Protein AF-0000000081276146 (afdb_homodimer)

Radius of gyration: 32.97 Å; Cα contacts (8 Å, |Δi|>4): 397; chains: 2; bounding box: 135×107×63 Å

Organism: Ralstonia solanacearum (NCBI:txid305)

Foldseek 3Di:
DPPPPPPPPPPPDPPPQDDDPDDDDPDPDPDPPDPPPPVPPPVPPDDPVVVLVVVLVVCVVVLVLVVNLVSLVVVCVVPVLPLNSLQSNLSSCVSVVVLVVSLVSLVVCCVSPVLDLSSLQVNLVSCVLVVVLVSSLVSLVSSCVSPVPDVVSVVVNVVSVLLVLLVVLVVVCVVPVPPVVSVVVNVPGDDDPNSPDPPPPPPPPPPDPPPPPPDPDDD/DPPPPPPPPPPPPPPPQDDDPDDDDPPPDPDPPDPPPPVPPPVPPDPPVVVLVVVLVVCVVVLVLVVNLVSLVVVCVVPVLPLNSLQSNLSSCVSVVVLVVSLVSLVVCCVSPVLDLSSLQVNLVSCVLVVVLVSSLVSLVSSCVSPVPDVVSVVVNVVSVLLVLLVVLVVVCVVPVVPPVSVVVNVPGDDDPNSPDPPPPPDPDPPDPPPPPDPPDDD

Structure (mmCIF, N/CA/C/O backbone):
data_AF-0000000081276146-model_v1
#
loop_
_entity.id
_entity.type
_entity.pdbx_description
1 polymer 'Signal peptide protein'
#
loop_
_atom_site.group_PDB
_atom_site.id
_atom_site.type_symbol
_atom_site.label_atom_id
_atom_site.label_alt_id
_atom_site.label_comp_id
_atom_site.label_asym_id
_atom_site.label_entity_id
_atom_site.label_seq_id
_atom_site.pdbx_PDB_ins_code
_atom_site.Cartn_x
_atom_site.Cartn_y
_atom_site.Cartn_z
_atom_site.occupancy
_atom_site.B_iso_or_equiv
_atom_site.auth_seq_id
_atom_site.auth_comp_id
_atom_site.auth_asym_id
_atom_site.auth_atom_id
_atom_site.pdbx_PDB_model_num
ATOM 1 N N . MET A 1 1 ? 38.469 -31.156 16.109 1 28.11 1 MET A N 1
ATOM 2 C CA . MET A 1 1 ? 37.469 -31.906 15.32 1 28.11 1 MET A CA 1
ATOM 3 C C . MET A 1 1 ? 36.094 -31.281 15.43 1 28.11 1 MET A C 1
ATOM 5 O O . MET A 1 1 ? 35.125 -31.969 15.672 1 28.11 1 MET A O 1
ATOM 9 N N . ASN A 1 2 ? 35.938 -29.891 15.477 1 33.16 2 ASN A N 1
ATOM 10 C CA . ASN A 1 2 ? 34.875 -28.984 15.82 1 33.16 2 ASN A CA 1
ATOM 11 C C . ASN A 1 2 ? 33.781 -28.953 14.734 1 33.16 2 ASN A C 1
ATOM 13 O O . ASN A 1 2 ? 34.031 -28.438 13.641 1 33.16 2 ASN A O 1
ATOM 17 N N . SER A 1 3 ? 33.031 -30.125 14.617 1 34.12 3 SER A N 1
ATOM 18 C CA . SER A 1 3 ? 31.984 -30.359 13.633 1 34.12 3 SER A CA 1
ATOM 19 C C . SER A 1 3 ? 30.859 -29.344 13.773 1 34.12 3 SER A C 1
ATOM 21 O O . SER A 1 3 ? 30.203 -29.266 14.812 1 34.12 3 SER A O 1
ATOM 23 N N . THR A 1 4 ? 31.031 -28.141 13.156 1 34 4 THR A N 1
ATOM 24 C CA . THR A 1 4 ? 30.078 -27.031 13.086 1 34 4 THR A CA 1
ATOM 25 C C . THR A 1 4 ? 28.781 -27.484 12.438 1 34 4 THR A C 1
ATOM 27 O O . THR A 1 4 ? 28.766 -27.969 11.305 1 34 4 THR A O 1
ATOM 30 N N . LEU A 1 5 ? 27.844 -28.047 13.211 1 30.73 5 LEU A N 1
ATOM 31 C CA . LEU A 1 5 ? 26.484 -28.453 12.852 1 30.73 5 LE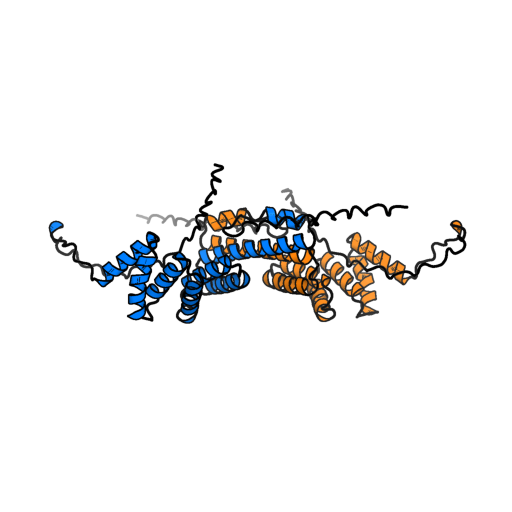U A CA 1
ATOM 32 C C . LEU A 1 5 ? 25.719 -27.281 12.242 1 30.73 5 LEU A C 1
ATOM 34 O O . LEU A 1 5 ? 25.5 -26.266 12.898 1 30.73 5 LEU A O 1
ATOM 38 N N . ARG A 1 6 ? 25.984 -27 10.891 1 35.97 6 ARG A N 1
ATOM 39 C CA . ARG A 1 6 ? 25.203 -26.031 10.133 1 35.97 6 ARG A CA 1
ATOM 40 C C . ARG A 1 6 ? 23.719 -26.328 10.227 1 35.97 6 ARG A C 1
ATOM 42 O O . ARG A 1 6 ? 23.297 -27.453 9.945 1 35.97 6 ARG A O 1
ATOM 49 N N . CYS A 1 7 ? 22.953 -25.656 11.117 1 33.69 7 CYS A N 1
ATOM 50 C CA . CYS A 1 7 ? 21.5 -25.625 11.273 1 33.69 7 CYS A CA 1
ATOM 51 C C . CYS A 1 7 ? 20.812 -25.297 9.945 1 33.69 7 CYS A C 1
ATOM 53 O O . CYS A 1 7 ? 21 -24.219 9.398 1 33.69 7 CYS A O 1
ATOM 55 N N . ARG A 1 8 ? 20.562 -26.312 8.977 1 36.06 8 ARG A N 1
ATOM 56 C CA . ARG A 1 8 ? 19.781 -26.219 7.758 1 36.06 8 ARG A CA 1
ATOM 57 C C . ARG A 1 8 ? 18.359 -25.766 8.062 1 36.06 8 ARG A C 1
ATOM 59 O O . ARG A 1 8 ? 17.578 -26.5 8.672 1 36.06 8 ARG A O 1
ATOM 66 N N . ALA A 1 9 ? 18.094 -24.5 8.453 1 34.94 9 ALA A N 1
ATOM 67 C CA . ALA A 1 9 ? 16.719 -24 8.555 1 34.94 9 ALA A CA 1
ATOM 68 C C . ALA A 1 9 ? 15.984 -24.156 7.223 1 34.94 9 ALA A C 1
ATOM 70 O O . ALA A 1 9 ? 16.359 -23.547 6.223 1 34.94 9 ALA A O 1
ATOM 71 N N . LEU A 1 10 ? 15.508 -25.359 6.859 1 33.03 10 LEU A N 1
ATOM 72 C CA . LEU A 1 10 ? 14.641 -25.609 5.719 1 33.03 10 LEU A CA 1
ATOM 73 C C . LEU A 1 10 ? 13.383 -24.75 5.797 1 33.03 10 LEU A C 1
ATOM 75 O O . LEU A 1 10 ? 12.555 -24.938 6.688 1 33.03 10 LEU A O 1
ATOM 79 N N . GLY A 1 11 ? 13.453 -23.453 5.543 1 31.72 11 GLY A N 1
ATOM 80 C CA . GLY A 1 11 ? 12.258 -22.641 5.438 1 31.72 11 GLY A CA 1
ATOM 81 C C . GLY A 1 11 ? 11.242 -23.203 4.457 1 31.72 11 GLY A C 1
ATOM 82 O O . GLY A 1 11 ? 11.555 -23.406 3.281 1 31.72 11 GLY A O 1
ATOM 83 N N . ALA A 1 12 ? 10.234 -24 4.879 1 33.41 12 ALA A N 1
ATOM 84 C CA . ALA A 1 12 ? 9.117 -24.562 4.117 1 33.41 12 ALA A CA 1
ATOM 85 C C . ALA A 1 12 ? 8.273 -23.453 3.5 1 33.41 12 ALA A C 1
ATOM 87 O O . ALA A 1 12 ? 7.691 -22.625 4.215 1 33.41 12 ALA A O 1
ATOM 88 N N . ALA A 1 13 ? 8.703 -22.875 2.391 1 34.09 13 ALA A N 1
ATOM 89 C CA . ALA A 1 13 ? 7.891 -21.953 1.597 1 34.09 13 ALA A CA 1
ATOM 90 C C . ALA A 1 13 ? 6.523 -22.562 1.286 1 34.09 13 ALA A C 1
ATOM 92 O O . ALA A 1 13 ? 6.434 -23.688 0.776 1 34.09 13 ALA A O 1
ATOM 93 N N . LEU A 1 14 ? 5.445 -22.109 1.94 1 33.31 14 LEU A N 1
ATOM 94 C CA . LEU A 1 14 ? 4.035 -22.453 1.761 1 33.31 14 LEU A CA 1
ATOM 95 C C . LEU A 1 14 ? 3.582 -22.141 0.338 1 33.31 14 LEU A C 1
ATOM 97 O O . LEU A 1 14 ? 3.391 -20.984 -0.022 1 33.31 14 LEU A O 1
ATOM 101 N N . THR A 1 15 ? 4.199 -22.641 -0.678 1 36.66 15 THR A N 1
ATOM 102 C CA . THR A 1 15 ? 3.742 -22.344 -2.035 1 36.66 15 THR A CA 1
ATOM 103 C C . THR A 1 15 ? 2.348 -22.922 -2.268 1 36.66 15 THR A C 1
ATOM 105 O O . THR A 1 15 ? 2.186 -24.141 -2.428 1 36.66 15 THR A O 1
ATOM 108 N N . GLY A 1 16 ? 1.338 -22.516 -1.557 1 35.25 16 GLY A N 1
ATOM 109 C CA . GLY A 1 16 ? 0.084 -23.125 -1.979 1 35.25 16 GLY A CA 1
ATOM 110 C C . GLY A 1 16 ? -0.338 -22.703 -3.375 1 35.25 16 GLY A C 1
ATOM 111 O O . GLY A 1 16 ? -0.708 -21.547 -3.598 1 35.25 16 GLY A O 1
ATOM 112 N N . LEU A 1 17 ? 0.249 -23.234 -4.426 1 38.19 17 LEU A N 1
ATOM 113 C CA . LEU A 1 17 ? -0.205 -23.031 -5.797 1 38.19 17 LEU A CA 1
ATOM 114 C C . LEU A 1 17 ? -1.686 -23.359 -5.938 1 38.19 17 LEU A C 1
ATOM 116 O O . LEU A 1 17 ? -2.117 -24.453 -5.543 1 38.19 17 LEU A O 1
ATOM 120 N N . ILE A 1 18 ? -2.467 -22.422 -6.109 1 40.72 18 ILE A N 1
ATOM 121 C CA . ILE A 1 18 ? -3.914 -22.547 -6.254 1 40.72 18 ILE A CA 1
ATOM 122 C C . ILE A 1 18 ? -4.246 -23.25 -7.566 1 40.72 18 ILE A C 1
ATOM 124 O O . ILE A 1 18 ? -3.824 -22.812 -8.641 1 40.72 18 ILE A O 1
ATOM 128 N N . ALA A 1 19 ? -4.668 -24.453 -7.504 1 40.19 19 ALA A N 1
ATOM 129 C CA . ALA A 1 19 ? -5.078 -25.328 -8.609 1 40.19 19 ALA A CA 1
ATOM 130 C C . ALA A 1 19 ? -6.324 -24.781 -9.297 1 40.19 19 ALA A C 1
ATOM 132 O O . ALA A 1 19 ? -7.18 -24.156 -8.656 1 40.19 19 ALA A O 1
ATOM 133 N N . MET A 1 20 ? -6.336 -24.609 -10.516 1 41.84 20 MET A N 1
ATOM 134 C CA . MET A 1 20 ? -7.473 -24.234 -11.352 1 41.84 20 MET A CA 1
ATOM 135 C C . MET A 1 20 ? -8.609 -25.234 -11.203 1 41.84 20 MET A C 1
ATOM 137 O O . MET A 1 20 ? -8.406 -26.453 -11.336 1 41.84 20 MET A O 1
ATOM 141 N N . THR A 1 21 ? -9.688 -25.016 -10.453 1 38.56 21 THR A N 1
ATOM 142 C CA . THR A 1 21 ? -10.867 -25.875 -10.383 1 38.56 21 THR A CA 1
ATOM 143 C C . THR A 1 21 ? -11.523 -26.016 -11.75 1 38.56 21 THR A C 1
ATOM 145 O O . THR A 1 21 ? -11.875 -25.016 -12.383 1 38.56 21 THR A O 1
ATOM 148 N N . THR A 1 22 ? -11.297 -26.953 -12.539 1 39.69 22 THR A N 1
ATOM 149 C CA . THR A 1 22 ? -12.008 -27.297 -13.773 1 39.69 22 THR A CA 1
ATOM 150 C C . THR A 1 22 ? -13.477 -27.578 -13.484 1 39.69 22 THR A C 1
ATOM 152 O O . THR A 1 22 ? -13.805 -28.312 -12.555 1 39.69 22 THR A O 1
ATOM 155 N N . ALA A 1 23 ? -14.461 -26.672 -13.844 1 39.03 23 ALA A N 1
ATOM 156 C CA . ALA A 1 23 ? -15.898 -26.922 -13.797 1 39.03 23 ALA A CA 1
ATOM 157 C C . ALA A 1 23 ? -16.25 -28.234 -14.508 1 39.03 23 ALA A C 1
ATOM 159 O O . ALA A 1 23 ? -15.789 -28.484 -15.625 1 39.03 23 ALA A O 1
ATOM 160 N N . PRO A 1 24 ? -16.828 -29.219 -13.805 1 39.12 24 PRO A N 1
ATOM 161 C CA . PRO A 1 24 ? -17.203 -30.484 -14.438 1 39.12 24 PRO A CA 1
ATOM 162 C C . PRO A 1 24 ? -18.188 -30.297 -15.594 1 39.12 24 PRO A C 1
ATOM 164 O O . PRO A 1 24 ? -19.078 -29.438 -15.523 1 39.12 24 PRO A O 1
ATOM 167 N N . ALA A 1 25 ? -17.891 -30.484 -16.797 1 37.47 25 ALA A N 1
ATOM 168 C CA . ALA A 1 25 ? -18.812 -30.641 -17.922 1 37.47 25 ALA A CA 1
ATOM 169 C C . ALA A 1 25 ? -20 -31.516 -17.531 1 37.47 25 ALA A C 1
ATOM 171 O O . ALA A 1 25 ? -19.828 -32.594 -16.922 1 37.47 25 ALA A O 1
ATOM 172 N N . LEU A 1 26 ? -21.219 -30.906 -17.562 1 35 26 LEU A N 1
ATOM 173 C CA . LEU A 1 26 ? -22.5 -31.562 -17.344 1 35 26 LEU A CA 1
ATOM 174 C C . LEU A 1 26 ? -22.578 -32.875 -18.094 1 35 26 LEU A C 1
ATOM 176 O O . LEU A 1 26 ? -22.641 -32.906 -19.328 1 35 26 LEU A O 1
ATOM 180 N N . ALA A 1 27 ? -22 -33.938 -17.609 1 37.44 27 ALA A N 1
ATOM 181 C CA . ALA A 1 27 ? -22.203 -35.25 -18.172 1 37.44 27 ALA A CA 1
ATOM 182 C C . ALA A 1 27 ? -23.688 -35.625 -18.188 1 37.44 27 ALA A C 1
ATOM 184 O O . ALA A 1 27 ? -24.359 -35.5 -17.172 1 37.44 27 ALA A O 1
ATOM 185 N N . GLN A 1 28 ? -24.359 -35.562 -19.312 1 35.41 28 GLN A N 1
ATOM 186 C CA . GLN A 1 28 ? -25.703 -36.031 -19.609 1 35.41 28 GLN A CA 1
ATOM 187 C C . GLN A 1 28 ? -26 -37.344 -18.922 1 35.41 28 GLN A C 1
ATOM 189 O O . GLN A 1 28 ? -25.109 -38.188 -18.797 1 35.41 28 GLN A O 1
ATOM 194 N N . THR A 1 29 ? -27.109 -37.406 -18.156 1 35.19 29 THR A N 1
ATOM 195 C CA . THR A 1 29 ? -27.703 -38.5 -17.422 1 35.19 29 THR A CA 1
ATOM 196 C C . THR A 1 29 ? -27.875 -39.719 -18.312 1 35.19 29 THR A C 1
ATOM 198 O O . THR A 1 29 ? -28.734 -39.719 -19.203 1 35.19 29 THR A O 1
ATOM 201 N N . ALA A 1 30 ? -26.906 -40.5 -18.672 1 32.78 30 ALA A N 1
ATOM 202 C CA . ALA A 1 30 ? -27.141 -41.75 -19.391 1 32.78 30 ALA A CA 1
ATOM 203 C C . ALA A 1 30 ? -28.156 -42.625 -18.641 1 32.78 30 ALA A C 1
ATOM 205 O O . ALA A 1 30 ? -28.25 -42.562 -17.406 1 32.78 30 ALA A O 1
ATOM 206 N N . ALA A 1 31 ? -29.156 -43.156 -19.234 1 38.84 31 ALA A N 1
ATOM 207 C CA . ALA A 1 31 ? -30.172 -44.125 -18.859 1 38.84 31 ALA A CA 1
ATOM 208 C C . ALA A 1 31 ? -29.594 -45.25 -18.016 1 38.84 31 ALA A C 1
ATOM 210 O O . ALA A 1 31 ? -28.406 -45.562 -18.141 1 38.84 31 ALA A O 1
ATOM 211 N N . PRO A 1 32 ? -30.375 -45.688 -16.969 1 37.62 32 PRO A N 1
ATOM 212 C CA . PRO A 1 32 ? -29.938 -46.75 -16.062 1 37.62 32 PRO A CA 1
ATOM 213 C C . PRO A 1 32 ? -29.312 -47.938 -16.812 1 37.62 32 PRO A C 1
ATOM 215 O O . PRO A 1 32 ? -30.031 -48.688 -17.484 1 37.62 32 PRO A O 1
ATOM 218 N N . GLY A 1 33 ? -28.344 -47.75 -17.734 1 35.22 33 GLY A N 1
ATOM 219 C CA . GLY A 1 33 ? -27.812 -48.906 -18.453 1 35.22 33 GLY A CA 1
ATOM 220 C C . GLY A 1 33 ? -27.531 -50.094 -17.562 1 35.22 33 GLY A C 1
ATOM 221 O O . GLY A 1 33 ? -27.391 -49.938 -16.344 1 35.22 33 GLY A O 1
ATOM 222 N N . ILE A 1 34 ? -27.797 -51.375 -18.062 1 40 34 ILE A N 1
ATOM 223 C CA . ILE A 1 34 ? -27.5 -52.719 -17.578 1 40 34 ILE A CA 1
ATOM 224 C C . ILE A 1 34 ? -26.172 -52.719 -16.812 1 40 34 ILE A C 1
ATOM 226 O O . ILE A 1 34 ? -25.156 -52.281 -17.344 1 40 34 ILE A O 1
ATOM 230 N N . ALA A 1 35 ? -26.375 -52.75 -15.508 1 39.97 35 ALA A N 1
ATOM 231 C CA . ALA A 1 35 ? -25.219 -52.906 -14.617 1 39.97 35 ALA A CA 1
ATOM 232 C C . ALA A 1 35 ? -24.188 -53.875 -15.188 1 39.97 35 ALA A C 1
ATOM 234 O O . ALA A 1 35 ? -24.438 -55.062 -15.281 1 39.97 35 ALA A O 1
ATOM 235 N N . LEU A 1 36 ? -23.484 -53.5 -16.266 1 41.88 36 LEU A N 1
ATOM 236 C CA . LEU A 1 36 ? -22.422 -54.438 -16.625 1 41.88 36 LEU A CA 1
ATOM 237 C C . LEU A 1 36 ? -21.719 -54.938 -15.367 1 41.88 36 LEU A C 1
ATOM 239 O O . LEU A 1 36 ? -21.641 -54.25 -14.352 1 41.88 36 LEU A O 1
ATOM 243 N N . PRO A 1 37 ? -21.688 -56.281 -15.164 1 46.94 37 PRO A N 1
ATOM 244 C CA . PRO A 1 37 ? -21.031 -56.844 -13.977 1 46.94 37 PRO A CA 1
ATOM 245 C C . PRO A 1 37 ? -19.734 -56.125 -13.625 1 46.94 37 PRO A C 1
ATOM 247 O O . PRO A 1 37 ? -19.047 -55.625 -14.508 1 46.94 37 PRO A O 1
ATOM 250 N N . ALA A 1 38 ? -19.688 -55.656 -12.406 1 51.56 38 ALA A N 1
ATOM 251 C CA . ALA A 1 38 ? -18.594 -54.875 -11.812 1 51.56 38 ALA A CA 1
ATOM 252 C C . ALA A 1 38 ? -17.234 -55.406 -12.281 1 51.56 38 ALA A C 1
ATOM 254 O O . ALA A 1 38 ? -16.266 -54.656 -12.383 1 51.56 38 ALA A O 1
ATOM 255 N N . ASP A 1 39 ? -17.25 -56.781 -12.484 1 45.56 39 ASP A N 1
ATOM 256 C CA . ASP A 1 39 ? -15.984 -57.406 -12.82 1 45.56 39 ASP A CA 1
ATOM 257 C C . ASP A 1 39 ? -15.523 -57 -14.219 1 45.56 39 ASP A C 1
ATOM 259 O O . ASP A 1 39 ? -14.383 -57.25 -14.609 1 45.56 39 ASP A O 1
ATOM 263 N N . LEU A 1 40 ? -16.453 -56.719 -15.094 1 44.5 40 LEU A N 1
ATOM 264 C CA . LEU A 1 40 ? -16.047 -56.375 -16.453 1 44.5 40 LEU A CA 1
ATOM 265 C C . LEU A 1 40 ? -15.711 -54.875 -16.531 1 44.5 40 LEU A C 1
ATOM 267 O O . LEU A 1 40 ? -15.617 -54.312 -17.625 1 44.5 40 LEU A O 1
ATOM 271 N N . THR A 1 41 ? -16.016 -54.125 -15.492 1 43.88 41 THR A N 1
ATOM 272 C CA . THR A 1 41 ? -15.562 -52.781 -15.836 1 43.88 41 THR A CA 1
ATOM 273 C C . THR A 1 41 ? -14.07 -52.781 -16.125 1 43.88 41 THR A C 1
ATOM 275 O O . THR A 1 41 ? -13.25 -52.906 -15.219 1 43.88 41 THR A O 1
ATOM 278 N N . PRO A 1 42 ? -13.609 -53.438 -17.203 1 44.16 42 PRO A N 1
ATOM 279 C CA . PRO A 1 42 ? -12.18 -53.281 -17.469 1 44.16 42 PRO A CA 1
ATOM 280 C C . PRO A 1 42 ? -11.648 -51.906 -17.062 1 44.16 42 PRO A C 1
ATOM 282 O O . PRO A 1 42 ? -12.406 -50.938 -17.047 1 44.16 42 PRO A O 1
ATOM 285 N N . ASN A 1 43 ? -10.672 -51.781 -16.109 1 46.31 43 ASN A N 1
ATOM 286 C CA . ASN A 1 43 ? -9.875 -50.562 -16.125 1 46.31 43 ASN A CA 1
ATOM 287 C C . ASN A 1 43 ? -9.758 -50 -17.531 1 46.31 43 ASN A C 1
ATOM 289 O O . ASN A 1 43 ? -8.961 -50.469 -18.344 1 46.31 43 ASN A O 1
ATOM 293 N N . THR A 1 44 ? -10.805 -49.844 -18.234 1 52.69 44 THR A N 1
ATOM 294 C CA . THR A 1 44 ? -10.695 -49.219 -19.547 1 52.69 44 THR A CA 1
ATOM 295 C C . THR A 1 44 ? -9.57 -48.188 -19.562 1 52.69 44 THR A C 1
ATOM 297 O O . THR A 1 44 ? -9.586 -47.219 -18.797 1 52.69 44 THR A O 1
ATOM 300 N N . PRO A 1 45 ? -8.375 -48.562 -20.062 1 53.22 45 PRO A N 1
ATOM 301 C CA . PRO A 1 45 ? -7.27 -47.594 -20.172 1 53.22 45 PRO A CA 1
ATOM 302 C C . PRO A 1 45 ? -7.727 -46.188 -20.562 1 53.22 45 PRO A C 1
ATOM 304 O O . PRO A 1 45 ? -8.523 -46.031 -21.484 1 53.22 45 PRO A O 1
ATOM 307 N N . GLN A 1 46 ? -7.859 -45.344 -19.562 1 61.78 46 GLN A N 1
ATOM 308 C CA . GLN A 1 46 ? -8.117 -43.969 -19.922 1 61.78 46 GLN A CA 1
ATOM 309 C C . GLN A 1 46 ? -7.383 -43.562 -21.188 1 61.78 46 GLN A C 1
ATOM 311 O O . GLN A 1 46 ? -6.309 -44.094 -21.484 1 61.78 46 GLN A O 1
ATOM 316 N N . PRO A 1 47 ? -8.062 -42.969 -22.078 1 72.94 47 PRO A N 1
ATOM 317 C CA . PRO A 1 47 ? -7.301 -42.469 -23.234 1 72.94 47 PRO A CA 1
ATOM 318 C C . PRO A 1 47 ? -5.938 -41.906 -22.844 1 72.94 47 PRO A C 1
ATOM 320 O O . PRO A 1 47 ? -5.793 -41.312 -21.766 1 72.94 47 PRO A O 1
ATOM 323 N N . PRO A 1 48 ? -5.008 -42.375 -23.469 1 75.94 48 PRO A N 1
ATOM 324 C CA . PRO A 1 48 ? -3.625 -42.031 -23.141 1 75.94 48 PRO A CA 1
ATOM 325 C C . PRO A 1 48 ? -3.473 -40.562 -22.719 1 75.94 48 PRO A C 1
ATOM 327 O O . PRO A 1 48 ? -2.686 -40.281 -21.828 1 75.94 48 PRO A O 1
ATOM 330 N N . GLN A 1 49 ? -4.277 -39.812 -23.266 1 81.94 49 GLN A N 1
ATOM 331 C CA . GLN A 1 49 ? -4.168 -38.406 -22.922 1 81.94 49 GLN A CA 1
ATOM 332 C C . GLN A 1 49 ? -4.637 -38.125 -21.5 1 81.94 49 GLN A C 1
ATOM 334 O O . GLN A 1 49 ? -4.02 -37.344 -20.781 1 81.94 49 GLN A O 1
ATOM 339 N N . VAL A 1 50 ? -5.684 -38.75 -21.156 1 85.38 50 VAL A N 1
ATOM 340 C CA . VAL A 1 50 ? -6.242 -38.562 -19.828 1 85.38 50 VAL A CA 1
ATOM 341 C C . VAL A 1 50 ? -5.281 -39.156 -18.781 1 85.38 50 VAL A C 1
ATOM 343 O O . VAL A 1 50 ? -5.055 -38.531 -17.734 1 85.38 50 VAL A O 1
ATOM 346 N N . ALA A 1 51 ? -4.758 -40.25 -19.125 1 87 51 ALA A N 1
ATOM 347 C CA . ALA A 1 51 ? -3.801 -40.875 -18.219 1 87 51 ALA A CA 1
ATOM 348 C C . ALA A 1 51 ? -2.557 -40 -18.047 1 87 51 ALA A C 1
ATOM 350 O O . ALA A 1 51 ? -2.021 -39.875 -16.938 1 87 51 ALA A O 1
ATOM 351 N N . ARG A 1 52 ? -2.078 -39.469 -19.125 1 89.38 52 ARG A N 1
ATOM 352 C CA . ARG A 1 52 ? -0.911 -38.594 -19.078 1 89.38 52 ARG A CA 1
ATOM 353 C C . ARG A 1 52 ? -1.186 -37.375 -18.234 1 89.38 52 ARG A C 1
ATOM 355 O O . ARG A 1 52 ? -0.365 -37 -17.391 1 89.38 52 ARG A O 1
ATOM 362 N N . GLN A 1 53 ? -2.33 -36.875 -18.391 1 92.81 53 GLN A N 1
ATOM 363 C CA . GLN A 1 53 ? -2.715 -35.719 -17.609 1 92.81 53 GLN A CA 1
ATOM 364 C C . GLN A 1 53 ? -2.795 -36.031 -16.125 1 92.81 53 GLN A C 1
ATOM 366 O O . GLN A 1 53 ? -2.359 -35.25 -15.281 1 92.81 53 GLN A O 1
ATOM 371 N N . LYS A 1 54 ? -3.338 -37.094 -15.836 1 93.88 54 LYS A N 1
ATOM 372 C CA . LYS A 1 54 ? -3.43 -37.531 -14.445 1 93.88 54 LYS A CA 1
ATOM 373 C C . LYS A 1 54 ? -2.045 -37.688 -13.82 1 93.88 54 LYS A C 1
ATOM 375 O O . LYS A 1 54 ? -1.839 -37.312 -12.664 1 93.88 54 LYS A O 1
ATOM 380 N N . ARG A 1 55 ? -1.161 -38.188 -14.57 1 94.5 55 ARG A N 1
ATOM 381 C CA . ARG A 1 55 ? 0.205 -38.344 -14.086 1 94.5 55 ARG A CA 1
ATOM 382 C C . ARG A 1 55 ? 0.852 -37 -13.82 1 94.5 55 ARG A C 1
ATOM 384 O O . ARG A 1 55 ? 1.521 -36.812 -12.805 1 94.5 55 ARG A O 1
ATOM 391 N N . ILE A 1 56 ? 0.655 -36.125 -14.719 1 97.31 56 ILE A N 1
ATOM 392 C 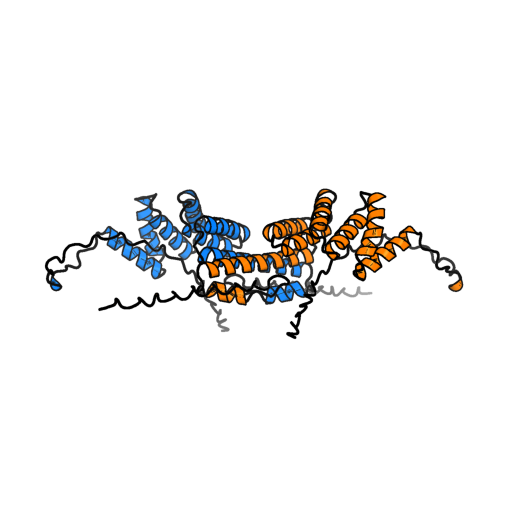CA . ILE A 1 56 ? 1.199 -34.781 -14.562 1 97.31 56 ILE A CA 1
ATOM 393 C C . ILE A 1 56 ? 0.635 -34.125 -13.297 1 97.31 56 ILE A C 1
ATOM 395 O O . ILE A 1 56 ? 1.382 -33.562 -12.492 1 97.31 56 ILE A O 1
ATOM 399 N N . ASP A 1 57 ? -0.597 -34.25 -13.125 1 97.31 57 ASP A N 1
ATOM 400 C CA . ASP A 1 57 ? -1.253 -33.719 -11.945 1 97.31 57 ASP A CA 1
ATOM 401 C C . ASP A 1 57 ? -0.679 -34.312 -10.664 1 97.31 57 ASP A C 1
ATOM 403 O O . ASP A 1 57 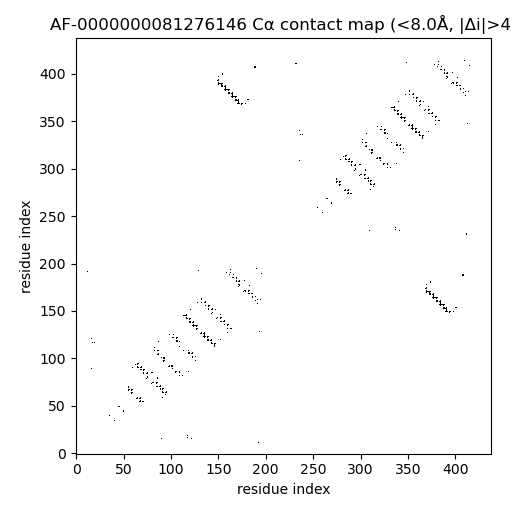? -0.453 -33.594 -9.688 1 97.31 57 ASP A O 1
ATOM 407 N N . GLU A 1 58 ? -0.498 -35.531 -10.727 1 97.06 58 GLU A N 1
ATOM 408 C CA . GLU A 1 58 ? 0.055 -36.219 -9.57 1 97.06 58 GLU A CA 1
ATOM 409 C C . GLU A 1 58 ? 1.479 -35.75 -9.273 1 97.06 58 GLU A C 1
ATOM 411 O O . GLU A 1 58 ? 1.843 -35.562 -8.117 1 97.06 58 GLU A O 1
ATOM 416 N N . TRP A 1 59 ? 2.332 -35.625 -10.289 1 98 59 TRP A N 1
ATOM 417 C CA . TRP A 1 59 ? 3.699 -35.125 -10.094 1 98 59 TRP A CA 1
ATOM 418 C C . TRP A 1 59 ? 3.709 -33.75 -9.484 1 98 59 TRP A C 1
ATOM 420 O O . TRP A 1 59 ? 4.473 -33.469 -8.555 1 98 59 TRP A O 1
ATOM 430 N N . LEU A 1 60 ? 2.84 -32.938 -9.961 1 98.19 60 LEU A N 1
ATOM 431 C CA . LEU A 1 60 ? 2.775 -31.562 -9.438 1 98.19 60 LEU A CA 1
ATOM 432 C C . LEU A 1 60 ? 2.318 -31.562 -7.984 1 98.19 60 LEU A C 1
ATOM 434 O O . LEU A 1 60 ? 2.883 -30.859 -7.152 1 98.19 60 LEU A O 1
ATOM 438 N N . ALA A 1 61 ? 1.378 -32.375 -7.688 1 97.69 61 ALA A N 1
ATOM 439 C CA . ALA A 1 61 ? 0.859 -32.469 -6.324 1 97.69 61 ALA A CA 1
ATOM 440 C C . ALA A 1 61 ? 1.932 -32.969 -5.363 1 97.69 61 ALA A C 1
ATOM 442 O O . ALA A 1 61 ? 1.964 -32.562 -4.195 1 97.69 61 ALA A O 1
ATOM 443 N N . ARG A 1 62 ? 2.748 -33.75 -5.93 1 97.88 62 ARG A N 1
ATOM 444 C CA . ARG A 1 62 ? 3.801 -34.344 -5.109 1 97.88 62 ARG A CA 1
ATOM 445 C C . ARG A 1 62 ? 5.09 -33.531 -5.203 1 97.88 62 ARG A C 1
ATOM 447 O O . ARG A 1 62 ? 6.133 -33.969 -4.707 1 97.88 62 ARG A O 1
ATOM 454 N N . LYS A 1 63 ? 5.078 -32.469 -5.965 1 98.25 63 LYS A N 1
ATOM 455 C CA . LYS A 1 63 ? 6.191 -31.547 -6.129 1 98.25 63 LYS A CA 1
ATOM 456 C C . LYS A 1 63 ? 7.344 -32.188 -6.887 1 98.25 63 LYS A C 1
ATOM 458 O O . LYS A 1 63 ? 8.516 -31.938 -6.605 1 98.25 63 LYS A O 1
ATOM 463 N N . GLN A 1 64 ? 7.012 -33.125 -7.578 1 98.5 64 GLN A N 1
ATOM 464 C CA . GLN A 1 64 ? 7.949 -33.719 -8.531 1 98.5 64 GLN A CA 1
ATOM 465 C C . GLN A 1 64 ? 7.996 -32.906 -9.828 1 98.5 64 GLN A C 1
ATOM 467 O O . GLN A 1 64 ? 7.609 -33.406 -10.883 1 98.5 64 GLN A O 1
ATOM 472 N N . TYR A 1 65 ? 8.555 -31.828 -9.828 1 98.69 65 TYR A N 1
ATOM 473 C CA . TYR A 1 65 ? 8.43 -30.797 -10.852 1 98.69 65 TYR A CA 1
ATOM 474 C C . TYR A 1 65 ? 9.234 -31.156 -12.094 1 98.69 65 TYR A C 1
ATOM 476 O O . TYR A 1 65 ? 8.82 -30.859 -13.219 1 98.69 65 TYR A O 1
ATOM 484 N N . ALA A 1 66 ? 10.352 -31.797 -11.898 1 98.62 66 ALA A N 1
ATOM 485 C CA . ALA A 1 66 ? 11.195 -32.125 -13.047 1 98.62 66 ALA A CA 1
ATOM 486 C C . ALA A 1 66 ? 10.484 -33.094 -13.984 1 98.62 66 ALA A C 1
ATOM 488 O O . ALA A 1 66 ? 10.516 -32.938 -15.203 1 98.62 66 ALA A O 1
ATOM 489 N N . GLN A 1 67 ? 9.906 -34.062 -13.406 1 98.31 67 GLN A N 1
ATOM 490 C CA . GLN A 1 67 ? 9.164 -35.031 -14.195 1 98.31 67 GLN A CA 1
ATOM 491 C C . GLN A 1 67 ? 7.973 -34.406 -14.891 1 98.31 67 GLN A C 1
ATOM 493 O O . GLN A 1 67 ? 7.73 -34.625 -16.078 1 98.31 67 GLN A O 1
ATOM 498 N N . ALA A 1 68 ? 7.262 -33.625 -14.148 1 98.69 68 ALA A N 1
ATOM 499 C CA . ALA A 1 68 ? 6.117 -32.938 -14.719 1 98.69 68 ALA A CA 1
ATOM 500 C C . ALA A 1 68 ? 6.547 -32.031 -15.891 1 98.69 68 ALA A C 1
ATOM 502 O O . ALA A 1 68 ? 5.906 -32.031 -16.938 1 98.69 68 ALA A O 1
ATOM 503 N N . LEU A 1 69 ? 7.656 -31.312 -15.68 1 98.62 69 LEU A N 1
ATOM 504 C CA . LEU A 1 69 ? 8.133 -30.375 -16.688 1 98.62 69 LEU A CA 1
ATOM 505 C C . LEU A 1 69 ? 8.484 -31.094 -17.984 1 98.62 69 LEU A C 1
ATOM 507 O O . LEU A 1 69 ? 8.188 -30.594 -19.062 1 98.62 69 LEU A O 1
ATOM 511 N N . ALA A 1 70 ? 9.07 -32.219 -17.844 1 98 70 ALA A N 1
ATOM 512 C CA . ALA A 1 70 ? 9.461 -33 -19.031 1 98 70 ALA A CA 1
ATOM 513 C C . ALA A 1 70 ? 8.25 -33.312 -19.891 1 98 70 ALA A C 1
ATOM 515 O O . ALA A 1 70 ? 8.305 -33.219 -21.125 1 98 70 ALA A O 1
ATOM 516 N N . GLU A 1 71 ? 7.262 -33.719 -19.281 1 97.25 71 GLU A N 1
ATOM 517 C CA . GLU A 1 71 ? 6.043 -34.062 -20 1 97.25 71 GLU A CA 1
ATOM 518 C C . GLU A 1 71 ? 5.316 -32.812 -20.484 1 97.25 71 GLU A C 1
ATOM 520 O O . GLU A 1 71 ? 4.785 -32.812 -21.594 1 97.25 71 GLU A O 1
ATOM 525 N N . LEU A 1 72 ? 5.336 -31.797 -19.719 1 98.12 72 LEU A N 1
ATOM 526 C CA . LEU A 1 72 ? 4.645 -30.562 -20.062 1 98.12 72 LEU A CA 1
ATOM 527 C C . LEU A 1 72 ? 5.32 -29.859 -21.234 1 98.12 72 LEU A C 1
ATOM 529 O O . LEU A 1 72 ? 4.652 -29.219 -22.047 1 98.12 72 LEU A O 1
ATOM 533 N N . ASP A 1 73 ? 6.578 -29.984 -21.297 1 98 73 ASP A N 1
ATOM 534 C CA . ASP A 1 73 ? 7.285 -29.422 -22.453 1 98 73 ASP A CA 1
ATOM 535 C C . ASP A 1 73 ? 6.773 -30.031 -23.766 1 98 73 ASP A C 1
ATOM 537 O O . ASP A 1 73 ? 6.582 -29.328 -24.75 1 98 73 ASP A O 1
ATOM 541 N N . LYS A 1 74 ? 6.539 -31.266 -23.719 1 95.56 74 LYS A N 1
ATOM 542 C CA . LYS A 1 74 ? 5.988 -31.938 -24.891 1 95.56 74 LYS A CA 1
ATOM 543 C C . LYS A 1 74 ? 4.578 -31.453 -25.188 1 95.56 74 LYS A C 1
ATOM 545 O O . LYS A 1 74 ? 4.238 -31.203 -26.344 1 95.56 74 LYS A O 1
ATOM 550 N N . ASP A 1 75 ? 3.787 -31.328 -24.156 1 94.69 75 ASP A N 1
ATOM 551 C CA . ASP A 1 75 ? 2.404 -30.891 -24.312 1 94.69 75 ASP A CA 1
ATOM 552 C C . ASP A 1 75 ? 2.334 -29.484 -24.906 1 94.69 75 ASP A C 1
ATOM 554 O O . ASP A 1 75 ? 1.548 -29.234 -25.828 1 94.69 75 ASP A O 1
ATOM 558 N N . VAL A 1 76 ? 3.17 -28.609 -24.438 1 96.62 76 VAL A N 1
ATOM 559 C CA . VAL A 1 76 ? 3.154 -27.219 -24.891 1 96.62 76 VAL A CA 1
ATOM 560 C C . VAL A 1 76 ? 3.697 -27.141 -26.328 1 96.62 76 VAL A C 1
ATOM 562 O O . VAL A 1 76 ? 3.225 -26.328 -27.125 1 96.62 76 VAL A O 1
ATOM 565 N N . ALA A 1 77 ? 4.688 -27.953 -26.609 1 95.94 77 ALA A N 1
ATOM 566 C CA . ALA A 1 77 ? 5.199 -28.016 -27.984 1 95.94 77 ALA A CA 1
ATOM 567 C C . ALA A 1 77 ? 4.121 -28.484 -28.953 1 95.94 77 ALA A C 1
ATOM 569 O O . ALA A 1 77 ? 4.004 -27.953 -30.062 1 95.94 77 ALA A O 1
ATOM 570 N N . ALA A 1 78 ? 3.41 -29.438 -28.516 1 94.06 78 ALA A N 1
ATOM 571 C CA . ALA A 1 78 ? 2.361 -30.016 -29.359 1 94.06 78 ALA A CA 1
ATOM 572 C C . ALA A 1 78 ? 1.159 -29.078 -29.453 1 94.06 78 ALA A C 1
ATOM 574 O O . ALA A 1 78 ? 0.487 -29.031 -30.484 1 94.06 78 ALA A O 1
ATOM 575 N N . GLN A 1 79 ? 0.859 -28.359 -28.422 1 95 79 GLN A N 1
ATOM 576 C CA . GLN A 1 79 ? -0.282 -27.453 -28.359 1 95 79 GLN A CA 1
ATOM 577 C C . GLN A 1 79 ? 0.101 -26.141 -27.703 1 95 79 GLN A C 1
ATOM 579 O O . GLN A 1 79 ? -0.216 -25.906 -26.531 1 95 79 GLN A O 1
ATOM 584 N N . PRO A 1 80 ? 0.569 -25.25 -28.406 1 95.62 80 PRO A N 1
ATOM 585 C CA . PRO A 1 80 ? 1.13 -24.016 -27.844 1 95.62 80 PRO A CA 1
ATOM 586 C C . PRO A 1 80 ? 0.064 -23.109 -27.25 1 95.62 80 PRO A C 1
ATOM 588 O O . PRO A 1 80 ? 0.386 -22.203 -26.484 1 95.62 80 PRO A O 1
ATOM 591 N N . ARG A 1 81 ? -1.163 -23.297 -27.469 1 95.06 81 ARG A N 1
ATOM 592 C CA . ARG A 1 81 ? -2.199 -22.406 -26.969 1 95.06 81 ARG A CA 1
ATOM 593 C C . ARG A 1 81 ? -2.982 -23.047 -25.844 1 95.06 81 ARG A C 1
ATOM 595 O O . ARG A 1 81 ? -3.967 -22.484 -25.359 1 95.06 81 ARG A O 1
ATOM 602 N N . ASN A 1 82 ? -2.562 -24.25 -25.438 1 96.44 82 ASN A N 1
ATOM 603 C CA . ASN A 1 82 ? -3.18 -24.906 -24.281 1 96.44 82 ASN A CA 1
ATOM 604 C C . ASN A 1 82 ? -2.84 -24.188 -22.984 1 96.44 82 ASN A C 1
ATOM 606 O O . ASN A 1 82 ? -1.742 -24.344 -22.453 1 96.44 82 ASN A O 1
ATOM 610 N N . ALA A 1 83 ? -3.725 -23.438 -22.484 1 98 83 ALA A N 1
ATOM 611 C CA . ALA A 1 83 ? -3.496 -22.578 -21.312 1 98 83 ALA A CA 1
ATOM 612 C C . ALA A 1 83 ? -3.188 -23.422 -20.078 1 98 83 ALA A C 1
ATOM 614 O O . ALA A 1 83 ? -2.33 -23.047 -19.281 1 98 83 ALA A O 1
ATOM 615 N N . GLN A 1 84 ? -3.896 -24.516 -20.016 1 97.38 84 GLN A N 1
ATOM 616 C CA . GLN A 1 84 ? -3.691 -25.375 -18.844 1 97.38 84 GLN A CA 1
ATOM 617 C C . GLN A 1 84 ? -2.27 -25.922 -18.812 1 97.38 84 GLN A C 1
ATOM 619 O O . GLN A 1 84 ? -1.605 -25.875 -17.766 1 97.38 84 GLN A O 1
ATOM 624 N N . ALA A 1 85 ? -1.852 -26.453 -19.906 1 97.31 85 ALA A N 1
ATOM 625 C CA . ALA A 1 85 ? -0.5 -27 -19.984 1 97.31 85 ALA A CA 1
ATOM 626 C C . ALA A 1 85 ? 0.546 -25.922 -19.75 1 97.31 85 ALA A C 1
ATOM 628 O O . ALA A 1 85 ? 1.535 -26.141 -19.047 1 97.31 85 ALA A O 1
ATOM 629 N N . ARG A 1 86 ? 0.328 -24.734 -20.328 1 98.5 86 ARG A N 1
ATOM 630 C CA . ARG A 1 86 ? 1.251 -23.609 -20.141 1 98.5 86 ARG A CA 1
ATOM 631 C C . ARG A 1 86 ? 1.311 -23.188 -18.672 1 98.5 86 ARG A C 1
ATOM 633 O O . ARG A 1 86 ? 2.387 -22.891 -18.156 1 98.5 86 ARG A O 1
ATOM 640 N N . PHE A 1 87 ? 0.199 -23.25 -18.047 1 98.69 87 PHE A N 1
ATOM 641 C CA . PHE A 1 87 ? 0.144 -22.875 -16.641 1 98.69 87 PHE A CA 1
ATOM 642 C C . PHE A 1 87 ? 0.895 -23.891 -15.789 1 98.69 87 PHE A C 1
ATOM 644 O O . PHE A 1 87 ? 1.744 -23.516 -14.977 1 98.69 87 PHE A O 1
ATOM 651 N N . GLN A 1 88 ? 0.572 -25.062 -16 1 98.69 88 GLN A N 1
ATOM 652 C CA . GLN A 1 88 ? 1.213 -26.125 -15.227 1 98.69 88 GLN A CA 1
ATOM 653 C C . GLN A 1 88 ? 2.723 -26.125 -15.445 1 98.69 88 GLN A C 1
ATOM 655 O O . GLN A 1 88 ? 3.492 -26.359 -14.516 1 98.69 88 GLN A O 1
ATOM 660 N N . ARG A 1 89 ? 3.119 -25.859 -16.672 1 98.69 89 ARG A N 1
ATOM 661 C CA . ARG A 1 89 ? 4.547 -25.734 -16.953 1 98.69 89 ARG A CA 1
ATOM 662 C C . ARG A 1 89 ? 5.176 -24.609 -16.156 1 98.69 89 ARG A C 1
ATOM 664 O O . ARG A 1 89 ? 6.258 -24.766 -15.586 1 98.69 89 ARG A O 1
ATOM 671 N N . ALA A 1 90 ? 4.508 -23.5 -16.156 1 98.88 90 ALA A N 1
ATOM 672 C CA . ALA A 1 90 ? 5.012 -22.344 -15.414 1 98.88 90 ALA A CA 1
ATOM 673 C C . ALA A 1 90 ? 5.105 -22.641 -13.93 1 98.88 90 ALA A C 1
ATOM 675 O O . ALA A 1 90 ? 6.086 -22.281 -13.273 1 98.88 90 ALA A O 1
ATOM 676 N N . VAL A 1 91 ? 4.152 -23.328 -13.398 1 98.75 91 VAL A N 1
ATOM 677 C CA . VAL A 1 91 ? 4.148 -23.734 -11.992 1 98.75 91 VAL A CA 1
ATOM 678 C C . VAL A 1 91 ? 5.34 -24.656 -11.727 1 98.75 91 VAL A C 1
ATOM 680 O O . VAL A 1 91 ? 6.043 -24.5 -10.727 1 98.75 91 VAL A O 1
ATOM 683 N N . ALA A 1 92 ? 5.523 -25.578 -12.617 1 98.88 92 ALA A N 1
ATOM 684 C CA . ALA A 1 92 ? 6.648 -26.484 -12.461 1 98.88 92 ALA A CA 1
ATOM 685 C C . ALA A 1 92 ? 7.977 -25.734 -12.484 1 98.88 92 ALA A C 1
ATOM 687 O O . ALA A 1 92 ? 8.875 -26.031 -11.688 1 98.88 92 ALA A O 1
ATOM 688 N N . LEU A 1 93 ? 8.133 -24.766 -13.383 1 98.81 93 LEU A N 1
ATOM 689 C CA . LEU A 1 93 ? 9.336 -23.938 -13.453 1 98.81 93 LEU A CA 1
ATOM 690 C C . LEU A 1 93 ? 9.586 -23.219 -12.133 1 98.81 93 LEU A C 1
ATOM 692 O O . LEU A 1 93 ? 10.703 -23.234 -11.609 1 98.81 93 LEU A O 1
ATOM 696 N N . ALA A 1 94 ? 8.547 -22.656 -11.609 1 98.5 94 ALA A N 1
ATOM 697 C CA . ALA A 1 94 ? 8.656 -21.969 -10.32 1 98.5 94 ALA A CA 1
ATOM 698 C C . ALA A 1 94 ? 9.062 -22.938 -9.211 1 98.5 94 ALA A C 1
ATOM 700 O O . ALA A 1 94 ? 9.93 -22.625 -8.391 1 98.5 94 ALA A O 1
ATOM 701 N N . GLY A 1 95 ? 8.414 -24.094 -9.242 1 97.94 95 GLY A N 1
ATOM 702 C CA . GLY A 1 95 ? 8.711 -25.109 -8.234 1 97.94 95 GLY A CA 1
ATOM 703 C C . GLY A 1 95 ? 10.148 -25.578 -8.273 1 97.94 95 GLY A C 1
ATOM 704 O O . GLY A 1 95 ? 10.695 -26 -7.25 1 97.94 95 GLY A O 1
ATOM 705 N N . LEU A 1 96 ? 10.789 -25.484 -9.43 1 98.25 96 LEU A N 1
ATOM 706 C CA . LEU A 1 96 ? 12.172 -25.906 -9.617 1 98.25 96 LEU A CA 1
ATOM 707 C C . LEU A 1 96 ? 13.141 -24.797 -9.242 1 98.25 96 LEU A C 1
ATOM 709 O O . LEU A 1 96 ? 14.359 -24.953 -9.344 1 98.25 96 LEU A O 1
ATOM 713 N N . GLY A 1 97 ? 12.57 -23.656 -8.938 1 97.31 97 GLY A N 1
ATOM 714 C CA . GLY A 1 97 ? 13.414 -22.516 -8.609 1 97.31 97 GLY A CA 1
ATOM 715 C C . GLY A 1 97 ? 13.875 -21.75 -9.828 1 97.31 97 GLY A C 1
ATOM 716 O O . GLY A 1 97 ? 14.688 -20.828 -9.719 1 97.31 97 GLY A O 1
ATOM 717 N N . ARG A 1 98 ? 13.406 -22.141 -10.898 1 98.06 98 ARG A N 1
ATOM 718 C CA . ARG A 1 98 ? 13.688 -21.391 -12.117 1 98.06 98 ARG A CA 1
ATOM 719 C C . ARG A 1 98 ? 12.773 -20.188 -12.242 1 98.06 98 ARG A C 1
ATOM 721 O O . ARG A 1 98 ? 11.992 -20.078 -13.188 1 98.06 98 ARG A O 1
ATOM 728 N N . SER A 1 99 ? 12.922 -19.297 -11.359 1 98 99 SER A N 1
ATOM 729 C CA . SER A 1 99 ? 12.016 -18.172 -11.156 1 98 99 SER A CA 1
ATOM 730 C C . SER A 1 99 ? 11.992 -17.25 -12.383 1 98 99 SER A C 1
ATOM 732 O O . SER A 1 99 ? 10.93 -16.766 -12.773 1 98 99 SER A O 1
ATOM 734 N N . ASP A 1 100 ? 13.094 -17.047 -13 1 98.38 100 ASP A N 1
ATOM 735 C CA . ASP A 1 100 ? 13.133 -16.188 -14.18 1 98.38 100 ASP A CA 1
ATOM 736 C C . ASP A 1 100 ? 12.305 -16.766 -15.32 1 98.38 100 ASP A C 1
ATOM 738 O O . ASP A 1 100 ? 11.516 -16.062 -15.953 1 98.38 100 ASP A O 1
ATOM 742 N N . ASP A 1 101 ? 12.484 -18.016 -15.5 1 98.75 101 ASP A N 1
ATOM 743 C CA . ASP A 1 101 ? 11.711 -18.688 -16.531 1 98.75 101 ASP A CA 1
ATOM 744 C C . ASP A 1 101 ? 10.219 -18.672 -16.219 1 98.75 101 ASP A C 1
ATOM 746 O O . ASP A 1 101 ? 9.383 -18.5 -17.109 1 98.75 101 ASP A O 1
ATOM 750 N N . ALA A 1 102 ? 9.969 -18.891 -14.977 1 98.88 102 ALA A N 1
ATOM 751 C CA . ALA A 1 102 ? 8.57 -18.875 -14.547 1 98.88 102 ALA A CA 1
ATOM 752 C C . ALA A 1 102 ? 7.941 -17.5 -14.75 1 98.88 102 ALA A C 1
ATOM 754 O O . ALA A 1 102 ? 6.801 -17.406 -15.203 1 98.88 102 ALA A O 1
ATOM 755 N N . VAL A 1 103 ? 8.633 -16.438 -14.398 1 98.88 103 VAL A N 1
ATOM 756 C CA . VAL A 1 103 ? 8.148 -15.078 -14.594 1 98.88 103 VAL A CA 1
ATOM 757 C C . VAL A 1 103 ? 7.848 -14.844 -16.078 1 98.88 103 VAL A C 1
ATOM 759 O O . VAL A 1 103 ? 6.801 -14.297 -16.422 1 98.88 103 VAL A O 1
ATOM 762 N N . VAL A 1 104 ? 8.758 -15.258 -16.922 1 98.81 104 VAL A N 1
ATOM 763 C CA . VAL A 1 104 ? 8.547 -15.117 -18.359 1 98.81 104 VAL A CA 1
ATOM 764 C C . VAL A 1 104 ? 7.289 -15.875 -18.781 1 98.81 104 VAL A C 1
ATOM 766 O O . VAL A 1 104 ? 6.445 -15.344 -19.5 1 98.81 104 VAL A O 1
ATOM 769 N N . ALA A 1 105 ? 7.16 -17.062 -18.328 1 98.81 105 ALA A N 1
ATOM 770 C CA . ALA A 1 105 ? 6.043 -17.922 -18.703 1 98.81 105 ALA A CA 1
ATOM 771 C C . ALA A 1 105 ? 4.715 -17.344 -18.234 1 98.81 105 ALA A C 1
ATOM 773 O O . ALA A 1 105 ? 3.77 -17.219 -19.016 1 98.81 105 ALA A O 1
ATOM 774 N N . PHE A 1 106 ? 4.656 -16.953 -16.984 1 98.88 106 PHE A N 1
ATOM 775 C CA . PHE A 1 106 ? 3.422 -16.359 -16.469 1 98.88 106 PHE A CA 1
ATOM 776 C C . PHE A 1 106 ? 3.137 -15.023 -17.141 1 98.88 106 PHE A C 1
ATOM 778 O O . PHE A 1 106 ? 1.979 -14.695 -17.406 1 98.88 106 PHE A O 1
ATOM 785 N N . SER A 1 107 ? 4.109 -14.227 -17.344 1 98.88 107 SER A N 1
ATOM 786 C CA . SER A 1 107 ? 3.932 -12.953 -18.031 1 98.88 107 SER A CA 1
ATOM 787 C C . SER A 1 107 ? 3.328 -13.148 -19.422 1 98.88 107 SER A C 1
ATOM 789 O O . SER A 1 107 ? 2.396 -12.445 -19.812 1 98.88 107 SER A O 1
ATOM 791 N N . GLN A 1 108 ? 3.881 -14.102 -20.109 1 98.69 108 GLN A N 1
ATOM 792 C CA . GLN A 1 108 ? 3.328 -14.414 -21.422 1 98.69 108 GLN A CA 1
ATOM 793 C C . GLN A 1 108 ? 1.864 -14.828 -21.312 1 98.69 108 GLN A C 1
ATOM 795 O O . GLN A 1 108 ? 1.044 -14.445 -22.156 1 98.69 108 GLN A O 1
ATOM 800 N N . MET A 1 109 ? 1.569 -15.578 -20.328 1 98.81 109 MET A N 1
ATOM 801 C CA . MET A 1 109 ? 0.191 -16.016 -20.156 1 98.81 109 MET A CA 1
ATOM 802 C C . MET A 1 109 ? -0.73 -14.844 -19.859 1 98.81 109 MET A C 1
ATOM 804 O O . MET A 1 109 ? -1.873 -14.812 -20.312 1 98.81 109 MET A O 1
ATOM 808 N N . THR A 1 110 ? -0.284 -13.844 -19.078 1 98.69 110 THR A N 1
ATOM 809 C CA . THR A 1 110 ? -1.12 -12.688 -18.766 1 98.69 110 THR A CA 1
ATOM 810 C C . THR A 1 110 ? -1.396 -11.883 -20.031 1 98.69 110 THR A C 1
ATOM 812 O O . THR A 1 110 ? -2.395 -11.164 -20.109 1 98.69 110 THR A O 1
ATOM 815 N N . GLN A 1 111 ? -0.565 -12.008 -21 1 98.5 111 GLN A N 1
ATOM 816 C CA . GLN A 1 111 ? -0.762 -11.328 -22.281 1 98.5 111 GLN A CA 1
ATOM 817 C C . GLN A 1 111 ? -1.688 -12.133 -23.188 1 98.5 111 GLN A C 1
ATOM 819 O O . GLN A 1 111 ? -2.604 -11.57 -23.797 1 98.5 111 GLN A O 1
ATOM 824 N N . ASP A 1 112 ? -1.478 -13.422 -23.219 1 98.38 112 ASP A N 1
ATOM 825 C CA . ASP A 1 112 ? -2.189 -14.289 -24.156 1 98.38 112 ASP A CA 1
ATOM 826 C C . ASP A 1 112 ? -3.578 -14.641 -23.625 1 98.38 112 ASP A C 1
ATOM 828 O O . ASP A 1 112 ? -4.5 -14.883 -24.406 1 98.38 112 ASP A O 1
ATOM 832 N N . PHE A 1 113 ? -3.707 -14.703 -22.375 1 98.44 113 PHE A N 1
ATOM 833 C CA . PHE A 1 113 ? -4.949 -15.086 -21.719 1 98.44 113 PHE A CA 1
ATOM 834 C C . PHE A 1 113 ? -5.281 -14.125 -20.578 1 98.44 113 PHE A C 1
ATOM 836 O O . PHE A 1 113 ? -5.344 -14.531 -19.422 1 98.44 113 PHE A O 1
ATOM 843 N N . PRO A 1 114 ? -5.57 -12.898 -20.906 1 98.38 114 PRO A N 1
ATOM 844 C CA . PRO A 1 114 ? -5.727 -11.859 -19.875 1 98.38 114 PRO A CA 1
ATOM 845 C C . PRO A 1 114 ? -6.945 -12.086 -18.984 1 98.38 114 PRO A C 1
ATOM 847 O O . PRO A 1 114 ? -7.09 -11.438 -17.953 1 98.38 114 PRO A O 1
ATOM 850 N N . GLU A 1 115 ? -7.781 -13.062 -19.297 1 97.5 115 GLU A N 1
ATOM 851 C CA . GLU A 1 115 ? -9 -13.328 -18.547 1 97.5 115 GLU A CA 1
ATOM 852 C C . GLU A 1 115 ? -8.742 -14.312 -17.406 1 97.5 115 GLU A C 1
ATOM 854 O O . GLU A 1 115 ? -9.57 -14.461 -16.5 1 97.5 115 GLU A O 1
ATOM 859 N N . LEU A 1 116 ? -7.605 -14.945 -17.438 1 97.88 116 LEU A N 1
ATOM 860 C CA . LEU A 1 116 ? -7.27 -15.93 -16.406 1 97.88 116 LEU A CA 1
ATOM 861 C C . LEU A 1 116 ? -6.586 -15.258 -15.219 1 97.88 116 LEU A C 1
ATOM 863 O O . LEU A 1 116 ? -5.523 -14.648 -15.375 1 97.88 116 LEU A O 1
ATOM 867 N N . PRO A 1 117 ? -7.09 -15.383 -14.039 1 98 117 PRO A N 1
ATOM 868 C CA . PRO A 1 117 ? -6.492 -14.688 -12.898 1 98 117 PRO A CA 1
ATOM 869 C C . PRO A 1 117 ? -5.258 -15.406 -12.352 1 98 117 PRO A C 1
ATOM 871 O O . PRO A 1 117 ? -4.363 -14.766 -11.797 1 98 117 PRO A O 1
ATOM 874 N N . GLU A 1 118 ? -5.184 -16.703 -12.57 1 98.12 118 GLU A N 1
ATOM 875 C CA . GLU A 1 118 ? -4.176 -17.516 -11.906 1 98.12 118 GLU A CA 1
ATOM 876 C C . GLU A 1 118 ? -2.766 -17.094 -12.312 1 98.12 118 GLU A C 1
ATOM 878 O O . GLU A 1 118 ? -1.876 -16.984 -11.469 1 98.12 118 GLU A O 1
ATOM 883 N N . PRO A 1 119 ? -2.541 -16.812 -13.594 1 98.81 119 PRO A N 1
ATOM 884 C CA . PRO A 1 119 ? -1.194 -16.359 -13.961 1 98.81 119 PRO A CA 1
ATOM 885 C C . PRO A 1 119 ? -0.796 -15.062 -13.273 1 98.81 119 PRO A C 1
ATOM 887 O O . PRO A 1 119 ? 0.364 -14.891 -12.891 1 98.81 119 PRO A O 1
ATOM 890 N N . TYR A 1 120 ? -1.701 -14.148 -13.094 1 98.81 120 TYR A N 1
ATOM 891 C CA . TYR A 1 120 ? -1.412 -12.906 -12.383 1 98.81 120 TYR A CA 1
ATOM 892 C C . TYR A 1 120 ? -1.016 -13.188 -10.938 1 98.81 120 TYR A C 1
ATOM 894 O O . TYR A 1 120 ? -0.044 -12.617 -10.438 1 98.81 120 TYR A O 1
ATOM 902 N N . LEU A 1 121 ? -1.801 -14.078 -10.328 1 98.56 121 LEU A N 1
ATOM 903 C CA . LEU A 1 121 ? -1.543 -14.391 -8.93 1 98.56 121 LEU A CA 1
ATOM 904 C C . LEU A 1 121 ? -0.156 -15 -8.75 1 98.56 121 LEU A C 1
ATOM 906 O O . LEU A 1 121 ? 0.595 -14.602 -7.863 1 98.56 121 LEU A O 1
ATOM 910 N N . ASN A 1 122 ? 0.168 -15.922 -9.57 1 98.62 122 ASN A N 1
ATOM 911 C CA . ASN A 1 122 ? 1.468 -16.578 -9.477 1 98.62 122 ASN A CA 1
ATOM 912 C C . ASN A 1 122 ? 2.604 -15.617 -9.836 1 98.62 122 ASN A C 1
ATOM 914 O O . ASN A 1 122 ? 3.652 -15.625 -9.188 1 98.62 122 ASN A O 1
ATOM 918 N N . LEU A 1 123 ? 2.377 -14.789 -10.852 1 98.81 123 LEU A N 1
ATOM 919 C CA . LEU A 1 123 ? 3.369 -13.797 -11.25 1 98.81 123 LEU A CA 1
ATOM 920 C C . LEU A 1 123 ? 3.635 -12.812 -10.117 1 98.81 123 LEU A C 1
ATOM 922 O O . LEU A 1 123 ? 4.789 -12.492 -9.828 1 98.81 123 LEU A O 1
ATOM 926 N N . ALA A 1 124 ? 2.578 -12.391 -9.469 1 98.75 124 ALA A N 1
ATOM 927 C CA . ALA A 1 124 ? 2.709 -11.461 -8.344 1 98.75 124 ALA A CA 1
ATOM 928 C C . ALA A 1 124 ? 3.506 -12.094 -7.203 1 98.75 124 ALA A C 1
ATOM 930 O O . ALA A 1 124 ? 4.328 -11.422 -6.574 1 98.75 124 ALA A O 1
ATOM 931 N N . THR A 1 125 ? 3.221 -13.32 -6.957 1 97.5 125 THR A N 1
ATOM 932 C CA . THR A 1 125 ? 3.957 -14.039 -5.926 1 97.5 125 THR A CA 1
ATOM 933 C C . THR A 1 125 ? 5.449 -14.062 -6.242 1 97.5 125 THR A C 1
ATOM 935 O O . THR A 1 125 ? 6.277 -13.812 -5.367 1 97.5 125 THR A O 1
ATOM 938 N N . LEU A 1 126 ? 5.801 -14.305 -7.418 1 98.12 126 LEU A N 1
ATOM 939 C CA . LEU A 1 126 ? 7.199 -14.352 -7.824 1 98.12 126 LEU A CA 1
ATOM 940 C C . LEU A 1 126 ? 7.844 -12.977 -7.699 1 98.12 126 LEU A C 1
ATOM 942 O O . LEU A 1 126 ? 8.984 -12.859 -7.242 1 98.12 126 LEU A O 1
ATOM 946 N N . TYR A 1 127 ? 7.113 -11.922 -8.125 1 98.12 127 TYR A N 1
ATOM 947 C CA . TYR A 1 127 ? 7.613 -10.562 -7.949 1 98.12 127 TYR A CA 1
ATOM 948 C C . TYR A 1 127 ? 7.875 -10.258 -6.48 1 98.12 127 TYR A C 1
ATOM 950 O O . TYR A 1 127 ? 8.898 -9.672 -6.129 1 98.12 127 TYR A O 1
ATOM 958 N N . ALA A 1 128 ? 6.973 -10.648 -5.613 1 97.31 128 ALA A N 1
ATOM 959 C CA . ALA A 1 128 ? 7.109 -10.406 -4.18 1 97.31 128 ALA A CA 1
ATOM 960 C C . ALA A 1 128 ? 8.336 -11.125 -3.619 1 97.31 128 ALA A C 1
ATOM 962 O O . ALA A 1 128 ? 9.078 -10.555 -2.816 1 97.31 128 ALA A O 1
ATOM 963 N N . GLU A 1 129 ? 8.555 -12.312 -4.043 1 95.31 129 GLU A N 1
ATOM 964 C CA . GLU A 1 129 ? 9.695 -13.094 -3.592 1 95.31 129 GLU A CA 1
ATOM 965 C C . GLU A 1 129 ? 11.016 -12.445 -4.012 1 95.31 129 GLU A C 1
ATOM 967 O O . GLU A 1 129 ? 12.023 -12.562 -3.314 1 95.31 129 GLU A O 1
ATOM 972 N N . ARG A 1 130 ? 10.945 -11.742 -5.094 1 94.19 130 ARG A N 1
ATOM 973 C CA . ARG A 1 130 ? 12.133 -11.055 -5.609 1 94.19 130 ARG A CA 1
ATOM 974 C C . ARG A 1 130 ? 12.273 -9.672 -4.988 1 94.19 130 ARG A C 1
ATOM 976 O O . ARG A 1 130 ? 13.203 -8.93 -5.32 1 94.19 130 ARG A O 1
ATOM 983 N N . GLY A 1 131 ? 11.336 -9.266 -4.223 1 94.81 131 GLY A N 1
ATOM 984 C CA . GLY A 1 131 ? 11.367 -7.949 -3.605 1 94.81 131 GLY A CA 1
ATOM 985 C C . GLY A 1 131 ? 10.82 -6.855 -4.508 1 94.81 131 GLY A C 1
ATOM 986 O O . GLY A 1 131 ? 10.906 -5.672 -4.176 1 94.81 131 GLY A O 1
ATOM 987 N N . GLU A 1 132 ? 10.273 -7.262 -5.621 1 97.62 132 GLU A N 1
ATOM 988 C CA . GLU A 1 132 ? 9.656 -6.32 -6.551 1 97.62 132 GLU A CA 1
ATOM 989 C C . GLU A 1 132 ? 8.211 -6.031 -6.168 1 97.62 132 GLU A C 1
ATOM 991 O O . GLU A 1 132 ? 7.289 -6.344 -6.922 1 97.62 132 GLU A O 1
ATOM 996 N N . LEU A 1 133 ? 8.039 -5.363 -5.07 1 98.06 133 LEU A N 1
ATOM 997 C CA . LEU A 1 133 ? 6.746 -5.266 -4.398 1 98.06 133 LEU A CA 1
ATOM 998 C C . LEU A 1 133 ? 5.789 -4.375 -5.188 1 98.06 133 LEU A C 1
ATOM 1000 O O . LEU A 1 133 ? 4.586 -4.645 -5.234 1 98.06 133 LEU A O 1
ATOM 1004 N N . LEU A 1 134 ? 6.246 -3.309 -5.762 1 98.12 134 LEU A N 1
ATOM 1005 C CA . LEU A 1 134 ? 5.367 -2.432 -6.531 1 98.12 134 LEU A CA 1
ATOM 1006 C C . LEU A 1 134 ? 4.84 -3.146 -7.77 1 98.12 134 LEU A C 1
ATOM 1008 O O . LEU A 1 134 ? 3.672 -2.982 -8.133 1 98.12 134 LEU A O 1
ATOM 1012 N N . ARG A 1 135 ? 5.66 -3.959 -8.43 1 98.62 135 ARG A N 1
ATOM 1013 C CA . ARG A 1 135 ? 5.203 -4.766 -9.555 1 98.62 135 ARG A CA 1
ATOM 1014 C C . ARG A 1 135 ? 4.188 -5.812 -9.102 1 98.62 135 ARG A C 1
ATOM 1016 O O . ARG A 1 135 ? 3.193 -6.059 -9.789 1 98.62 135 ARG A O 1
ATOM 1023 N N . ALA A 1 136 ? 4.52 -6.445 -7.965 1 98.69 136 ALA A N 1
ATOM 1024 C CA . ALA A 1 136 ? 3.578 -7.406 -7.398 1 98.69 136 ALA A CA 1
ATOM 1025 C C . ALA A 1 136 ? 2.221 -6.758 -7.141 1 98.69 136 ALA A C 1
ATOM 1027 O O . ALA A 1 136 ? 1.18 -7.328 -7.473 1 98.69 136 ALA A O 1
ATOM 1028 N N . ARG A 1 137 ? 2.26 -5.562 -6.574 1 98.81 137 ARG A N 1
ATOM 1029 C CA . ARG A 1 137 ? 1.036 -4.824 -6.281 1 98.81 137 ARG A CA 1
ATOM 1030 C C . ARG A 1 137 ? 0.226 -4.586 -7.551 1 98.81 137 ARG A C 1
ATOM 1032 O O . ARG A 1 137 ? -0.969 -4.883 -7.598 1 98.81 137 ARG A O 1
ATOM 1039 N N . GLU A 1 138 ? 0.872 -4.066 -8.57 1 98.69 138 GLU A N 1
ATOM 1040 C CA . GLU A 1 138 ? 0.174 -3.764 -9.82 1 98.69 138 GLU A CA 1
ATOM 1041 C C . GLU A 1 138 ? -0.413 -5.027 -10.445 1 98.69 138 GLU A C 1
ATOM 1043 O O . GLU A 1 138 ? -1.521 -5.004 -10.984 1 98.69 138 GLU A O 1
ATOM 1048 N N . THR A 1 139 ? 0.354 -6.047 -10.352 1 98.88 139 THR A N 1
ATOM 1049 C CA . THR A 1 139 ? -0.091 -7.32 -10.898 1 98.88 139 THR A CA 1
ATOM 1050 C C . THR A 1 139 ? -1.303 -7.848 -10.133 1 98.88 139 THR A C 1
ATOM 1052 O O . THR A 1 139 ? -2.273 -8.305 -10.742 1 98.88 139 THR A O 1
ATOM 1055 N N . LEU A 1 140 ? -1.352 -7.703 -8.883 1 98.88 140 LEU A N 1
ATOM 1056 C CA . LEU A 1 140 ? -2.467 -8.172 -8.062 1 98.88 140 LEU A CA 1
ATOM 1057 C C . LEU A 1 140 ? -3.688 -7.273 -8.25 1 98.88 140 LEU A C 1
ATOM 1059 O O . LEU A 1 140 ? -4.824 -7.75 -8.203 1 98.88 140 LEU A O 1
ATOM 1063 N N . ILE A 1 141 ? -3.463 -5.996 -8.391 1 98.69 141 ILE A N 1
ATOM 1064 C CA . ILE A 1 141 ? -4.578 -5.105 -8.695 1 98.69 141 ILE A CA 1
ATOM 1065 C C . ILE A 1 141 ? -5.27 -5.555 -9.977 1 98.69 141 ILE A C 1
ATOM 1067 O O . ILE A 1 141 ? -6.496 -5.648 -10.031 1 98.69 141 ILE A O 1
ATOM 1071 N N . THR A 1 142 ? -4.457 -5.863 -10.977 1 98.69 142 THR A N 1
ATOM 1072 C CA . THR A 1 142 ? -5.027 -6.375 -12.219 1 98.69 142 THR A CA 1
ATOM 1073 C C . THR A 1 142 ? -5.77 -7.684 -11.969 1 98.69 142 THR A C 1
ATOM 1075 O O . THR A 1 142 ? -6.871 -7.887 -12.492 1 98.69 142 THR A O 1
ATOM 1078 N N . ALA A 1 143 ? -5.199 -8.578 -11.133 1 98.69 143 ALA A N 1
ATOM 1079 C CA . ALA A 1 143 ? -5.832 -9.859 -10.812 1 98.69 143 ALA A CA 1
ATOM 1080 C C . ALA A 1 143 ? -7.207 -9.641 -10.18 1 98.69 143 ALA A C 1
ATOM 1082 O O . ALA A 1 143 ? -8.156 -10.359 -10.492 1 98.69 143 ALA A O 1
ATOM 1083 N N . THR A 1 144 ? -7.324 -8.648 -9.305 1 98.25 144 THR A N 1
ATOM 1084 C CA . THR A 1 144 ? -8.586 -8.391 -8.617 1 98.25 144 THR A CA 1
ATOM 1085 C C . THR A 1 144 ? -9.625 -7.844 -9.594 1 98.25 144 THR A C 1
ATOM 1087 O O . THR A 1 144 ? -10.828 -8 -9.367 1 98.25 144 THR A O 1
ATOM 1090 N N . ARG A 1 145 ? -9.188 -7.211 -10.672 1 98.06 145 ARG A N 1
ATOM 1091 C CA . ARG A 1 145 ? -10.094 -6.711 -11.695 1 98.06 145 ARG A CA 1
ATOM 1092 C C . ARG A 1 145 ? -10.578 -7.844 -12.602 1 98.06 145 ARG A C 1
ATOM 1094 O O . ARG A 1 145 ? -11.75 -7.891 -12.969 1 98.06 145 ARG A O 1
ATOM 1101 N N . VAL A 1 146 ? -9.711 -8.719 -12.852 1 97.75 146 VAL A N 1
ATOM 1102 C CA . VAL A 1 146 ? -9.984 -9.844 -13.734 1 97.75 146 VAL A CA 1
ATOM 1103 C C . VAL A 1 146 ? -10.906 -10.836 -13.031 1 97.75 146 VAL A C 1
ATOM 1105 O O . VAL A 1 146 ? -11.773 -11.445 -13.656 1 97.75 146 VAL A O 1
ATOM 1108 N N . ALA A 1 147 ? -10.734 -10.992 -11.742 1 97.88 147 ALA A N 1
ATOM 1109 C CA . ALA A 1 147 ? -11.531 -11.898 -10.93 1 97.88 147 ALA A CA 1
ATOM 1110 C C . ALA A 1 147 ? -12.031 -11.211 -9.664 1 97.88 147 ALA A C 1
ATOM 1112 O O . ALA A 1 147 ? -11.516 -11.453 -8.57 1 97.88 147 ALA A O 1
ATOM 1113 N N . PRO A 1 148 ? -13.055 -10.477 -9.773 1 97.56 148 PRO A N 1
ATOM 1114 C CA . PRO A 1 148 ? -13.531 -9.672 -8.648 1 97.56 148 PRO A CA 1
ATOM 1115 C C . PRO A 1 148 ? -14.047 -10.516 -7.484 1 97.56 148 PRO A C 1
ATOM 1117 O O . PRO A 1 148 ? -14.172 -10.023 -6.363 1 97.56 148 PRO A O 1
ATOM 1120 N N . GLU A 1 149 ? -14.273 -11.82 -7.742 1 97.5 149 GLU A N 1
ATOM 1121 C CA . GLU A 1 149 ? -14.812 -12.688 -6.695 1 97.5 149 GLU A CA 1
ATOM 1122 C C . GLU A 1 149 ? -13.711 -13.516 -6.039 1 97.5 149 GLU A C 1
ATOM 1124 O O . GLU A 1 149 ? -13.984 -14.328 -5.156 1 97.5 149 GLU A O 1
ATOM 1129 N N . ASN A 1 150 ? -12.531 -13.234 -6.434 1 97.88 150 ASN A N 1
ATOM 1130 C CA . ASN A 1 150 ? -11.414 -14.016 -5.922 1 97.88 150 ASN A CA 1
ATOM 1131 C C . ASN A 1 150 ? -10.883 -13.445 -4.613 1 97.88 150 ASN A C 1
ATOM 1133 O O . ASN A 1 150 ? -10.094 -12.5 -4.621 1 97.88 150 ASN A O 1
ATOM 1137 N N . ALA A 1 151 ? -11.227 -14.078 -3.523 1 98.44 151 ALA A N 1
ATOM 1138 C CA . ALA A 1 151 ? -10.828 -13.617 -2.197 1 98.44 151 ALA A CA 1
ATOM 1139 C C . ALA A 1 151 ? -9.32 -13.734 -2.01 1 98.44 151 ALA A C 1
ATOM 1141 O O . ALA A 1 151 ? -8.711 -12.906 -1.328 1 98.44 151 ALA A O 1
ATOM 1142 N N . GLN A 1 152 ? -8.797 -14.695 -2.65 1 98.12 152 GLN A N 1
ATOM 1143 C CA . GLN A 1 152 ? -7.355 -14.906 -2.512 1 98.12 152 GLN A CA 1
ATOM 1144 C C . GLN A 1 152 ? -6.574 -13.75 -3.131 1 98.12 152 GLN A C 1
ATOM 1146 O O . GLN A 1 152 ? -5.535 -13.344 -2.605 1 98.12 152 GLN A O 1
ATOM 1151 N N . ALA A 1 153 ? -7.031 -13.266 -4.277 1 98.56 153 ALA A N 1
ATOM 1152 C CA . ALA A 1 153 ? -6.391 -12.109 -4.902 1 98.56 153 ALA A CA 1
ATOM 1153 C C . ALA A 1 153 ? -6.395 -10.906 -3.963 1 98.56 153 ALA A C 1
ATOM 1155 O O . ALA A 1 153 ? -5.383 -10.211 -3.832 1 98.56 153 ALA A O 1
ATOM 1156 N N . GLN A 1 154 ? -7.52 -10.719 -3.268 1 98.69 154 GLN A N 1
ATOM 1157 C CA . GLN A 1 154 ? -7.621 -9.617 -2.314 1 98.69 154 GLN A CA 1
ATOM 1158 C C . GLN A 1 154 ? -6.691 -9.836 -1.123 1 98.69 154 GLN A C 1
ATOM 1160 O O . GLN A 1 154 ? -6.008 -8.906 -0.687 1 98.69 154 GLN A O 1
ATOM 1165 N N . ALA A 1 155 ? -6.645 -11.062 -0.639 1 98.62 155 ALA A N 1
ATOM 1166 C CA . ALA A 1 155 ? -5.77 -11.367 0.489 1 98.62 155 ALA A CA 1
ATOM 1167 C C . ALA A 1 155 ? -4.301 -11.164 0.117 1 98.62 155 ALA A C 1
ATOM 1169 O O . ALA A 1 155 ? -3.531 -10.594 0.889 1 98.62 155 ALA A O 1
ATOM 1170 N N . ASN A 1 156 ? -3.934 -11.633 -1.048 1 98.44 156 ASN A N 1
ATOM 1171 C CA . ASN A 1 156 ? -2.561 -11.453 -1.512 1 98.44 156 ASN A CA 1
ATOM 1172 C C . ASN A 1 156 ? -2.209 -9.977 -1.664 1 98.44 156 ASN A C 1
ATOM 1174 O O . ASN A 1 156 ? -1.089 -9.57 -1.356 1 98.44 156 ASN A O 1
ATOM 1178 N N . LEU A 1 157 ? -3.178 -9.188 -2.143 1 98.69 157 LEU A N 1
ATOM 1179 C CA . LEU A 1 157 ? -2.963 -7.746 -2.258 1 98.69 157 LEU A CA 1
ATOM 1180 C C . LEU A 1 157 ? -2.727 -7.121 -0.888 1 98.69 157 LEU A C 1
ATOM 1182 O O . LEU A 1 157 ? -1.833 -6.289 -0.728 1 98.69 157 LEU A O 1
ATOM 1186 N N . GLY A 1 158 ? -3.488 -7.555 0.097 1 98.75 158 GLY A N 1
ATOM 1187 C CA . GLY A 1 158 ? -3.244 -7.129 1.465 1 98.75 158 GLY A CA 1
ATOM 1188 C C . GLY A 1 158 ? -1.848 -7.465 1.955 1 98.75 158 GLY A C 1
ATOM 1189 O O . GLY A 1 158 ? -1.185 -6.629 2.576 1 98.75 158 GLY A O 1
ATOM 1190 N N . ASP A 1 159 ? -1.445 -8.641 1.657 1 98.69 159 ASP A N 1
ATOM 1191 C CA . ASP A 1 159 ? -0.103 -9.062 2.041 1 98.69 159 ASP A CA 1
ATOM 1192 C C . ASP A 1 159 ? 0.958 -8.156 1.429 1 98.69 159 ASP A C 1
ATOM 1194 O O . ASP A 1 159 ? 1.946 -7.812 2.084 1 98.69 159 ASP A O 1
ATOM 1198 N N . ILE A 1 160 ? 0.796 -7.785 0.225 1 98.69 160 ILE A N 1
ATOM 1199 C CA . ILE A 1 160 ? 1.754 -6.906 -0.436 1 98.69 160 ILE A CA 1
ATOM 1200 C C . ILE A 1 160 ? 1.763 -5.543 0.25 1 98.69 160 ILE A C 1
ATOM 1202 O O . ILE A 1 160 ? 2.826 -4.957 0.466 1 98.69 160 ILE A O 1
ATOM 1206 N N . TYR A 1 161 ? 0.613 -5.027 0.631 1 98.75 161 TYR A N 1
ATOM 1207 C CA . TYR A 1 161 ? 0.546 -3.742 1.32 1 98.75 161 TYR A CA 1
ATOM 1208 C C . TYR A 1 161 ? 1.233 -3.816 2.678 1 98.75 161 TYR A C 1
ATOM 1210 O O . TYR A 1 161 ? 1.89 -2.861 3.102 1 98.75 161 TYR A O 1
ATOM 1218 N N . VAL A 1 162 ? 1.103 -4.926 3.328 1 98.69 162 VAL A N 1
ATOM 1219 C CA . VAL A 1 162 ? 1.809 -5.105 4.594 1 98.69 162 VAL A CA 1
ATOM 1220 C C . VAL A 1 162 ? 3.316 -5.035 4.355 1 98.69 162 VAL A C 1
ATOM 1222 O O . VAL A 1 162 ? 4.039 -4.379 5.109 1 98.69 162 VAL A O 1
ATOM 1225 N N . ARG A 1 163 ? 3.797 -5.664 3.354 1 98.44 163 ARG A N 1
ATOM 1226 C CA . ARG A 1 163 ? 5.227 -5.66 3.057 1 98.44 163 ARG A CA 1
ATOM 1227 C C . ARG A 1 163 ? 5.699 -4.266 2.664 1 98.44 163 ARG A C 1
ATOM 1229 O O . ARG A 1 163 ? 6.801 -3.85 3.037 1 98.44 163 ARG A O 1
ATOM 1236 N N . LEU A 1 164 ? 4.859 -3.559 1.963 1 98.5 164 LEU A N 1
ATOM 1237 C CA . LEU A 1 164 ? 5.191 -2.18 1.613 1 98.5 164 LEU A CA 1
ATOM 1238 C C . LEU A 1 164 ? 5.219 -1.296 2.855 1 98.5 164 LEU A C 1
ATOM 1240 O O . LEU A 1 164 ? 6.066 -0.408 2.973 1 98.5 164 LEU A O 1
ATOM 1244 N N . ALA A 1 165 ? 4.293 -1.55 3.742 1 98.62 165 ALA A N 1
ATOM 1245 C CA . ALA A 1 165 ? 4.301 -0.829 5.012 1 98.62 165 ALA A CA 1
ATOM 1246 C C . ALA A 1 165 ? 5.605 -1.073 5.77 1 98.62 165 ALA A C 1
ATOM 1248 O O . ALA A 1 165 ? 6.223 -0.133 6.273 1 98.62 165 ALA A O 1
ATOM 1249 N N . ALA A 1 166 ? 6.016 -2.303 5.828 1 98.25 166 ALA A N 1
ATOM 1250 C CA . ALA A 1 166 ? 7.258 -2.658 6.504 1 98.25 166 ALA A CA 1
ATOM 1251 C C . ALA A 1 166 ? 8.445 -1.915 5.902 1 98.25 166 ALA A C 1
ATOM 1253 O O . ALA A 1 166 ? 9.273 -1.356 6.629 1 98.25 166 ALA A O 1
ATOM 1254 N N . GLN A 1 167 ? 8.516 -1.878 4.621 1 97.69 167 GLN A N 1
ATOM 1255 C CA . GLN A 1 167 ? 9.594 -1.171 3.943 1 97.69 167 GLN A CA 1
ATOM 1256 C C . GLN A 1 167 ? 9.586 0.315 4.289 1 97.69 167 GLN A C 1
ATOM 1258 O O . GLN A 1 167 ? 10.641 0.91 4.527 1 97.69 167 GLN A O 1
ATOM 1263 N N . SER A 1 168 ? 8.391 0.858 4.305 1 98.62 168 SER A N 1
ATOM 1264 C CA . SER A 1 168 ? 8.273 2.281 4.605 1 98.62 168 SER A CA 1
ATOM 1265 C C . SER A 1 168 ? 8.703 2.58 6.039 1 98.62 168 SER A C 1
ATOM 1267 O O . SER A 1 168 ? 9.422 3.547 6.285 1 98.62 168 SER A O 1
ATOM 1269 N N . TYR A 1 169 ? 8.305 1.771 6.953 1 98.38 169 TYR A N 1
ATOM 1270 C CA . TYR A 1 169 ? 8.703 1.956 8.344 1 98.38 169 TYR A CA 1
ATOM 1271 C C . TYR A 1 169 ? 10.203 1.747 8.516 1 98.38 169 TYR A C 1
ATOM 1273 O O . TYR A 1 169 ? 10.852 2.463 9.281 1 98.38 169 TYR A O 1
ATOM 1281 N N . GLN A 1 170 ? 10.734 0.819 7.828 1 98.06 170 GLN A N 1
ATOM 1282 C CA . GLN A 1 170 ? 12.172 0.599 7.867 1 98.06 170 GLN A CA 1
ATOM 1283 C C . GLN A 1 170 ? 12.93 1.813 7.336 1 98.06 170 GLN A C 1
ATOM 1285 O O . GLN A 1 170 ? 13.953 2.205 7.898 1 98.06 170 GLN A O 1
ATOM 1290 N N . ASN A 1 171 ? 12.453 2.357 6.277 1 98.5 171 ASN A N 1
ATOM 1291 C CA . ASN A 1 171 ? 13.055 3.576 5.742 1 98.5 171 ASN A CA 1
ATOM 1292 C C . ASN A 1 171 ? 12.992 4.719 6.75 1 98.5 171 ASN A C 1
ATOM 1294 O O . ASN A 1 171 ? 13.961 5.457 6.918 1 98.5 171 ASN A O 1
ATOM 1298 N N . ALA A 1 172 ? 11.836 4.844 7.441 1 98.69 172 ALA A N 1
ATOM 1299 C CA . ALA A 1 172 ? 11.703 5.859 8.477 1 98.69 172 ALA A CA 1
ATOM 1300 C C . ALA A 1 172 ? 12.75 5.668 9.57 1 98.69 172 ALA A C 1
ATOM 1302 O O . ALA A 1 172 ? 13.375 6.633 10.023 1 98.69 172 ALA A O 1
ATOM 1303 N N . LEU A 1 173 ? 12.961 4.438 9.922 1 98.38 173 LEU A N 1
ATOM 1304 C CA . LEU A 1 173 ? 13.875 4.113 11.016 1 98.38 173 LEU A CA 1
ATOM 1305 C C . LEU A 1 173 ? 15.328 4.273 10.586 1 98.38 173 LEU A C 1
ATOM 1307 O O . LEU A 1 173 ? 16.188 4.566 11.406 1 98.38 173 LEU A O 1
ATOM 1311 N N . ARG A 1 174 ? 15.625 4.074 9.336 1 98.31 174 ARG A N 1
ATOM 1312 C CA . ARG A 1 174 ? 16.953 4.363 8.812 1 98.31 174 ARG A CA 1
ATOM 1313 C C . ARG A 1 174 ? 17.266 5.852 8.891 1 98.31 174 ARG A C 1
ATOM 1315 O O . ARG A 1 174 ? 18.375 6.242 9.242 1 98.31 174 ARG A O 1
ATOM 1322 N N . LEU A 1 175 ? 16.281 6.617 8.656 1 98.19 175 LEU A N 1
ATOM 1323 C CA . LEU A 1 175 ? 16.422 8.07 8.664 1 98.19 175 LEU A CA 1
ATOM 1324 C C . LEU A 1 175 ? 16.438 8.602 10.094 1 98.19 175 LEU A C 1
ATOM 1326 O O . LEU A 1 175 ? 17.156 9.555 10.391 1 98.19 175 LEU A O 1
ATOM 1330 N N . SER A 1 176 ? 15.602 8.023 10.906 1 98.38 176 SER A N 1
ATOM 1331 C CA . SER A 1 176 ? 15.484 8.391 12.32 1 98.38 176 SER A CA 1
ATOM 1332 C C . SER A 1 176 ? 15.375 7.152 13.203 1 98.38 176 SER A C 1
ATOM 1334 O O . SER A 1 176 ? 14.273 6.73 13.555 1 98.38 176 SER A O 1
ATOM 1336 N N . PRO A 1 177 ? 16.453 6.602 13.625 1 97.81 177 PRO A N 1
ATOM 1337 C CA . PRO A 1 177 ? 16.469 5.344 14.375 1 97.81 177 PRO A CA 1
ATOM 1338 C C . PRO A 1 177 ? 15.648 5.41 15.656 1 97.81 177 PRO A C 1
ATOM 1340 O O . PRO A 1 177 ? 15.211 4.375 16.172 1 97.81 177 PRO A O 1
ATOM 1343 N N . LYS A 1 178 ? 15.391 6.574 16.156 1 97.81 178 LYS A N 1
ATOM 1344 C CA . LYS A 1 178 ? 14.656 6.719 17.406 1 97.81 178 LYS A CA 1
ATOM 1345 C C . LYS A 1 178 ? 13.188 7.059 17.141 1 97.81 178 LYS A C 1
ATOM 1347 O O . LYS A 1 178 ? 12.469 7.473 18.047 1 97.81 178 LYS A O 1
ATOM 1352 N N . HIS A 1 179 ? 12.789 6.91 15.945 1 97.5 179 HIS A N 1
ATOM 1353 C CA . HIS A 1 179 ? 11.391 7.164 15.602 1 97.5 179 HIS A CA 1
ATOM 1354 C C . HIS A 1 179 ? 10.477 6.117 16.219 1 97.5 179 HIS A C 1
ATOM 1356 O O . HIS A 1 179 ? 10.242 5.059 15.625 1 97.5 179 HIS A O 1
ATOM 1362 N N . ALA A 1 180 ? 9.836 6.387 17.312 1 97.06 180 ALA A N 1
ATOM 1363 C CA . ALA A 1 180 ? 9.156 5.426 18.172 1 97.06 180 ALA A CA 1
ATOM 1364 C C . ALA A 1 180 ? 7.922 4.855 17.5 1 97.06 180 ALA A C 1
ATOM 1366 O O . ALA A 1 180 ? 7.668 3.648 17.562 1 97.06 180 ALA A O 1
ATOM 1367 N N . ALA A 1 181 ? 7.211 5.711 16.875 1 96.62 181 ALA A N 1
ATOM 1368 C CA . ALA A 1 181 ? 5.973 5.254 16.25 1 96.62 181 ALA A CA 1
ATOM 1369 C C . ALA A 1 181 ? 6.258 4.266 15.117 1 96.62 181 ALA A C 1
ATOM 1371 O O . ALA A 1 181 ? 5.605 3.225 15.016 1 96.62 181 ALA A O 1
ATOM 1372 N N . ALA A 1 182 ? 7.238 4.621 14.273 1 97.94 182 ALA A N 1
ATOM 1373 C CA . ALA A 1 182 ? 7.598 3.727 13.172 1 97.94 182 ALA A CA 1
ATOM 1374 C C . ALA A 1 182 ? 8.07 2.375 13.703 1 97.94 182 ALA A C 1
ATOM 1376 O O . ALA A 1 182 ? 7.723 1.33 13.141 1 97.94 182 ALA A O 1
ATOM 1377 N N . ARG A 1 183 ? 8.867 2.4 14.766 1 98 183 ARG A N 1
ATOM 1378 C CA . ARG A 1 183 ? 9.352 1.159 15.359 1 98 183 ARG A CA 1
ATOM 1379 C C . ARG A 1 183 ? 8.188 0.32 15.891 1 98 183 ARG A C 1
ATOM 1381 O O . ARG A 1 183 ? 8.102 -0.876 15.609 1 98 183 ARG A O 1
ATOM 1388 N N . ALA A 1 184 ? 7.344 0.923 16.625 1 97.5 184 ALA A N 1
ATOM 1389 C CA . ALA A 1 184 ? 6.203 0.22 17.203 1 97.5 184 ALA A CA 1
ATOM 1390 C C . ALA A 1 184 ? 5.316 -0.383 16.125 1 97.5 184 ALA A C 1
ATOM 1392 O O . ALA A 1 184 ? 4.859 -1.522 16.25 1 97.5 184 ALA A O 1
ATOM 1393 N N . ARG A 1 185 ? 5.043 0.357 15.133 1 97.62 185 ARG A N 1
ATOM 1394 C CA . ARG A 1 185 ? 4.18 -0.098 14.055 1 97.62 185 ARG A CA 1
ATOM 1395 C C . ARG A 1 185 ? 4.832 -1.232 13.273 1 97.62 185 ARG A C 1
ATOM 1397 O O . ARG A 1 185 ? 4.168 -2.213 12.922 1 97.62 185 ARG A O 1
ATOM 1404 N N . LEU A 1 186 ? 6.133 -1.072 12.969 1 97.19 186 LEU A N 1
ATOM 1405 C CA . LEU A 1 186 ? 6.855 -2.139 12.281 1 97.19 186 LEU A CA 1
ATOM 1406 C C . LEU A 1 186 ? 6.785 -3.439 13.078 1 97.19 186 LEU A C 1
ATOM 1408 O O . LEU A 1 186 ? 6.516 -4.5 12.516 1 97.19 186 LEU A O 1
ATOM 1412 N N . ASP A 1 187 ? 6.953 -3.322 14.375 1 96.69 187 ASP A N 1
ATOM 1413 C CA . ASP A 1 187 ? 6.973 -4.496 15.242 1 96.69 187 ASP A CA 1
ATOM 1414 C C . ASP A 1 187 ? 5.59 -5.141 15.32 1 96.69 187 ASP A C 1
ATOM 1416 O O . ASP A 1 187 ? 5.469 -6.336 15.602 1 96.69 187 ASP A O 1
ATOM 1420 N N . ALA A 1 188 ? 4.582 -4.391 15.047 1 97.19 188 ALA A N 1
ATOM 1421 C CA . ALA A 1 188 ? 3.211 -4.867 15.211 1 97.19 188 ALA A CA 1
ATOM 1422 C C . ALA A 1 188 ? 2.689 -5.488 13.922 1 97.19 188 ALA A C 1
ATOM 1424 O O . ALA A 1 188 ? 1.613 -6.094 13.906 1 97.19 188 ALA A O 1
ATOM 1425 N N . LEU A 1 189 ? 3.377 -5.344 12.844 1 97.88 189 LEU A N 1
ATOM 1426 C CA . LEU A 1 189 ? 2.922 -5.926 11.586 1 97.88 189 LEU A CA 1
ATOM 1427 C C . LEU A 1 189 ? 2.883 -7.445 11.672 1 97.88 189 LEU A C 1
ATOM 1429 O O . LEU A 1 189 ? 3.705 -8.055 12.367 1 97.88 189 LEU A O 1
ATOM 1433 N N . PRO A 1 190 ? 1.884 -8.008 10.969 1 95.88 190 PRO A N 1
ATOM 1434 C CA . PRO A 1 190 ? 1.893 -9.469 10.93 1 95.88 190 PRO A CA 1
ATOM 1435 C C . PRO A 1 190 ? 3.133 -10.031 10.234 1 95.88 190 PRO A C 1
ATOM 1437 O O . PRO A 1 190 ? 3.666 -9.414 9.312 1 95.88 190 PRO A O 1
ATOM 1440 N N . ASP A 1 191 ? 3.531 -11.164 10.68 1 90.19 191 ASP A N 1
ATOM 1441 C CA . ASP A 1 191 ? 4.645 -11.883 10.055 1 90.19 191 ASP A CA 1
ATOM 1442 C C . ASP A 1 191 ? 4.195 -12.602 8.789 1 90.19 191 ASP A C 1
ATOM 1444 O O . ASP A 1 191 ? 3.336 -13.477 8.836 1 90.19 191 ASP A O 1
ATOM 1448 N N . LEU A 1 192 ? 4.625 -12.094 7.711 1 93.12 192 LEU A N 1
ATOM 1449 C CA . LEU A 1 192 ? 4.332 -12.734 6.438 1 93.12 192 LEU A CA 1
ATOM 1450 C C . LEU A 1 192 ? 5.566 -13.453 5.895 1 93.12 192 LEU A C 1
ATOM 1452 O O . LEU A 1 192 ? 6.695 -13.016 6.129 1 93.12 192 LEU A O 1
ATOM 1456 N N . PRO A 1 193 ? 5.199 -14.508 5.285 1 79.38 193 PRO A N 1
ATOM 1457 C CA . PRO A 1 193 ? 6.355 -15.195 4.695 1 79.38 193 PRO A CA 1
ATOM 1458 C C . PRO A 1 193 ? 7.215 -14.273 3.838 1 79.38 193 PRO A C 1
ATOM 1460 O O . PRO A 1 193 ? 6.684 -13.422 3.117 1 79.38 193 PRO A O 1
ATOM 1463 N N . GLY A 1 194 ? 8.609 -14.367 3.998 1 72.69 194 GLY A N 1
ATOM 1464 C CA . GLY A 1 194 ? 9.531 -13.594 3.184 1 72.69 194 GLY A CA 1
ATOM 1465 C C . GLY A 1 194 ? 9.867 -12.242 3.779 1 72.69 194 GLY A C 1
ATOM 1466 O O . GLY A 1 194 ? 10.703 -11.508 3.238 1 72.69 194 GLY A O 1
ATOM 1467 N N . MET A 1 195 ? 9.039 -11.781 4.773 1 70.38 195 MET A N 1
ATOM 1468 C CA . MET A 1 195 ? 9.289 -10.477 5.375 1 70.38 195 MET A CA 1
ATOM 1469 C C . MET A 1 195 ? 10.469 -10.539 6.336 1 70.38 195 MET A C 1
ATOM 1471 O O . MET A 1 195 ? 10.992 -9.508 6.758 1 70.38 195 MET A O 1
ATOM 1475 N N . ARG A 1 196 ? 10.953 -11.695 6.848 1 56.78 196 ARG A N 1
ATOM 1476 C CA . ARG A 1 196 ? 11.992 -11.664 7.875 1 56.78 196 ARG A CA 1
ATOM 1477 C C . ARG A 1 196 ? 13.109 -10.695 7.496 1 56.78 196 ARG A C 1
ATOM 1479 O O . ARG A 1 196 ? 13.516 -10.633 6.336 1 56.78 196 ARG A O 1
ATOM 1486 N N . ALA A 1 197 ? 13.344 -9.758 8.453 1 52.19 197 ALA A N 1
ATOM 1487 C CA . ALA A 1 197 ? 14.281 -8.648 8.578 1 52.19 197 ALA A CA 1
ATOM 1488 C C . ALA A 1 197 ? 15.641 -9 7.988 1 52.19 197 ALA A C 1
ATOM 1490 O O . ALA A 1 197 ? 16.141 -10.102 8.211 1 52.19 197 ALA A O 1
ATOM 1491 N N . VAL A 1 198 ? 15.938 -8.562 6.824 1 45.66 198 VAL A N 1
ATOM 1492 C CA . VAL A 1 198 ? 17.375 -8.617 6.562 1 45.66 198 VAL A CA 1
ATOM 1493 C C . VAL A 1 198 ? 18.141 -8.219 7.82 1 45.66 198 VAL A C 1
ATOM 1495 O O . VAL A 1 198 ? 17.844 -7.191 8.438 1 45.66 198 VAL A O 1
ATOM 1498 N N . PRO A 1 199 ? 18.625 -9.055 8.555 1 42.97 199 PRO A N 1
ATOM 1499 C CA . PRO A 1 199 ? 19.453 -8.57 9.664 1 42.97 199 PRO A CA 1
ATOM 1500 C C . PRO A 1 199 ? 20.25 -7.32 9.305 1 42.97 199 PRO A C 1
ATOM 1502 O O . PRO A 1 199 ? 20.812 -7.234 8.203 1 42.97 199 PRO A O 1
ATOM 1505 N N . SER A 1 200 ? 19.781 -6.156 9.625 1 42.75 200 SER A N 1
ATOM 1506 C CA . SER A 1 200 ? 20.688 -5.023 9.523 1 42.75 200 SER A CA 1
ATOM 1507 C C . SER A 1 200 ? 22.125 -5.438 9.836 1 42.75 200 SER A C 1
ATOM 1509 O O . SER A 1 200 ? 22.375 -6.105 10.836 1 42.75 200 SER A O 1
ATOM 1511 N N . LYS A 1 201 ? 22.906 -5.645 8.906 1 41.38 201 LYS A N 1
ATOM 1512 C CA . LYS A 1 201 ? 24.312 -5.797 9.281 1 41.38 201 LYS A CA 1
ATOM 1513 C C . LYS A 1 201 ? 24.672 -4.887 10.445 1 41.38 201 LYS A C 1
ATOM 1515 O O . LYS A 1 201 ? 24.375 -3.689 10.422 1 41.38 201 LYS A O 1
ATOM 1520 N N . PRO A 1 202 ? 24.891 -5.371 11.625 1 40.06 202 PRO A N 1
ATOM 1521 C CA . PRO A 1 202 ? 25.422 -4.426 12.609 1 40.06 202 PRO A CA 1
ATOM 1522 C C . PRO A 1 202 ? 26.328 -3.377 11.992 1 40.06 202 PRO A C 1
ATOM 1524 O O . PRO A 1 202 ? 27.141 -3.699 11.117 1 40.06 202 PRO A O 1
ATOM 1527 N N . ALA A 1 203 ? 26 -2.102 12.055 1 40.25 203 ALA A N 1
ATOM 1528 C CA . ALA A 1 203 ? 26.984 -1.105 11.648 1 40.25 203 ALA A CA 1
ATOM 1529 C C . ALA A 1 203 ? 28.406 -1.562 12 1 40.25 203 ALA A C 1
ATOM 1531 O O . ALA A 1 203 ? 28.656 -1.981 13.133 1 40.25 203 ALA A O 1
ATOM 1532 N N . ALA A 1 204 ? 29.219 -1.871 11.023 1 41.97 204 ALA A N 1
ATOM 1533 C CA . ALA A 1 204 ? 30.625 -2.162 11.258 1 41.97 204 ALA A CA 1
ATOM 1534 C C . ALA A 1 204 ? 31.203 -1.262 12.352 1 41.97 204 ALA A C 1
ATOM 1536 O O . ALA A 1 204 ? 30.922 -0.064 12.391 1 41.97 204 ALA A O 1
ATOM 1537 N N . GLU A 1 205 ? 31.453 -1.704 13.57 1 42.91 205 GLU A N 1
ATOM 1538 C CA . GLU A 1 205 ? 32.25 -0.97 14.539 1 42.91 205 GLU A CA 1
ATOM 1539 C C . GLU A 1 205 ? 33.344 -0.161 13.852 1 42.91 205 GLU A C 1
ATOM 1541 O O . GLU A 1 205 ? 34.031 -0.668 12.961 1 42.91 205 GLU A O 1
ATOM 1546 N N . PRO A 1 206 ? 33.188 1.195 13.828 1 42.03 206 PRO A N 1
ATOM 1547 C CA . PRO A 1 206 ? 34.312 1.872 13.188 1 42.03 206 PRO A CA 1
ATOM 1548 C C . PRO A 1 206 ? 35.656 1.188 13.461 1 42.03 206 PRO A C 1
ATOM 1550 O O . PRO A 1 206 ? 35.844 0.583 14.523 1 42.03 206 PRO A O 1
ATOM 1553 N N . PRO A 1 207 ? 36.281 0.823 12.43 1 45.06 207 PRO A N 1
ATOM 1554 C CA . PRO A 1 207 ? 37.562 0.193 12.68 1 45.06 207 PRO A CA 1
ATOM 1555 C C . PRO A 1 207 ? 38.312 0.847 13.836 1 45.06 207 PRO A C 1
ATOM 1557 O O . PRO A 1 207 ? 38.25 2.064 14.016 1 45.06 207 PRO A O 1
ATOM 1560 N N . ALA A 1 208 ? 38.531 0.109 14.914 1 44.28 208 ALA A N 1
ATOM 1561 C CA . ALA A 1 208 ? 39.406 0.597 15.992 1 44.28 208 ALA A CA 1
ATOM 1562 C C . ALA A 1 208 ? 40.562 1.381 15.438 1 44.28 208 ALA A C 1
ATOM 1564 O O . ALA A 1 208 ? 41.25 0.933 14.5 1 44.28 208 ALA A O 1
ATOM 1565 N N . ALA A 1 209 ? 40.531 2.762 15.586 1 44.28 209 ALA A N 1
ATOM 1566 C CA . ALA A 1 209 ? 41.688 3.619 15.273 1 44.28 209 ALA A CA 1
ATOM 1567 C C . ALA A 1 209 ? 43 2.947 15.672 1 44.28 209 ALA A C 1
ATOM 1569 O O . ALA A 1 209 ? 43.156 2.498 16.812 1 44.28 209 ALA A O 1
ATOM 1570 N N . SER A 1 210 ? 43.625 2.215 14.781 1 44.31 210 SER A N 1
ATOM 1571 C CA . SER A 1 210 ? 44.969 1.767 15.016 1 44.31 210 SER A CA 1
ATOM 1572 C C . SER A 1 210 ? 45.812 2.857 15.68 1 44.31 210 SER A C 1
ATOM 1574 O O . SER A 1 210 ? 46 3.934 15.109 1 44.31 210 SER A O 1
ATOM 1576 N N . GLY A 1 211 ? 45.719 3.021 17.047 1 40.47 211 GLY A N 1
ATOM 1577 C CA . GLY A 1 211 ? 46.656 3.842 17.781 1 40.47 211 GLY A CA 1
ATOM 1578 C C . GLY A 1 211 ? 48.094 3.744 17.266 1 40.47 211 GLY A C 1
ATOM 1579 O O . GLY A 1 211 ? 48.688 2.664 17.266 1 40.47 211 GLY A O 1
ATOM 1580 N N . VAL A 1 212 ? 48.438 4.512 16.219 1 41.06 212 VAL A N 1
ATOM 1581 C CA . VAL A 1 212 ? 49.812 4.715 15.789 1 41.06 212 VAL A CA 1
ATOM 1582 C C . VAL A 1 212 ? 50.688 5.008 17 1 41.06 212 VAL A C 1
ATOM 1584 O O . VAL A 1 212 ? 50.438 5.949 17.75 1 41.06 212 VAL A O 1
ATOM 1587 N N . ASN A 1 213 ? 51.094 3.988 17.766 1 40.38 213 ASN A N 1
ATOM 1588 C CA . ASN A 1 213 ? 52.219 4.125 18.703 1 40.38 213 ASN A CA 1
ATOM 1589 C C . ASN A 1 213 ? 53.375 4.918 18.078 1 40.38 213 ASN A C 1
ATOM 1591 O O . ASN A 1 213 ? 54.031 4.449 17.141 1 40.38 213 ASN A O 1
ATOM 1595 N N . ALA A 1 214 ? 53.188 6.223 18.016 1 42.31 214 ALA A N 1
ATOM 1596 C CA . ALA A 1 214 ? 54.312 7.09 17.656 1 42.31 214 ALA A CA 1
ATOM 1597 C C . ALA A 1 214 ? 55.531 6.785 18.516 1 42.31 214 ALA A C 1
ATOM 1599 O O . ALA A 1 214 ? 55.438 6.781 19.75 1 42.31 214 ALA A O 1
ATOM 1600 N N . ARG A 1 215 ? 56.594 6.023 17.922 1 47.06 215 ARG A N 1
ATOM 1601 C CA . ARG A 1 215 ? 57.906 5.773 18.484 1 47.06 215 ARG A CA 1
ATOM 1602 C C . ARG A 1 215 ? 58.531 7.066 19 1 47.06 215 ARG A C 1
ATOM 1604 O O . ARG A 1 215 ? 58.594 8.07 18.281 1 47.06 215 ARG A O 1
ATOM 1611 N N . PRO A 1 216 ? 58.688 7.262 20.281 1 43.47 216 PRO A N 1
ATOM 1612 C CA . PRO A 1 216 ? 59.406 8.422 20.844 1 43.47 216 PRO A CA 1
ATOM 1613 C C . PRO A 1 216 ? 60.719 8.703 20.125 1 43.47 216 PRO A C 1
ATOM 1615 O O . PRO A 1 216 ? 61.438 7.773 19.75 1 43.47 216 PRO A O 1
ATOM 1618 N N . ALA A 1 217 ? 60.75 9.766 19.328 1 42.16 217 ALA A N 1
ATOM 1619 C CA . ALA A 1 217 ? 62 10.234 18.75 1 42.16 217 ALA A CA 1
ATOM 1620 C C . ALA A 1 217 ? 63.125 10.188 19.781 1 42.16 217 ALA A C 1
ATOM 1622 O O . ALA A 1 217 ? 62.938 10.555 20.953 1 42.16 217 ALA A O 1
ATOM 1623 N N . LYS A 1 218 ? 64.062 9.305 19.672 1 40.97 218 LYS A N 1
ATOM 1624 C CA . LYS A 1 218 ? 65.25 9.328 20.438 1 40.97 218 LYS A CA 1
ATOM 1625 C C . LYS A 1 218 ? 65.812 10.742 20.547 1 40.97 218 LYS A C 1
ATOM 1627 O O . LYS A 1 218 ? 65.938 11.453 19.547 1 40.97 218 LYS A O 1
ATOM 1632 N N . ARG A 1 219 ? 65.938 11.398 21.703 1 33.03 219 ARG A N 1
ATOM 1633 C CA . ARG A 1 219 ? 66.875 12.469 21.859 1 33.03 219 ARG A CA 1
ATOM 1634 C C . ARG A 1 219 ? 68.25 12.023 21.359 1 33.03 219 ARG A C 1
ATOM 1636 O O . ARG A 1 219 ? 68.625 10.867 21.547 1 33.03 219 ARG A O 1
ATOM 1643 N N . MET B 1 1 ? -39.5 9.484 30.938 1 28.27 1 MET B N 1
ATOM 1644 C CA . MET B 1 1 ? -38.469 10.531 30.938 1 28.27 1 MET B CA 1
ATOM 1645 C C . MET B 1 1 ? -37.094 9.93 30.719 1 28.27 1 MET B C 1
ATOM 1647 O O . MET B 1 1 ? -36.469 9.422 31.672 1 28.27 1 MET B O 1
ATOM 1651 N N . ASN B 1 2 ? -36.844 9.156 29.547 1 33.22 2 ASN B N 1
ATOM 1652 C CA . ASN B 1 2 ? -35.812 8.297 29 1 33.22 2 ASN B CA 1
ATOM 1653 C C . ASN B 1 2 ? -34.531 9.078 28.688 1 33.22 2 ASN B C 1
ATOM 1655 O O . ASN B 1 2 ? -34.531 9.969 27.828 1 33.22 2 ASN B O 1
ATOM 1659 N N . SER B 1 3 ? -33.719 9.359 29.766 1 33.34 3 SER B N 1
ATOM 1660 C CA . SER B 1 3 ? -32.438 10.07 29.719 1 33.34 3 SER B CA 1
ATOM 1661 C C . SER B 1 3 ? -31.453 9.367 28.797 1 33.34 3 SER B C 1
ATOM 1663 O O . SER B 1 3 ? -31.047 8.234 29.062 1 33.34 3 SER B O 1
ATOM 1665 N N . THR B 1 4 ? -31.594 9.602 27.469 1 35 4 THR B N 1
ATOM 1666 C CA . THR B 1 4 ? -30.703 9.117 26.422 1 35 4 THR B CA 1
ATOM 1667 C C . THR B 1 4 ? -29.281 9.609 26.656 1 35 4 THR B C 1
ATOM 1669 O O . THR B 1 4 ? -29.031 10.812 26.766 1 35 4 THR B O 1
ATOM 1672 N N . LEU B 1 5 ? -28.469 8.844 27.406 1 35.34 5 LEU B N 1
ATOM 1673 C CA . LEU B 1 5 ? -27.031 9 27.672 1 35.34 5 LEU B CA 1
ATOM 1674 C C . LEU B 1 5 ? -26.266 9.148 26.359 1 35.34 5 LEU B C 1
ATOM 1676 O O . LEU B 1 5 ? -26.266 8.242 25.531 1 35.34 5 LEU B O 1
ATOM 1680 N N . ARG B 1 6 ? -26.188 10.445 25.766 1 36.03 6 ARG B N 1
ATOM 1681 C CA . ARG B 1 6 ? -25.344 10.781 24.641 1 36.03 6 ARG B CA 1
ATOM 1682 C C . ARG B 1 6 ? -23.875 10.461 24.938 1 36.03 6 ARG B C 1
ATOM 1684 O O . ARG B 1 6 ? -23.297 10.992 25.875 1 36.03 6 ARG B O 1
ATOM 1691 N N . CYS B 1 7 ? -23.469 9.195 24.719 1 34.16 7 CYS B N 1
ATOM 1692 C CA . CYS B 1 7 ? -22.062 8.805 24.734 1 34.16 7 CYS B CA 1
ATOM 1693 C C . CYS B 1 7 ? -21.25 9.672 23.781 1 34.16 7 CYS B C 1
ATOM 1695 O O . CYS B 1 7 ? -21.406 9.578 22.562 1 34.16 7 CYS B O 1
ATOM 1697 N N . ARG B 1 8 ? -20.906 11.023 24.141 1 35.47 8 ARG B N 1
ATOM 1698 C CA . ARG B 1 8 ? -19.969 11.875 23.406 1 35.47 8 ARG B CA 1
ATOM 1699 C C . ARG B 1 8 ? -18.609 11.227 23.297 1 35.47 8 ARG B C 1
ATOM 1701 O O . ARG B 1 8 ? -17.891 11.094 24.281 1 35.47 8 ARG B O 1
ATOM 1708 N N . ALA B 1 9 ? -18.422 10.148 22.484 1 34.5 9 ALA B N 1
ATOM 1709 C CA . ALA B 1 9 ? -17.062 9.695 22.172 1 34.5 9 ALA B CA 1
ATOM 1710 C C . ALA B 1 9 ? -16.234 10.812 21.562 1 34.5 9 ALA B C 1
ATOM 1712 O O . ALA B 1 9 ? -16.531 11.297 20.469 1 34.5 9 ALA B O 1
ATOM 1713 N N . LEU B 1 10 ? -15.672 11.719 22.375 1 33.25 10 LEU B N 1
ATOM 1714 C CA . LEU B 1 10 ? -14.688 12.711 21.953 1 33.25 10 LEU B CA 1
ATOM 1715 C C . LEU B 1 10 ? -13.469 12.039 21.328 1 33.25 10 LEU B C 1
ATOM 1717 O O . LEU B 1 10 ? -12.711 11.352 22.016 1 33.25 10 LEU B O 1
ATOM 1721 N N . GLY B 1 11 ? -13.57 11.43 20.141 1 31.55 11 GLY B N 1
ATOM 1722 C CA . GLY B 1 11 ? -12.383 10.938 19.469 1 31.55 11 GLY B CA 1
ATOM 1723 C C . GLY B 1 11 ? -11.289 11.977 19.328 1 31.55 11 GLY B C 1
ATOM 1724 O O . GLY B 1 11 ? -11.508 13.047 18.75 1 31.55 11 GLY B O 1
ATOM 1725 N N . ALA B 1 12 ? -10.297 12.07 20.25 1 33.38 12 ALA B N 1
ATOM 1726 C CA . ALA B 1 12 ? -9.117 12.93 20.25 1 33.38 12 ALA B CA 1
ATOM 1727 C C . ALA B 1 12 ? -8.242 12.664 19.031 1 33.38 12 ALA B C 1
ATOM 1729 O O . ALA B 1 12 ? -7.707 11.57 18.875 1 33.38 12 ALA B O 1
ATOM 1730 N N . ALA B 1 13 ? -8.586 13.18 17.844 1 33.34 13 ALA B N 1
ATOM 1731 C CA . ALA B 1 13 ? -7.738 13.148 16.656 1 33.34 13 ALA B CA 1
ATOM 1732 C C . ALA B 1 13 ? -6.355 13.719 16.953 1 33.34 13 ALA B C 1
ATOM 1734 O O . ALA B 1 13 ? -6.234 14.82 17.5 1 33.34 13 ALA B O 1
ATOM 1735 N N . LEU B 1 14 ? -5.332 12.867 17.016 1 33.59 14 LEU B N 1
ATOM 1736 C CA . LEU B 1 14 ? -3.906 13.141 17.141 1 33.59 14 LEU B CA 1
ATOM 1737 C C . LEU B 1 14 ? -3.43 14.047 16 1 33.59 14 LEU B C 1
ATOM 1739 O O . LEU B 1 14 ? -3.258 13.594 14.867 1 33.59 14 LEU B O 1
ATOM 1743 N N . THR B 1 15 ? -4.027 15.164 15.719 1 37.03 15 THR B N 1
ATOM 1744 C CA . THR B 1 15 ? -3.557 16 14.625 1 37.03 15 THR B CA 1
ATOM 1745 C C . THR B 1 15 ? -2.156 16.531 14.914 1 37.03 15 THR B C 1
ATOM 1747 O O . THR B 1 15 ? -1.985 17.438 15.734 1 37.03 15 THR B O 1
ATOM 1750 N N . GLY B 1 16 ? -1.147 15.719 15.102 1 35.84 16 GLY B N 1
ATOM 1751 C CA . GLY B 1 16 ? 0.103 16.438 15.281 1 35.84 16 GLY B CA 1
ATOM 1752 C C . GLY B 1 16 ? 0.553 17.172 14.031 1 35.84 16 GLY B C 1
ATOM 1753 O O . GLY B 1 16 ? 0.946 16.547 13.047 1 35.84 16 GLY B O 1
ATOM 1754 N N . LEU B 1 17 ? -0.019 18.312 13.688 1 38.44 17 LEU B N 1
ATOM 1755 C CA . LEU B 1 17 ? 0.467 19.156 12.602 1 38.44 17 LEU B CA 1
ATOM 1756 C C . LEU B 1 17 ? 1.942 19.484 12.797 1 38.44 17 LEU B C 1
ATOM 1758 O O . LEU B 1 17 ? 2.346 19.938 13.875 1 38.44 17 LEU B O 1
ATOM 1762 N N . ILE B 1 18 ? 2.734 18.984 12.008 1 41.5 18 ILE B N 1
ATOM 1763 C CA . ILE B 1 18 ? 4.18 19.172 12.031 1 41.5 18 ILE B CA 1
ATOM 1764 C C . ILE B 1 18 ? 4.523 20.609 11.672 1 41.5 18 ILE B C 1
ATOM 1766 O O . ILE B 1 18 ? 4.109 21.109 10.617 1 41.5 18 ILE B O 1
ATOM 1770 N N . ALA B 1 19 ? 4.957 21.359 12.594 1 41.09 19 ALA B N 1
ATOM 1771 C CA . ALA B 1 19 ? 5.383 22.75 12.484 1 41.09 19 ALA B CA 1
ATOM 1772 C C . ALA B 1 19 ? 6.637 22.875 11.617 1 41.09 19 ALA B C 1
ATOM 1774 O O . ALA B 1 19 ? 7.477 21.969 11.594 1 41.09 19 ALA B O 1
ATOM 1775 N N . MET B 1 20 ? 6.66 23.656 10.68 1 42.25 20 MET B N 1
ATOM 1776 C CA . MET B 1 20 ? 7.816 24.016 9.859 1 42.25 20 MET B CA 1
ATOM 1777 C C . MET B 1 20 ? 8.945 24.562 10.719 1 42.25 20 MET B C 1
ATOM 1779 O O . MET B 1 20 ? 8.75 25.5 11.492 1 42.25 20 MET B O 1
ATOM 1783 N N . THR B 1 21 ? 9.992 23.844 11.07 1 39.25 21 THR B N 1
ATOM 1784 C CA . THR B 1 21 ? 11.164 24.359 11.773 1 39.25 21 THR B CA 1
ATOM 1785 C C . THR B 1 21 ? 11.867 25.422 10.945 1 39.25 21 THR B C 1
ATOM 1787 O O . THR B 1 21 ? 12.219 25.188 9.781 1 39.25 21 THR B O 1
ATOM 1790 N N . THR B 1 22 ? 11.695 26.656 11.086 1 40.34 22 THR B N 1
ATOM 1791 C CA . THR B 1 22 ? 12.445 27.75 10.492 1 40.34 22 THR B CA 1
ATOM 1792 C C . THR B 1 22 ? 13.914 27.688 10.898 1 40.34 22 THR B C 1
ATOM 1794 O O . THR B 1 22 ? 14.227 27.484 12.078 1 40.34 22 THR B O 1
ATOM 1797 N N . ALA B 1 23 ? 14.883 27.297 9.992 1 39.66 23 ALA B N 1
ATOM 1798 C CA . ALA B 1 23 ? 16.328 27.375 10.219 1 39.66 23 ALA B CA 1
ATOM 1799 C C . ALA B 1 23 ? 16.734 28.766 10.688 1 39.66 23 ALA B C 1
ATOM 1801 O O . ALA B 1 23 ? 16.297 29.766 10.125 1 39.66 23 ALA B O 1
ATOM 1802 N N . PRO B 1 24 ? 17.328 28.891 11.891 1 39.25 24 PRO B N 1
ATOM 1803 C CA . PRO B 1 24 ? 17.734 30.203 12.391 1 39.25 24 PRO B CA 1
ATOM 1804 C C . PRO B 1 24 ? 18.734 30.906 11.477 1 39.25 24 PRO B C 1
ATOM 1806 O O . PRO B 1 24 ? 19.594 30.25 10.875 1 39.25 24 PRO B O 1
ATOM 1809 N N . ALA B 1 25 ? 18.453 31.938 10.797 1 37.75 25 ALA B N 1
ATOM 1810 C CA . ALA B 1 25 ? 19.391 32.844 10.156 1 37.75 25 ALA B CA 1
ATOM 1811 C C . ALA B 1 25 ? 20.594 33.094 11.055 1 37.75 25 ALA B C 1
ATOM 1813 O O . ALA B 1 25 ? 20.438 33.344 12.258 1 37.75 25 ALA B O 1
ATOM 1814 N N . LEU B 1 26 ? 21.797 32.688 10.57 1 35.75 26 LEU B N 1
ATOM 1815 C CA . LEU B 1 26 ? 23.109 32.906 11.188 1 35.75 26 LEU B CA 1
ATOM 1816 C C . LEU B 1 26 ? 23.219 34.344 11.703 1 35.75 26 LEU B C 1
ATOM 1818 O O . LEU B 1 26 ? 23.281 35.281 10.922 1 35.75 26 LEU B O 1
ATOM 1822 N N . ALA B 1 27 ? 22.656 34.656 12.82 1 37.19 27 ALA B N 1
ATOM 1823 C CA . ALA B 1 27 ? 22.891 35.969 13.461 1 37.19 27 ALA B CA 1
ATOM 1824 C C . ALA B 1 27 ? 24.375 36.156 13.727 1 37.19 27 ALA B C 1
ATOM 1826 O O . ALA B 1 27 ? 25.047 35.312 14.312 1 37.19 27 ALA B O 1
ATOM 1827 N N . GLN B 1 28 ? 25.094 36.938 12.898 1 35.94 28 GLN B N 1
ATOM 1828 C CA . GLN B 1 28 ? 26.453 37.438 13.039 1 35.94 28 GLN B CA 1
ATOM 1829 C C . GLN B 1 28 ? 26.75 37.812 14.492 1 35.94 28 GLN B C 1
ATOM 1831 O O . GLN B 1 28 ? 25.875 38.344 15.195 1 35.94 28 GLN B O 1
ATOM 1836 N N . THR B 1 29 ? 27.812 37.25 15.039 1 35.94 29 THR B N 1
ATOM 1837 C CA . THR B 1 29 ? 28.406 37.438 16.359 1 35.94 29 THR B CA 1
ATOM 1838 C C . THR B 1 29 ? 28.656 38.906 16.641 1 35.94 29 THR B C 1
ATOM 1840 O O . THR B 1 29 ? 29.547 39.5 16.047 1 35.94 29 THR B O 1
ATOM 1843 N N . ALA B 1 30 ? 27.734 39.75 16.953 1 32.28 30 ALA B N 1
ATOM 1844 C CA . ALA B 1 30 ? 28.047 41.094 17.391 1 32.28 30 ALA B CA 1
ATOM 1845 C C . ALA B 1 30 ? 29.031 41.094 18.562 1 32.28 30 ALA B C 1
ATOM 1847 O O . ALA B 1 30 ? 29.047 40.125 19.344 1 32.28 30 ALA B O 1
ATOM 1848 N N . ALA B 1 31 ? 30.062 41.844 18.5 1 40.16 31 ALA B N 1
ATOM 1849 C CA . ALA B 1 31 ? 31.109 42.156 19.469 1 40.16 31 ALA B CA 1
ATOM 1850 C C . ALA B 1 31 ? 30.531 42.344 20.875 1 40.16 31 ALA B C 1
ATOM 1852 O O . ALA B 1 31 ? 29.375 42.719 21.031 1 40.16 31 ALA B O 1
ATOM 1853 N N . PRO B 1 32 ? 31.25 41.875 21.922 1 37.88 32 PRO B N 1
ATOM 1854 C CA . PRO B 1 32 ? 30.812 41.969 23.312 1 37.88 32 PRO B CA 1
ATOM 1855 C C . PRO B 1 32 ? 30.266 43.312 23.688 1 37.88 32 PRO B C 1
ATOM 1857 O O . PRO B 1 32 ? 31.016 44.281 23.828 1 37.88 32 PRO B O 1
ATOM 1860 N N . GLY B 1 33 ? 29.297 43.938 22.953 1 36.28 33 GLY B N 1
ATOM 1861 C CA . GLY B 1 33 ? 28.828 45.281 23.312 1 36.28 33 GLY B CA 1
ATOM 1862 C C . GLY B 1 33 ? 28.516 45.406 24.797 1 36.28 33 GLY B C 1
ATOM 1863 O O . GLY B 1 33 ? 28.312 44.406 25.484 1 36.28 33 GLY B O 1
ATOM 1864 N N . ILE B 1 34 ? 28.734 46.688 25.391 1 41.84 34 ILE B N 1
ATOM 1865 C CA . ILE B 1 34 ? 28.469 47.281 26.688 1 41.84 34 ILE B CA 1
ATOM 1866 C C . ILE B 1 34 ? 27.125 46.812 27.219 1 41.84 34 ILE B C 1
ATOM 1868 O O . ILE B 1 34 ? 26.109 46.938 26.531 1 41.84 34 ILE B O 1
ATOM 1872 N N . ALA B 1 35 ? 27.234 45.906 28.172 1 41.53 35 ALA B N 1
ATOM 1873 C CA . ALA B 1 35 ? 26.062 45.406 28.891 1 41.53 35 ALA B CA 1
ATOM 1874 C C . ALA B 1 35 ? 25.109 46.562 29.234 1 41.53 35 ALA B C 1
ATOM 1876 O O . ALA B 1 35 ? 25.438 47.438 30.047 1 41.53 35 ALA B O 1
ATOM 1877 N N . LEU B 1 36 ? 24.359 47.156 28.25 1 43.59 36 LEU B N 1
ATOM 1878 C CA . LEU B 1 36 ? 23.328 48.094 28.719 1 43.59 36 LEU B CA 1
ATOM 1879 C C . LEU B 1 36 ? 22.609 47.531 29.938 1 43.59 36 LEU B C 1
ATOM 1881 O O . LEU B 1 36 ? 22.5 46.312 30.094 1 43.59 36 LEU B O 1
ATOM 1885 N N . PRO B 1 37 ? 22.516 48.281 31.031 1 46.34 37 PRO B N 1
ATOM 1886 C CA . PRO B 1 37 ? 21.844 47.812 32.25 1 46.34 37 PRO B CA 1
ATOM 1887 C C . PRO B 1 37 ? 20.531 47.094 31.969 1 46.34 37 PRO B C 1
ATOM 1889 O O . PRO B 1 37 ? 19.844 47.406 30.984 1 46.34 37 PRO B O 1
ATOM 1892 N N . ALA B 1 38 ? 20.391 45.875 32.438 1 50.5 38 ALA B N 1
ATOM 1893 C CA . ALA B 1 38 ? 19.281 44.969 32.281 1 50.5 38 ALA B CA 1
ATOM 1894 C C . ALA B 1 38 ? 17.938 45.688 32.344 1 50.5 38 ALA B C 1
ATOM 1896 O O . ALA B 1 38 ? 16.969 45.281 31.719 1 50.5 38 ALA B O 1
ATOM 1897 N N . ASP B 1 39 ? 17.953 46.75 33.188 1 45.31 39 ASP B N 1
ATOM 1898 C CA . ASP B 1 39 ? 16.688 47.438 33.406 1 45.31 39 ASP B CA 1
ATOM 1899 C C . ASP B 1 39 ? 16.234 48.188 32.156 1 45.31 39 ASP B C 1
ATOM 1901 O O . ASP B 1 39 ? 15.102 48.656 32.094 1 45.31 39 ASP B O 1
ATOM 1905 N N . LEU B 1 40 ? 17.156 48.625 31.375 1 43.75 40 LEU B N 1
ATOM 1906 C CA . LEU B 1 40 ? 16.75 49.375 30.188 1 43.75 40 LEU B CA 1
ATOM 1907 C C . LEU B 1 40 ? 16.391 48.438 29.062 1 43.75 40 LEU B C 1
ATOM 1909 O O . LEU B 1 40 ? 16.266 48.844 27.906 1 43.75 40 LEU B O 1
ATOM 1913 N N . THR B 1 41 ? 16.656 47.125 29.234 1 42.94 41 THR B N 1
ATOM 1914 C CA . THR B 1 41 ? 16.188 46.469 28.031 1 42.94 41 THR B CA 1
ATOM 1915 C C . THR B 1 41 ? 14.695 46.688 27.828 1 42.94 41 THR B C 1
ATOM 1917 O O . THR B 1 41 ? 13.875 46.156 28.562 1 42.94 41 THR B O 1
ATOM 1920 N N . PRO B 1 42 ? 14.266 47.938 27.594 1 43.84 42 PRO B N 1
ATOM 1921 C CA . PRO B 1 42 ? 12.828 48.031 27.312 1 43.84 42 PRO B CA 1
ATOM 1922 C C . PRO B 1 42 ? 12.281 46.812 26.578 1 43.84 42 PRO B C 1
ATOM 1924 O O . PRO B 1 42 ? 13.023 46.156 25.859 1 43.84 42 PRO B O 1
ATOM 1927 N N . ASN B 1 43 ? 11.297 46.062 27.125 1 46.22 43 ASN B N 1
ATOM 1928 C CA . ASN B 1 43 ? 10.477 45.281 26.219 1 46.22 43 ASN B CA 1
ATOM 1929 C C . ASN B 1 43 ? 10.398 45.906 24.828 1 46.22 43 ASN B C 1
ATOM 1931 O O . ASN B 1 43 ? 9.625 46.844 24.625 1 46.22 43 ASN B O 1
ATOM 1935 N N . THR B 1 44 ? 11.453 46.312 24.266 1 51.81 44 THR B N 1
ATOM 1936 C CA . THR B 1 44 ? 11.367 46.844 22.922 1 51.81 44 THR B CA 1
ATOM 1937 C C . THR B 1 44 ? 10.234 46.188 22.141 1 51.81 44 THR B C 1
ATOM 1939 O O . THR B 1 44 ? 10.234 44.969 21.953 1 51.81 44 THR B O 1
ATOM 1942 N N . PRO B 1 45 ? 9.047 46.781 22.094 1 52.5 45 PRO B N 1
ATOM 1943 C CA . PRO B 1 45 ? 7.93 46.25 21.328 1 52.5 45 PRO B CA 1
ATOM 1944 C C . PRO B 1 45 ? 8.375 45.594 20.016 1 52.5 45 PRO B C 1
ATOM 1946 O O . PRO B 1 45 ? 9.18 46.188 19.281 1 52.5 45 PRO B O 1
ATOM 1949 N N . GLN B 1 46 ? 8.508 44.312 20.062 1 60.97 46 GLN B N 1
ATOM 1950 C CA . GLN B 1 46 ? 8.766 43.625 18.797 1 60.97 46 GLN B CA 1
ATOM 1951 C C . GLN B 1 46 ? 8.039 44.344 17.641 1 60.97 46 GLN B C 1
ATOM 1953 O O . GLN B 1 46 ? 6.965 44.906 17.844 1 60.97 46 GLN B O 1
ATOM 1958 N N . PRO B 1 47 ? 8.703 44.562 16.594 1 72.81 47 PRO B N 1
ATOM 1959 C CA . PRO B 1 47 ? 7.945 45.125 15.469 1 72.81 47 PRO B CA 1
ATOM 1960 C C . PRO B 1 47 ? 6.574 44.469 15.305 1 72.81 47 PRO B C 1
ATOM 1962 O O . PRO B 1 47 ? 6.418 43.281 15.594 1 72.81 47 PRO B O 1
ATOM 1965 N N . PRO B 1 48 ? 5.656 45.25 15.258 1 75.69 48 PRO B N 1
ATOM 1966 C CA . PRO B 1 48 ? 4.27 44.781 15.211 1 75.69 48 PRO B CA 1
ATOM 1967 C C . PRO B 1 48 ? 4.102 43.5 14.422 1 75.69 48 PRO B C 1
ATOM 1969 O O . PRO B 1 48 ? 3.301 42.625 14.797 1 75.69 48 PRO B O 1
ATOM 1972 N N . GLN B 1 49 ? 4.91 43.375 13.508 1 81.5 49 GLN B N 1
ATOM 1973 C CA . GLN B 1 49 ? 4.793 42.188 12.688 1 81.5 49 GLN B CA 1
ATOM 1974 C C . GLN B 1 49 ? 5.246 40.938 13.445 1 81.5 49 GLN B C 1
ATOM 1976 O O . GLN B 1 49 ? 4.617 39.875 13.352 1 81.5 49 GLN B O 1
ATOM 1981 N N . VAL B 1 50 ? 6.285 41.062 14.148 1 85.19 50 VAL B N 1
ATOM 1982 C CA . VAL B 1 50 ? 6.824 39.938 14.914 1 85.19 50 VAL B CA 1
ATOM 1983 C C . VAL B 1 50 ? 5.855 39.594 16.031 1 85.19 50 VAL B C 1
ATOM 1985 O O . VAL B 1 50 ? 5.613 38.406 16.297 1 85.19 50 VAL B O 1
ATOM 1988 N N . ALA B 1 51 ? 5.32 40.594 16.625 1 86.62 51 ALA B N 1
ATOM 1989 C CA . ALA B 1 51 ? 4.355 40.344 17.703 1 86.62 51 ALA B CA 1
ATOM 1990 C C . ALA B 1 51 ? 3.105 39.656 17.156 1 86.62 51 ALA B C 1
ATOM 1992 O O . ALA B 1 51 ? 2.557 38.75 17.812 1 86.62 51 ALA B O 1
ATOM 1993 N N . ARG B 1 52 ? 2.652 40.094 16.031 1 89.25 52 ARG B N 1
ATOM 1994 C CA . ARG B 1 52 ? 1.482 39.5 15.414 1 89.25 52 ARG B CA 1
ATOM 1995 C C . ARG B 1 52 ? 1.745 38.031 15.078 1 89.25 52 ARG B C 1
ATOM 1997 O O . ARG B 1 52 ? 0.915 37.156 15.359 1 89.25 52 ARG B O 1
ATOM 2004 N N . GLN B 1 53 ? 2.891 37.781 14.602 1 92.62 53 GLN B N 1
ATOM 2005 C CA . GLN B 1 53 ? 3.262 36.406 14.266 1 92.62 53 GLN B CA 1
ATOM 2006 C C . GLN B 1 53 ? 3.324 35.531 15.516 1 92.62 53 GLN B C 1
ATOM 2008 O O . GLN B 1 53 ? 2.881 34.406 15.5 1 92.62 53 GLN B O 1
ATOM 2013 N N . LYS B 1 54 ? 3.863 36.031 16.5 1 93.75 54 LYS B N 1
ATOM 2014 C CA . LYS B 1 54 ? 3.938 35.281 17.75 1 93.75 54 LYS B CA 1
ATOM 2015 C C . LYS B 1 54 ? 2.545 34.938 18.266 1 93.75 54 LYS B C 1
ATOM 2017 O O . LYS B 1 54 ? 2.324 33.844 18.781 1 93.75 54 LYS B O 1
ATOM 2022 N N . ARG B 1 55 ? 1.665 35.875 18.141 1 94.38 55 ARG B N 1
ATOM 2023 C CA . ARG B 1 55 ? 0.293 35.625 18.578 1 94.38 55 ARG B CA 1
ATOM 2024 C C . ARG B 1 55 ? -0.357 34.531 17.75 1 94.38 55 ARG B C 1
ATOM 2026 O O . ARG B 1 55 ? -1.033 33.656 18.297 1 94.38 55 ARG B O 1
ATOM 2033 N N . ILE B 1 56 ? -0.149 34.594 16.5 1 97.25 56 ILE B N 1
ATOM 2034 C CA . ILE B 1 56 ? -0.691 33.562 15.594 1 97.25 56 ILE B CA 1
ATOM 2035 C C . ILE B 1 56 ? -0.139 32.188 15.977 1 97.25 56 ILE B C 1
ATOM 2037 O O . ILE B 1 56 ? -0.894 31.234 16.094 1 97.25 56 ILE B O 1
ATOM 2041 N N . ASP B 1 57 ? 1.095 32.156 16.203 1 97.25 57 ASP B N 1
ATOM 2042 C CA . ASP B 1 57 ? 1.735 30.906 16.578 1 97.25 57 ASP B CA 1
ATOM 2043 C C . ASP B 1 57 ? 1.142 30.359 17.891 1 97.25 57 ASP B C 1
ATOM 2045 O O . ASP B 1 57 ? 0.902 29.156 18.016 1 97.25 57 ASP B O 1
ATOM 2049 N N . GLU B 1 58 ? 0.97 31.219 18.766 1 96.94 58 GLU B N 1
ATOM 2050 C CA . GLU B 1 58 ? 0.399 30.844 20.047 1 96.94 58 GLU B CA 1
ATOM 2051 C C . GLU B 1 58 ? -1.027 30.328 19.891 1 96.94 58 GLU B C 1
ATOM 2053 O O . GLU B 1 58 ? -1.405 29.328 20.5 1 96.94 58 GLU B O 1
ATOM 2058 N N . TRP B 1 59 ? -1.867 30.984 19.094 1 98 59 TRP B N 1
ATOM 2059 C CA . TRP B 1 59 ? -3.236 30.531 18.844 1 98 59 TRP B CA 1
ATOM 2060 C C . TRP B 1 59 ? -3.252 29.141 18.219 1 98 59 TRP B C 1
ATOM 2062 O O . TRP B 1 59 ? -4.027 28.281 18.641 1 98 59 TRP B O 1
ATOM 2072 N N . LEU B 1 60 ? -2.387 28.938 17.297 1 98.19 60 LEU B N 1
ATOM 2073 C CA . LEU B 1 60 ? -2.324 27.641 16.641 1 98.19 60 LEU B CA 1
ATOM 2074 C C . LEU B 1 60 ? -1.887 26.562 17.625 1 98.19 60 LEU B C 1
ATOM 2076 O O . LEU B 1 60 ? -2.461 25.469 17.656 1 98.19 60 LEU B O 1
ATOM 2080 N N . ALA B 1 61 ? -0.946 26.875 18.438 1 97.69 61 ALA B N 1
ATOM 2081 C CA . ALA B 1 61 ? -0.448 25.922 19.438 1 97.69 61 ALA B CA 1
ATOM 2082 C C . ALA B 1 61 ? -1.536 25.562 20.438 1 97.69 61 ALA B C 1
ATOM 2084 O O . ALA B 1 61 ? -1.585 24.422 20.938 1 97.69 61 ALA B O 1
ATOM 2085 N N . ARG B 1 62 ? -2.346 26.5 20.656 1 97.81 62 ARG B N 1
ATOM 2086 C CA . ARG B 1 62 ? -3.41 26.297 21.625 1 97.81 62 ARG B CA 1
ATOM 2087 C C . ARG B 1 62 ? -4.695 25.844 20.953 1 97.81 62 ARG B C 1
ATOM 2089 O O . ARG B 1 62 ? -5.746 25.766 21.594 1 97.81 62 ARG B O 1
ATOM 2096 N N . LYS B 1 63 ? -4.672 25.703 19.641 1 98.19 63 LYS B N 1
ATOM 2097 C CA . LYS B 1 63 ? -5.781 25.203 18.828 1 98.19 63 LYS B CA 1
ATOM 2098 C C . LYS B 1 63 ? -6.926 26.219 18.797 1 98.19 63 LYS B C 1
ATOM 2100 O O . LYS B 1 63 ? -8.094 25.844 18.766 1 98.19 63 LYS B O 1
ATOM 2105 N N . GLN B 1 64 ? -6.59 27.344 19.031 1 98.44 64 GLN B N 1
ATOM 2106 C CA . GLN B 1 64 ? -7.52 28.453 18.812 1 98.44 64 GLN B CA 1
ATOM 2107 C C . GLN B 1 64 ? -7.543 28.875 17.344 1 98.44 64 GLN B C 1
ATOM 2109 O O . GLN B 1 64 ? -7.148 30 17.016 1 98.44 64 GLN B O 1
ATOM 2114 N N . TYR B 1 65 ? -8.094 28.141 16.531 1 98.62 65 TYR B N 1
ATOM 2115 C CA . TYR B 1 65 ? -7.953 28.219 15.078 1 98.62 65 TYR B CA 1
ATOM 2116 C C . TYR B 1 65 ? -8.742 29.375 14.508 1 98.62 65 TYR B C 1
ATOM 2118 O O . TYR B 1 65 ? -8.32 30.016 13.531 1 98.62 65 TYR B O 1
ATOM 2126 N N . ALA B 1 66 ? -9.859 29.656 15.078 1 98.62 66 ALA B N 1
ATOM 2127 C CA . ALA B 1 66 ? -10.688 30.734 14.547 1 98.62 66 ALA B CA 1
ATOM 2128 C C . ALA B 1 66 ? -9.977 32.094 14.656 1 98.62 66 ALA B C 1
ATOM 2130 O O . ALA B 1 66 ? -9.992 32.875 13.711 1 98.62 66 ALA B O 1
ATOM 2131 N N . GLN B 1 67 ? -9.414 32.312 15.781 1 98.31 67 GLN B N 1
ATOM 2132 C CA . GLN B 1 67 ? -8.664 33.562 15.984 1 98.31 67 GLN B CA 1
ATOM 2133 C C . GLN B 1 67 ? -7.461 33.625 15.047 1 98.31 67 GLN B C 1
ATOM 2135 O O . GLN B 1 67 ? -7.211 34.656 14.43 1 98.31 67 GLN B O 1
ATOM 2140 N N . ALA B 1 68 ? -6.758 32.531 14.969 1 98.69 68 ALA B N 1
ATOM 2141 C CA . ALA B 1 68 ? -5.605 32.5 14.078 1 98.69 68 ALA B CA 1
ATOM 2142 C C . ALA B 1 68 ? -6.02 32.75 12.633 1 98.69 68 ALA B C 1
ATOM 2144 O O . ALA B 1 68 ? -5.367 33.531 11.93 1 98.69 68 ALA B O 1
ATOM 2145 N N . LEU B 1 69 ? -7.129 32.156 12.234 1 98.62 69 LEU B N 1
ATOM 2146 C CA . LEU B 1 69 ? -7.59 32.25 10.859 1 98.62 69 LEU B CA 1
ATOM 2147 C C . LEU B 1 69 ? -7.93 33.719 10.516 1 98.62 69 LEU B C 1
ATOM 2149 O O . LEU B 1 69 ? -7.621 34.188 9.422 1 98.62 69 LEU B O 1
ATOM 2153 N N . ALA B 1 70 ? -8.531 34.375 11.422 1 97.94 70 ALA B N 1
ATOM 2154 C CA . ALA B 1 70 ? -8.914 35.75 11.195 1 97.94 70 ALA B CA 1
ATOM 2155 C C . ALA B 1 70 ? -7.695 36.625 10.883 1 97.94 70 ALA B C 1
ATOM 2157 O O . ALA B 1 70 ? -7.734 37.469 9.977 1 97.94 70 ALA B O 1
ATOM 2158 N N . GLU B 1 71 ? -6.695 36.438 11.609 1 97.19 71 GLU B N 1
ATOM 2159 C CA . GLU B 1 71 ? -5.473 37.188 11.391 1 97.19 71 GLU B CA 1
ATOM 2160 C C . GLU B 1 71 ? -4.738 36.719 10.141 1 97.19 71 GLU B C 1
ATOM 2162 O O . GLU B 1 71 ? -4.195 37.5 9.375 1 97.19 71 GLU B O 1
ATOM 2167 N N . LEU B 1 72 ? -4.773 35.438 9.898 1 98.06 72 LEU B N 1
ATOM 2168 C CA . LEU B 1 72 ? -4.074 34.844 8.766 1 98.06 72 LEU B CA 1
ATOM 2169 C C . LEU B 1 72 ? -4.734 35.25 7.453 1 98.06 72 LEU B C 1
ATOM 2171 O O . LEU B 1 72 ? -4.055 35.438 6.438 1 98.06 72 LEU B O 1
ATOM 2175 N N . ASP B 1 73 ? -5.988 35.406 7.469 1 97.94 73 ASP B N 1
ATOM 2176 C CA . ASP B 1 73 ? -6.68 35.875 6.277 1 97.94 73 ASP B CA 1
ATOM 2177 C C . ASP B 1 73 ? -6.152 37.25 5.855 1 97.94 73 ASP B C 1
ATOM 2179 O O . ASP B 1 73 ? -5.945 37.5 4.664 1 97.94 73 ASP B O 1
ATOM 2183 N N . LYS B 1 74 ? -5.922 38.062 6.801 1 95.44 74 LYS B N 1
ATOM 2184 C CA . LYS B 1 74 ? -5.359 39.375 6.516 1 95.44 74 LYS B CA 1
ATOM 2185 C C . LYS B 1 74 ? -3.943 39.25 5.961 1 95.44 74 LYS B C 1
ATOM 2187 O O . LYS B 1 74 ? -3.588 39.938 5.004 1 95.44 74 LYS B O 1
ATOM 2192 N N . ASP B 1 75 ? -3.166 38.406 6.582 1 94.56 75 ASP B N 1
ATOM 2193 C CA . ASP B 1 75 ? -1.779 38.219 6.168 1 94.56 75 ASP B CA 1
ATOM 2194 C C . ASP B 1 75 ? -1.699 37.688 4.73 1 94.56 75 ASP B C 1
ATOM 2196 O O . ASP B 1 75 ? -0.899 38.188 3.934 1 94.56 75 ASP B O 1
ATOM 2200 N N . VAL B 1 76 ? -2.535 36.781 4.398 1 96.44 76 VAL B N 1
ATOM 2201 C CA . VAL B 1 76 ? -2.51 36.188 3.066 1 96.44 76 VAL B CA 1
ATOM 2202 C C . VAL B 1 76 ? -3.035 37.188 2.041 1 96.44 76 VAL B C 1
ATOM 2204 O O . VAL B 1 76 ? -2.551 37.219 0.909 1 96.44 76 VAL B O 1
ATOM 2207 N N . ALA B 1 77 ? -4.016 37.938 2.424 1 95.62 77 ALA B N 1
ATOM 2208 C CA . ALA B 1 77 ? -4.512 39 1.54 1 95.62 77 ALA B CA 1
ATOM 2209 C C . ALA B 1 77 ? -3.42 40.031 1.246 1 95.62 77 ALA B C 1
ATOM 2211 O O . ALA B 1 77 ? -3.283 40.5 0.111 1 95.62 77 ALA B O 1
ATOM 2212 N N . ALA B 1 78 ? -2.705 40.375 2.254 1 93.75 78 ALA B N 1
ATOM 2213 C CA . ALA B 1 78 ? -1.646 41.375 2.135 1 93.75 78 ALA B CA 1
ATOM 2214 C C . ALA B 1 78 ? -0.44 40.812 1.388 1 93.75 78 ALA B C 1
ATOM 2216 O O . ALA B 1 78 ? 0.246 41.531 0.666 1 93.75 78 ALA B O 1
ATOM 2217 N N . GLN B 1 79 ? -0.153 39.531 1.55 1 94.88 79 GLN B N 1
ATOM 2218 C CA . GLN B 1 79 ? 0.987 38.875 0.931 1 94.88 79 GLN B CA 1
ATOM 2219 C C . GLN B 1 79 ? 0.595 37.5 0.392 1 94.88 79 GLN B C 1
ATOM 2221 O O . GLN B 1 79 ? 0.897 36.469 1.009 1 94.88 79 GLN B O 1
ATOM 2226 N N . PRO B 1 80 ? 0.136 37.406 -0.741 1 95.5 80 PRO B N 1
ATOM 2227 C CA . PRO B 1 80 ? -0.429 36.188 -1.278 1 95.5 80 PRO B CA 1
ATOM 2228 C C . PRO B 1 80 ? 0.632 35.125 -1.542 1 95.5 80 PRO B C 1
ATOM 2230 O O . PRO B 1 80 ? 0.302 33.938 -1.699 1 95.5 80 PRO B O 1
ATOM 2233 N N . ARG B 1 81 ? 1.857 35.406 -1.535 1 94.81 81 ARG B N 1
ATOM 2234 C CA . ARG B 1 81 ? 2.889 34.438 -1.852 1 94.81 81 ARG B CA 1
ATOM 2235 C C . ARG B 1 81 ? 3.66 34.031 -0.601 1 94.81 81 ARG B C 1
ATOM 2237 O O . ARG B 1 81 ? 4.648 33.281 -0.685 1 94.81 81 ARG B O 1
ATOM 2244 N N . ASN B 1 82 ? 3.24 34.531 0.556 1 96.31 82 ASN B N 1
ATOM 2245 C CA . ASN B 1 82 ? 3.844 34.125 1.817 1 96.31 82 ASN B CA 1
ATOM 2246 C C . ASN B 1 82 ? 3.49 32.688 2.164 1 96.31 82 ASN B C 1
ATOM 2248 O O . ASN B 1 82 ? 2.385 32.406 2.635 1 96.31 82 ASN B O 1
ATOM 2252 N N . ALA B 1 83 ? 4.352 31.797 1.953 1 97.94 83 ALA B N 1
ATOM 2253 C CA . ALA B 1 83 ? 4.109 30.359 2.105 1 97.94 83 ALA B CA 1
ATOM 2254 C C . ALA B 1 83 ? 3.783 30.016 3.555 1 97.94 83 ALA B C 1
ATOM 2256 O O . ALA B 1 83 ? 2.916 29.172 3.816 1 97.94 83 ALA B O 1
ATOM 2257 N N . GLN B 1 84 ? 4.488 30.672 4.426 1 97.38 84 GLN B N 1
ATOM 2258 C CA . GLN B 1 84 ? 4.27 30.391 5.84 1 97.38 84 GLN B CA 1
ATOM 2259 C C . GLN B 1 84 ? 2.842 30.75 6.254 1 97.38 84 GLN B C 1
ATOM 2261 O O . GLN B 1 84 ? 2.166 29.953 6.906 1 97.38 84 GLN B O 1
ATOM 2266 N N . ALA B 1 85 ? 2.436 31.938 5.898 1 97.19 85 ALA B N 1
ATOM 2267 C CA . ALA B 1 85 ? 1.083 32.375 6.238 1 97.19 85 ALA B CA 1
ATOM 2268 C C . ALA B 1 85 ? 0.038 31.469 5.582 1 97.19 85 ALA B C 1
ATOM 2270 O O . ALA B 1 85 ? -0.96 31.109 6.211 1 97.19 85 ALA B O 1
ATOM 2271 N N . ARG B 1 86 ? 0.272 31.094 4.324 1 98.5 86 ARG B N 1
ATOM 2272 C CA . ARG B 1 86 ? -0.648 30.203 3.609 1 98.5 86 ARG B CA 1
ATOM 2273 C C . ARG B 1 86 ? -0.722 28.844 4.273 1 98.5 86 ARG B C 1
ATOM 2275 O O . ARG B 1 86 ? -1.805 28.266 4.402 1 98.5 86 ARG B O 1
ATOM 2282 N N . PHE B 1 87 ? 0.367 28.406 4.734 1 98.62 87 PHE B N 1
ATOM 2283 C CA . PHE B 1 87 ? 0.405 27.125 5.406 1 98.62 87 PHE B CA 1
ATOM 2284 C C . PHE B 1 87 ? -0.358 27.172 6.727 1 98.62 87 PHE B C 1
ATOM 2286 O O . PHE B 1 87 ? -1.216 26.328 6.988 1 98.62 87 PHE B O 1
ATOM 2293 N N . GLN B 1 88 ? -0.016 28.094 7.473 1 98.69 88 GLN B N 1
ATOM 2294 C CA . GLN B 1 88 ? -0.668 28.25 8.766 1 98.69 88 GLN B CA 1
ATOM 2295 C C . GLN B 1 88 ? -2.176 28.422 8.609 1 98.69 88 GLN B C 1
ATOM 2297 O O . GLN B 1 88 ? -2.957 27.906 9.406 1 98.69 88 GLN B O 1
ATOM 2302 N N . ARG B 1 89 ? -2.564 29.156 7.57 1 98.69 89 ARG B N 1
ATOM 2303 C CA . ARG B 1 89 ? -3.986 29.297 7.281 1 98.69 89 ARG B CA 1
ATOM 2304 C C . ARG B 1 89 ? -4.625 27.953 6.965 1 98.69 89 ARG B C 1
ATOM 2306 O O . ARG B 1 89 ? -5.715 27.641 7.457 1 98.69 89 ARG B O 1
ATOM 2313 N N . ALA B 1 90 ? -3.949 27.188 6.164 1 98.88 90 ALA B N 1
ATOM 2314 C CA . ALA B 1 90 ? -4.457 25.875 5.805 1 98.88 90 ALA B CA 1
ATOM 2315 C C . ALA B 1 90 ? -4.57 24.984 7.035 1 98.88 90 ALA B C 1
ATOM 2317 O O . ALA B 1 90 ? -5.555 24.25 7.195 1 98.88 90 ALA B O 1
ATOM 2318 N N . VAL B 1 91 ? -3.623 25.031 7.906 1 98.69 91 VAL B N 1
ATOM 2319 C CA . VAL B 1 91 ? -3.639 24.281 9.156 1 98.69 91 VAL B CA 1
ATOM 2320 C C . VAL B 1 91 ? -4.836 24.703 10 1 98.69 91 VAL B C 1
ATOM 2322 O O . VAL B 1 91 ? -5.551 23.859 10.547 1 98.69 91 VAL B O 1
ATOM 2325 N N . ALA B 1 92 ? -5.023 25.984 10.078 1 98.88 92 ALA B N 1
ATOM 2326 C CA . ALA B 1 92 ? -6.156 26.484 10.844 1 98.88 92 ALA B CA 1
ATOM 2327 C C . ALA B 1 92 ? -7.48 26 10.266 1 98.88 92 ALA B C 1
ATOM 2329 O O . ALA B 1 92 ? -8.383 25.625 11 1 98.88 92 ALA B O 1
ATOM 2330 N N . LEU B 1 93 ? -7.621 26.016 8.945 1 98.81 93 LEU B N 1
ATOM 2331 C CA . LEU B 1 93 ? -8.82 25.516 8.273 1 98.81 93 LEU B CA 1
ATOM 2332 C C . LEU B 1 93 ? -9.07 24.062 8.625 1 98.81 93 LEU B C 1
ATOM 2334 O O . LEU B 1 93 ? -10.195 23.688 8.977 1 98.81 93 LEU B O 1
ATOM 2338 N N . ALA B 1 94 ? -8.047 23.297 8.57 1 98.5 94 ALA B N 1
ATOM 2339 C CA . ALA B 1 94 ? -8.164 21.875 8.922 1 98.5 94 ALA B CA 1
ATOM 2340 C C . ALA B 1 94 ? -8.586 21.703 10.375 1 98.5 94 ALA B C 1
ATOM 2342 O O . ALA B 1 94 ? -9.461 20.891 10.688 1 98.5 94 ALA B O 1
ATOM 2343 N N . GLY B 1 95 ? -7.93 22.484 11.227 1 97.94 95 GLY B N 1
ATOM 2344 C CA . GLY B 1 95 ? -8.242 22.422 12.648 1 97.94 95 GLY B CA 1
ATOM 2345 C C . GLY B 1 95 ? -9.688 22.781 12.953 1 97.94 95 GLY B C 1
ATOM 2346 O O . GLY B 1 95 ? -10.25 22.297 13.938 1 97.94 95 GLY B O 1
ATOM 2347 N N . LEU B 1 96 ? -10.312 23.578 12.102 1 98.19 96 LEU B N 1
ATOM 2348 C CA . LEU B 1 96 ? -11.695 24 12.273 1 98.19 96 LEU B CA 1
ATOM 2349 C C . LEU B 1 96 ? -12.656 22.984 11.672 1 98.19 96 LEU B C 1
ATOM 2351 O O . LEU B 1 96 ? -13.875 23.172 11.711 1 98.19 96 LEU B O 1
ATOM 2355 N N . GLY B 1 97 ? -12.086 21.984 11.047 1 97.31 97 GLY B N 1
ATOM 2356 C CA . GLY B 1 97 ? -12.93 20.984 10.414 1 97.31 97 GLY B CA 1
ATOM 2357 C C . GLY B 1 97 ? -13.375 21.375 9.016 1 97.31 97 GLY B C 1
ATOM 2358 O O . GLY B 1 97 ? -14.188 20.688 8.398 1 97.31 97 GLY B O 1
ATOM 2359 N N . ARG B 1 98 ? -12.914 22.438 8.602 1 98 98 ARG B N 1
ATOM 2360 C CA . ARG B 1 98 ? -13.172 22.844 7.23 1 98 98 ARG B CA 1
ATOM 2361 C C . ARG B 1 98 ? -12.258 22.109 6.258 1 98 98 ARG B C 1
ATOM 2363 O O . ARG B 1 98 ? -11.461 22.734 5.551 1 98 98 ARG B O 1
ATOM 2370 N N . SER B 1 99 ? -12.414 20.859 6.188 1 97.94 99 SER B N 1
ATOM 2371 C CA . SER B 1 99 ? -11.508 19.938 5.5 1 97.94 99 SER B CA 1
ATOM 2372 C C . SER B 1 99 ? -11.461 20.234 4.004 1 97.94 99 SER B C 1
ATOM 2374 O O . SER B 1 99 ? -10.398 20.188 3.387 1 97.94 99 SER B O 1
ATOM 2376 N N . ASP B 1 100 ? -12.539 20.562 3.412 1 98.31 100 ASP B N 1
ATOM 2377 C CA . ASP B 1 100 ? -12.562 20.859 1.983 1 98.31 100 ASP B CA 1
ATOM 2378 C C . ASP B 1 100 ? -11.719 22.078 1.66 1 98.31 100 ASP B C 1
ATOM 2380 O O . ASP B 1 100 ? -10.922 22.062 0.719 1 98.31 100 ASP B O 1
ATOM 2384 N N . ASP B 1 101 ? -11.914 23.062 2.453 1 98.75 101 ASP B N 1
ATOM 2385 C CA . ASP B 1 101 ? -11.133 24.281 2.27 1 98.75 101 ASP B CA 1
ATOM 2386 C C . ASP B 1 101 ? -9.641 24.016 2.492 1 98.75 101 ASP B C 1
ATOM 2388 O O . ASP B 1 101 ? -8.797 24.562 1.775 1 98.75 101 ASP B O 1
ATOM 2392 N N . ALA B 1 102 ? -9.414 23.234 3.492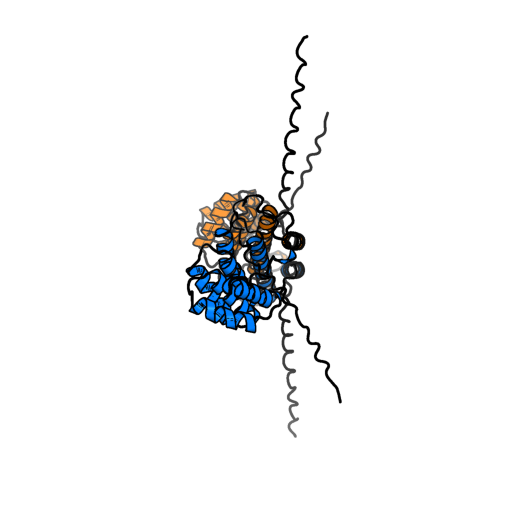 1 98.88 102 ALA B N 1
ATOM 2393 C CA . ALA B 1 102 ? -8.023 22.906 3.795 1 98.88 102 ALA B CA 1
ATOM 2394 C C . ALA B 1 102 ? -7.383 22.125 2.646 1 98.88 102 ALA B C 1
ATOM 2396 O O . ALA B 1 102 ? -6.234 22.391 2.275 1 98.88 102 ALA B O 1
ATOM 2397 N N . VAL B 1 103 ? -8.078 21.172 2.078 1 98.88 103 VAL B N 1
ATOM 2398 C CA . VAL B 1 103 ? -7.586 20.391 0.945 1 98.88 103 VAL B CA 1
ATOM 2399 C C . VAL B 1 103 ? -7.262 21.328 -0.22 1 98.88 103 VAL B C 1
ATOM 2401 O O . VAL B 1 103 ? -6.207 21.203 -0.848 1 98.88 103 VAL B O 1
ATOM 2404 N N . VAL B 1 104 ? -8.164 22.25 -0.498 1 98.81 104 VAL B N 1
ATOM 2405 C CA . VAL B 1 104 ? -7.93 23.203 -1.569 1 98.81 104 VAL B CA 1
ATOM 2406 C C . VAL B 1 104 ? -6.668 24.016 -1.272 1 98.81 104 VAL B C 1
ATOM 2408 O O . VAL B 1 104 ? -5.816 24.188 -2.146 1 98.81 104 VAL B O 1
ATOM 2411 N N . ALA B 1 105 ? -6.547 24.484 -0.083 1 98.81 105 ALA B N 1
ATOM 2412 C CA . ALA B 1 105 ? -5.426 25.344 0.312 1 98.81 105 ALA B CA 1
ATOM 2413 C C . ALA B 1 105 ? -4.102 24.594 0.211 1 98.81 105 ALA B C 1
ATOM 2415 O O . ALA B 1 105 ? -3.146 25.078 -0.395 1 98.81 105 ALA B O 1
ATOM 2416 N N . PHE B 1 106 ? -4.062 23.391 0.764 1 98.88 106 PHE B N 1
ATOM 2417 C CA . PHE B 1 106 ? -2.834 22.594 0.694 1 98.88 106 PHE B CA 1
ATOM 2418 C C . PHE B 1 106 ? -2.535 22.188 -0.742 1 98.88 106 PHE B C 1
ATOM 2420 O O . PHE B 1 106 ? -1.375 22.156 -1.157 1 98.88 106 PHE B O 1
ATOM 2427 N N . SER B 1 107 ? -3.498 21.828 -1.482 1 98.88 107 SER B N 1
ATOM 2428 C CA . SER B 1 107 ? -3.309 21.484 -2.887 1 98.88 107 SER B CA 1
ATOM 2429 C C . SER B 1 107 ? -2.689 22.641 -3.666 1 98.88 107 SER B C 1
ATOM 2431 O O . SER B 1 107 ? -1.749 22.438 -4.438 1 98.88 107 SER B O 1
ATOM 2433 N N . GLN B 1 108 ? -3.242 23.781 -3.434 1 98.69 108 GLN B N 1
ATOM 2434 C CA . GLN B 1 108 ? -2.676 24.953 -4.082 1 98.69 108 GLN B CA 1
ATOM 2435 C C . GLN B 1 108 ? -1.215 25.156 -3.689 1 98.69 108 GLN B C 1
ATOM 2437 O O . GLN B 1 108 ? -0.384 25.516 -4.527 1 98.69 108 GLN B O 1
ATOM 2442 N N . MET B 1 109 ? -0.938 24.922 -2.463 1 98.81 109 MET B N 1
ATOM 2443 C CA . MET B 1 109 ? 0.437 25.094 -2 1 98.81 109 MET B CA 1
ATOM 2444 C C . MET B 1 109 ? 1.359 24.078 -2.662 1 98.81 109 MET B C 1
ATOM 2446 O O . MET B 1 109 ? 2.506 24.391 -2.986 1 98.81 109 MET B O 1
ATOM 2450 N N . THR B 1 110 ? 0.91 22.812 -2.885 1 98.69 110 THR B N 1
ATOM 2451 C CA . THR B 1 110 ? 1.745 21.812 -3.531 1 98.69 110 THR B CA 1
ATOM 2452 C C . THR B 1 110 ? 2.037 22.203 -4.977 1 98.69 110 THR B C 1
ATOM 2454 O O . THR B 1 110 ? 3.039 21.766 -5.551 1 98.69 110 THR B O 1
ATOM 2457 N N . GLN B 1 111 ? 1.216 23.016 -5.543 1 98.5 111 GLN B N 1
ATOM 2458 C CA . GLN B 1 111 ? 1.429 23.5 -6.902 1 98.5 111 GLN B CA 1
ATOM 2459 C C . GLN B 1 111 ? 2.363 24.703 -6.914 1 98.5 111 GLN B C 1
ATOM 2461 O O . GLN B 1 111 ? 3.285 24.781 -7.73 1 98.5 111 GLN B O 1
ATOM 2466 N N . ASP B 1 112 ? 2.154 25.594 -5.984 1 98.31 112 ASP B N 1
ATOM 2467 C CA . ASP B 1 112 ? 2.873 26.875 -5.969 1 98.31 112 ASP B CA 1
ATOM 2468 C C . ASP B 1 112 ? 4.254 26.719 -5.336 1 98.31 112 ASP B C 1
ATOM 2470 O O . ASP B 1 112 ? 5.188 27.438 -5.676 1 98.31 112 ASP B O 1
ATOM 2474 N N . PHE B 1 113 ? 4.379 25.828 -4.438 1 98.38 113 PHE B N 1
ATOM 2475 C CA . PHE B 1 113 ? 5.613 25.594 -3.697 1 98.38 113 PHE B CA 1
ATOM 2476 C C . PHE B 1 113 ? 5.938 24.109 -3.641 1 98.38 113 PHE B C 1
ATOM 2478 O O . PHE B 1 113 ? 5.992 23.516 -2.559 1 98.38 113 PHE B O 1
ATOM 2485 N N . PRO B 1 114 ? 6.223 23.484 -4.75 1 98.38 114 PRO B N 1
ATOM 2486 C CA . PRO B 1 114 ? 6.371 22.031 -4.824 1 98.38 114 PRO B CA 1
ATOM 2487 C C . PRO B 1 114 ? 7.578 21.531 -4.039 1 98.38 114 PRO B C 1
ATOM 2489 O O . PRO B 1 114 ? 7.711 20.312 -3.822 1 98.38 114 PRO B O 1
ATOM 2492 N N . GLU B 1 115 ? 8.422 22.422 -3.533 1 97.44 115 GLU B N 1
ATOM 2493 C CA . GLU B 1 115 ? 9.633 22.031 -2.812 1 97.44 115 GLU B CA 1
ATOM 2494 C C . GLU B 1 115 ? 9.352 21.844 -1.322 1 97.44 115 GLU B C 1
ATOM 2496 O O . GLU B 1 115 ? 10.172 21.281 -0.596 1 97.44 115 GLU B O 1
ATOM 2501 N N . LEU B 1 116 ? 8.219 22.297 -0.868 1 97.81 116 LEU B N 1
ATOM 2502 C CA . LEU B 1 116 ? 7.867 22.203 0.543 1 97.81 116 LEU B CA 1
ATOM 2503 C C . LEU B 1 116 ? 7.172 20.875 0.833 1 97.81 116 LEU B C 1
ATOM 2505 O O . LEU B 1 116 ? 6.117 20.578 0.265 1 97.81 116 LEU B O 1
ATOM 2509 N N . PRO B 1 117 ? 7.656 20.094 1.712 1 98 117 PRO B N 1
ATOM 2510 C CA . PRO B 1 117 ? 7.047 18.781 1.959 1 98 117 PRO B CA 1
ATOM 2511 C C . PRO B 1 117 ? 5.801 18.859 2.838 1 98 117 PRO B C 1
ATOM 2513 O O . PRO B 1 117 ? 4.902 18.031 2.721 1 98 117 PRO B O 1
ATOM 2516 N N . GLU B 1 118 ? 5.734 19.906 3.664 1 98.12 118 GLU B N 1
ATOM 2517 C CA . GLU B 1 118 ? 4.715 19.969 4.707 1 98.12 118 GLU B CA 1
ATOM 2518 C C . GLU B 1 118 ? 3.312 20 4.109 1 98.12 118 GLU B C 1
ATOM 2520 O O . GLU B 1 118 ? 2.414 19.297 4.586 1 98.12 118 GLU B O 1
ATOM 2525 N N . PRO B 1 119 ? 3.1 20.734 3.023 1 98.81 119 PRO B N 1
ATOM 2526 C CA . PRO B 1 119 ? 1.758 20.719 2.438 1 98.81 119 PRO B CA 1
ATOM 2527 C C . PRO B 1 119 ? 1.355 19.344 1.928 1 98.81 119 PRO B C 1
ATOM 2529 O O . PRO B 1 119 ? 0.192 18.953 2.047 1 98.81 119 PRO B O 1
ATOM 2532 N N . TYR B 1 120 ? 2.262 18.594 1.389 1 98.81 120 TYR B N 1
ATOM 2533 C CA . TYR B 1 120 ? 1.968 17.234 0.944 1 98.81 120 TYR B CA 1
ATOM 2534 C C . TYR B 1 120 ? 1.554 16.344 2.117 1 98.81 120 TYR B C 1
ATOM 2536 O O . TYR B 1 120 ? 0.578 15.602 2.025 1 98.81 120 TYR B O 1
ATOM 2544 N N . LEU B 1 121 ? 2.32 16.484 3.186 1 98.56 121 LEU B N 1
ATOM 2545 C CA . LEU B 1 121 ? 2.043 15.664 4.359 1 98.56 121 LEU B CA 1
ATOM 2546 C C . LEU B 1 121 ? 0.651 15.953 4.91 1 98.56 121 LEU B C 1
ATOM 2548 O O . LEU B 1 121 ? -0.109 15.031 5.203 1 98.56 121 LEU B O 1
ATOM 2552 N N . ASN B 1 122 ? 0.344 17.172 5.047 1 98.62 122 ASN B N 1
ATOM 2553 C CA . ASN B 1 122 ? -0.961 17.562 5.582 1 98.62 122 ASN B CA 1
ATOM 2554 C C . ASN B 1 122 ? -2.088 17.188 4.621 1 98.62 122 ASN B C 1
ATOM 2556 O O . ASN B 1 122 ? -3.143 16.719 5.051 1 98.62 122 ASN B O 1
ATOM 2560 N N . LEU B 1 123 ? -1.851 17.391 3.33 1 98.81 123 LEU B N 1
ATOM 2561 C CA . LEU B 1 123 ? -2.834 17.016 2.316 1 98.81 123 LEU B CA 1
ATOM 2562 C C . LEU B 1 123 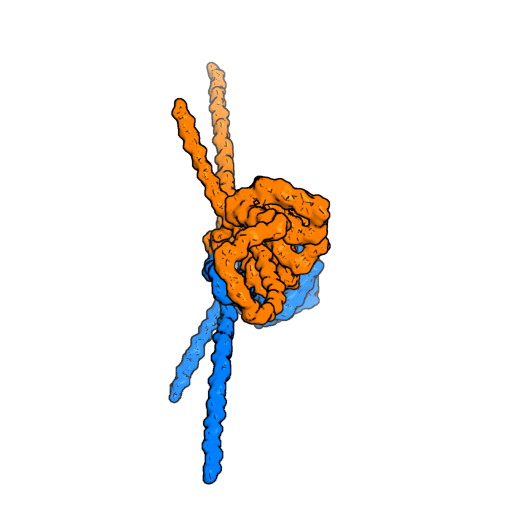? -3.107 15.516 2.346 1 98.81 123 LEU B C 1
ATOM 2564 O O . LEU B 1 123 ? -4.262 15.094 2.293 1 98.81 123 LEU B O 1
ATOM 2568 N N . ALA B 1 124 ? -2.066 14.742 2.479 1 98.75 124 ALA B N 1
ATOM 2569 C CA . ALA B 1 124 ? -2.207 13.289 2.545 1 98.75 124 ALA B CA 1
ATOM 2570 C C . ALA B 1 124 ? -3.021 12.875 3.768 1 98.75 124 ALA B C 1
ATOM 2572 O O . ALA B 1 124 ? -3.848 11.961 3.689 1 98.75 124 ALA B O 1
ATOM 2573 N N . THR B 1 125 ? -2.729 13.523 4.848 1 97.5 125 THR B N 1
ATOM 2574 C CA . THR B 1 125 ? -3.482 13.25 6.066 1 97.5 125 THR B CA 1
ATOM 2575 C C . THR B 1 125 ? -4.973 13.508 5.852 1 97.5 125 THR B C 1
ATOM 2577 O O . THR B 1 125 ? -5.809 12.695 6.246 1 97.5 125 THR B O 1
ATOM 2580 N N . LEU B 1 126 ? -5.312 14.539 5.246 1 98.06 126 LEU B N 1
ATOM 2581 C CA . LEU B 1 126 ? -6.707 14.875 4.988 1 98.06 126 LEU B CA 1
ATOM 2582 C C . LEU B 1 126 ? -7.344 13.867 4.043 1 98.06 126 LEU B C 1
ATOM 2584 O O . LEU B 1 126 ? -8.492 13.453 4.25 1 98.06 126 LEU B O 1
ATOM 2588 N N . TYR B 1 127 ? -6.609 13.469 2.988 1 98.12 127 TYR B N 1
ATOM 2589 C CA . TYR B 1 127 ? -7.105 12.43 2.098 1 98.12 127 TYR B CA 1
ATOM 2590 C C . TYR B 1 127 ? -7.379 11.141 2.863 1 98.12 127 TYR B C 1
ATOM 2592 O O . TYR B 1 127 ? -8.406 10.492 2.65 1 98.12 127 TYR B O 1
ATOM 2600 N N . ALA B 1 128 ? -6.492 10.758 3.742 1 97.31 128 ALA B N 1
ATOM 2601 C CA . ALA B 1 128 ? -6.648 9.531 4.523 1 97.31 128 ALA B CA 1
ATOM 2602 C C . ALA B 1 128 ? -7.887 9.602 5.414 1 97.31 128 ALA B C 1
ATOM 2604 O O . ALA B 1 128 ? -8.641 8.633 5.523 1 97.31 128 ALA B O 1
ATOM 2605 N N . GLU B 1 129 ? -8.094 10.719 6.008 1 95.31 129 GLU B N 1
ATOM 2606 C CA . GLU B 1 129 ? -9.258 10.914 6.875 1 95.31 129 GLU B CA 1
ATOM 2607 C C . GLU B 1 129 ? -10.562 10.789 6.094 1 95.31 129 GLU B C 1
ATOM 2609 O O . GLU B 1 129 ? -11.578 10.359 6.637 1 95.31 129 GLU B O 1
ATOM 2614 N N . ARG B 1 130 ? -10.484 11.117 4.859 1 94.19 130 ARG B N 1
ATOM 2615 C CA . ARG B 1 130 ? -11.656 11.047 3.99 1 94.19 130 ARG B CA 1
ATOM 2616 C C . ARG B 1 130 ? -11.797 9.656 3.377 1 94.19 130 ARG B C 1
ATOM 2618 O O . ARG B 1 130 ? -12.719 9.406 2.598 1 94.19 130 ARG B O 1
ATOM 2625 N N . GLY B 1 131 ? -10.859 8.82 3.611 1 94.75 131 GLY B N 1
ATOM 2626 C CA . GLY B 1 131 ? -10.891 7.477 3.053 1 94.75 131 GLY B CA 1
ATOM 2627 C C . GLY B 1 131 ? -10.328 7.402 1.644 1 94.75 131 GLY B C 1
ATOM 2628 O O . GLY B 1 131 ? -10.414 6.363 0.988 1 94.75 131 GLY B O 1
ATOM 2629 N N . GLU B 1 132 ? -9.781 8.492 1.204 1 97.62 132 GLU B N 1
ATOM 2630 C CA . GLU B 1 132 ? -9.148 8.539 -0.113 1 97.62 132 GLU B CA 1
ATOM 2631 C C . GLU B 1 132 ? -7.707 8.055 -0.052 1 97.62 132 GLU B C 1
ATOM 2633 O O . GLU B 1 132 ? -6.777 8.812 -0.325 1 97.62 132 GLU B O 1
ATOM 2638 N N . LEU B 1 133 ? -7.539 6.785 0.188 1 98 133 LEU B N 1
ATOM 2639 C CA . LEU B 1 133 ? -6.254 6.211 0.581 1 98 133 LEU B CA 1
ATOM 2640 C C . LEU B 1 133 ? -5.285 6.191 -0.596 1 98 133 LEU B C 1
ATOM 2642 O O . LEU B 1 133 ? -4.082 6.398 -0.419 1 98 133 LEU B O 1
ATOM 2646 N N . LEU B 1 134 ? -5.73 5.91 -1.771 1 98.19 134 LEU B N 1
ATOM 2647 C CA . LEU B 1 134 ? -4.844 5.883 -2.93 1 98.19 134 LEU B CA 1
ATOM 2648 C C . LEU B 1 134 ? -4.305 7.277 -3.229 1 98.19 134 LEU B C 1
ATOM 2650 O O . LEU B 1 134 ? -3.131 7.43 -3.584 1 98.19 134 LEU B O 1
ATOM 2654 N N . ARG B 1 135 ? -5.129 8.32 -3.082 1 98.62 135 ARG B N 1
ATOM 2655 C CA . ARG B 1 135 ? -4.664 9.695 -3.234 1 98.62 135 ARG B CA 1
ATOM 2656 C C . ARG B 1 135 ? -3.664 10.062 -2.145 1 98.62 135 ARG B C 1
ATOM 2658 O O . ARG B 1 135 ? -2.664 10.727 -2.412 1 98.62 135 ARG B O 1
ATOM 2665 N N . ALA B 1 136 ? -3.986 9.633 -0.92 1 98.69 136 ALA B N 1
ATOM 2666 C CA . ALA B 1 136 ? -3.055 9.852 0.181 1 98.69 136 ALA B CA 1
ATOM 2667 C C . ALA B 1 136 ? -1.699 9.219 -0.112 1 98.69 136 ALA B C 1
ATOM 2669 O O . ALA B 1 136 ? -0.655 9.844 0.095 1 98.69 136 ALA B O 1
ATOM 2670 N N . ARG B 1 137 ? -1.755 8.008 -0.616 1 98.81 137 ARG B N 1
ATOM 2671 C CA . ARG B 1 137 ? -0.532 7.285 -0.957 1 98.81 137 ARG B CA 1
ATOM 2672 C C . ARG B 1 137 ? 0.293 8.062 -1.979 1 98.81 137 ARG B C 1
ATOM 2674 O O . ARG B 1 137 ? 1.489 8.289 -1.777 1 98.81 137 ARG B O 1
ATOM 2681 N N . GLU B 1 138 ? -0.333 8.469 -3.041 1 98.69 138 GLU B N 1
ATOM 2682 C CA . GLU B 1 138 ? 0.379 9.188 -4.098 1 98.69 138 GLU B CA 1
ATOM 2683 C C . GLU B 1 138 ? 0.97 10.492 -3.574 1 98.69 138 GLU B C 1
ATOM 2685 O O . GLU B 1 138 ? 2.086 10.867 -3.941 1 98.69 138 GLU B O 1
ATOM 2690 N N . THR B 1 139 ? 0.197 11.117 -2.773 1 98.88 139 THR B N 1
ATOM 2691 C CA . THR B 1 139 ? 0.64 12.383 -2.193 1 98.88 139 THR B CA 1
ATOM 2692 C C . THR B 1 139 ? 1.841 12.164 -1.277 1 98.88 139 THR B C 1
ATOM 2694 O O . THR B 1 139 ? 2.814 12.914 -1.334 1 98.88 139 THR B O 1
ATOM 2697 N N . LEU B 1 140 ? 1.88 11.125 -0.54 1 98.88 140 LEU B N 1
ATOM 2698 C CA . LEU B 1 140 ? 2.982 10.836 0.367 1 98.88 140 LEU B CA 1
ATOM 2699 C C . LEU B 1 140 ? 4.207 10.359 -0.405 1 98.88 140 LEU B C 1
ATOM 2701 O O . LEU B 1 140 ? 5.344 10.641 -0.015 1 98.88 140 LEU B O 1
ATOM 2705 N N . ILE B 1 141 ? 3.998 9.609 -1.455 1 98.69 141 ILE B N 1
ATOM 2706 C CA . ILE B 1 141 ? 5.117 9.227 -2.305 1 98.69 141 ILE B CA 1
ATOM 2707 C C . ILE B 1 141 ? 5.824 10.477 -2.83 1 98.69 141 ILE B C 1
ATOM 2709 O O . ILE B 1 141 ? 7.051 10.57 -2.785 1 98.69 141 ILE B O 1
ATOM 2713 N N . THR B 1 142 ? 5.023 11.422 -3.273 1 98.69 142 THR B N 1
ATOM 2714 C CA . THR B 1 142 ? 5.602 12.688 -3.727 1 98.69 142 THR B CA 1
ATOM 2715 C C . THR B 1 142 ? 6.34 13.383 -2.586 1 98.69 142 THR B C 1
ATOM 2717 O O . THR B 1 142 ? 7.441 13.898 -2.775 1 98.69 142 THR B O 1
ATOM 2720 N N . ALA B 1 143 ? 5.762 13.375 -1.363 1 98.69 143 ALA B N 1
ATOM 2721 C CA . ALA B 1 143 ? 6.391 13.992 -0.198 1 98.69 143 ALA B CA 1
ATOM 2722 C C . ALA B 1 143 ? 7.754 13.367 0.083 1 98.69 143 ALA B C 1
ATOM 2724 O O . ALA B 1 143 ? 8.711 14.07 0.415 1 98.69 143 ALA B O 1
ATOM 2725 N N . THR B 1 144 ? 7.859 12.047 -0.075 1 98.19 144 THR B N 1
ATOM 2726 C CA . THR B 1 144 ? 9.109 11.352 0.205 1 98.19 144 THR B CA 1
ATOM 2727 C C . THR B 1 144 ? 10.164 11.695 -0.84 1 98.19 144 THR B C 1
ATOM 2729 O O . THR B 1 144 ? 11.367 11.625 -0.564 1 98.19 144 THR B O 1
ATOM 2732 N N . ARG B 1 145 ? 9.742 12.078 -2.023 1 98 145 ARG B N 1
ATOM 2733 C CA . ARG B 1 145 ? 10.664 12.5 -3.072 1 98 145 ARG B CA 1
ATOM 2734 C C . ARG B 1 145 ? 11.164 13.922 -2.832 1 98 145 ARG B C 1
ATOM 2736 O O . ARG B 1 145 ? 12.344 14.219 -3.033 1 98 145 ARG B O 1
ATOM 2743 N N . VAL B 1 146 ? 10.289 14.711 -2.377 1 97.75 146 VAL B N 1
ATOM 2744 C CA . VAL B 1 146 ? 10.57 16.125 -2.129 1 97.75 146 VAL B CA 1
ATOM 2745 C C . VAL B 1 146 ? 11.484 16.266 -0.91 1 97.75 146 VAL B C 1
ATOM 2747 O O . VAL B 1 146 ? 12.359 17.125 -0.875 1 97.75 146 VAL B O 1
ATOM 2750 N N . ALA B 1 147 ? 11.297 15.414 0.068 1 97.81 147 ALA B N 1
ATOM 2751 C CA . ALA B 1 147 ? 12.078 15.414 1.299 1 97.81 147 ALA B CA 1
ATOM 2752 C C . ALA B 1 147 ? 12.57 14.016 1.64 1 97.81 147 ALA B C 1
ATOM 2754 O O . ALA B 1 147 ? 12.055 13.367 2.555 1 97.81 147 ALA B O 1
ATOM 2755 N N . PRO B 1 148 ? 13.602 13.594 1.03 1 97.56 148 PRO B N 1
ATOM 2756 C CA . PRO B 1 148 ? 14.062 12.219 1.189 1 97.56 148 PRO B CA 1
ATOM 2757 C C . PRO B 1 148 ? 14.562 11.922 2.602 1 97.56 148 PRO B C 1
ATOM 2759 O O . PRO B 1 148 ? 14.68 10.758 2.988 1 97.56 148 PRO B O 1
ATOM 2762 N N . GLU B 1 149 ? 14.797 12.977 3.404 1 97.5 149 GLU B N 1
ATOM 2763 C CA . GLU B 1 149 ? 15.32 12.773 4.75 1 97.5 149 GLU B CA 1
ATOM 2764 C C . GLU B 1 149 ? 14.211 12.859 5.793 1 97.5 149 GLU B C 1
ATOM 2766 O O . GLU B 1 149 ? 14.469 12.75 6.996 1 97.5 149 GLU B O 1
ATOM 2771 N N . ASN B 1 150 ? 13.023 12.969 5.328 1 97.94 150 ASN B N 1
ATOM 2772 C CA . ASN B 1 150 ? 11.891 13.125 6.242 1 97.94 150 ASN B CA 1
ATOM 2773 C C . ASN B 1 150 ? 11.344 11.781 6.691 1 97.94 150 ASN B C 1
ATOM 2775 O O . ASN B 1 150 ? 10.562 11.148 5.973 1 97.94 150 ASN B O 1
ATOM 2779 N N . ALA B 1 151 ? 11.68 11.398 7.887 1 98.44 151 ALA B N 1
ATOM 2780 C CA . ALA B 1 151 ? 11.266 10.109 8.438 1 98.44 151 ALA B CA 1
ATOM 2781 C C . ALA B 1 151 ? 9.75 10.055 8.633 1 98.44 151 ALA B C 1
ATOM 2783 O O . ALA B 1 151 ? 9.133 9 8.469 1 98.44 151 ALA B O 1
ATOM 2784 N N . GLN B 1 152 ? 9.227 11.18 8.922 1 98.12 152 GLN B N 1
ATOM 2785 C CA . GLN B 1 152 ? 7.789 11.227 9.148 1 98.12 152 GLN B CA 1
ATOM 2786 C C . GLN B 1 152 ? 7.016 10.914 7.871 1 98.12 152 GLN B C 1
ATOM 2788 O O . GLN B 1 152 ? 5.973 10.258 7.914 1 98.12 152 GLN B O 1
ATOM 2793 N N . ALA B 1 153 ? 7.48 11.445 6.746 1 98.56 153 ALA B N 1
ATOM 2794 C CA . ALA B 1 153 ? 6.848 11.141 5.465 1 98.56 153 ALA B CA 1
ATOM 2795 C C . ALA B 1 153 ? 6.852 9.633 5.203 1 98.56 153 ALA B C 1
ATOM 2797 O O . ALA B 1 153 ? 5.844 9.07 4.766 1 98.56 153 ALA B O 1
ATOM 2798 N N . GLN B 1 154 ? 7.969 8.992 5.535 1 98.69 154 GLN B N 1
ATOM 2799 C CA . GLN B 1 154 ? 8.062 7.543 5.363 1 98.69 154 GLN B CA 1
ATOM 2800 C C . GLN B 1 154 ? 7.121 6.812 6.312 1 98.69 154 GLN B C 1
ATOM 2802 O O . GLN B 1 154 ? 6.438 5.867 5.91 1 98.69 154 GLN B O 1
ATOM 2807 N N . ALA B 1 155 ? 7.07 7.27 7.547 1 98.62 155 ALA B N 1
ATOM 2808 C CA . ALA B 1 155 ? 6.18 6.641 8.523 1 98.62 155 ALA B CA 1
ATOM 2809 C C . ALA B 1 155 ? 4.719 6.789 8.102 1 98.62 155 ALA B C 1
ATOM 2811 O O . ALA B 1 155 ? 3.943 5.832 8.188 1 98.62 155 ALA B O 1
ATOM 2812 N N . ASN B 1 156 ? 4.363 7.965 7.672 1 98.44 156 ASN B N 1
ATOM 2813 C CA . ASN B 1 156 ? 2.996 8.195 7.215 1 98.44 156 ASN B CA 1
ATOM 2814 C C . ASN B 1 156 ? 2.654 7.32 6.012 1 98.44 156 ASN B C 1
ATOM 2816 O O . ASN B 1 156 ? 1.532 6.82 5.902 1 98.44 156 ASN B O 1
ATOM 2820 N N . LEU B 1 157 ? 3.629 7.148 5.113 1 98.69 157 LEU B N 1
ATOM 2821 C CA . LEU B 1 157 ? 3.42 6.266 3.969 1 98.69 157 LEU B CA 1
ATOM 2822 C C . LEU B 1 157 ? 3.17 4.832 4.426 1 98.69 157 LEU B C 1
ATOM 2824 O O . LEU B 1 157 ? 2.277 4.156 3.906 1 98.69 157 LEU B O 1
ATOM 2828 N N . GLY B 1 158 ? 3.922 4.383 5.414 1 98.75 158 GLY B N 1
ATOM 2829 C CA . GLY B 1 158 ? 3.664 3.084 6.012 1 98.75 158 GLY B CA 1
ATOM 2830 C C . GLY B 1 158 ? 2.262 2.953 6.574 1 98.75 158 GLY B C 1
ATOM 2831 O O . GLY B 1 158 ? 1.596 1.937 6.367 1 98.75 158 GLY B O 1
ATOM 2832 N N . ASP B 1 159 ? 1.864 3.967 7.25 1 98.69 159 ASP B N 1
ATOM 2833 C CA . ASP B 1 159 ? 0.516 3.973 7.809 1 98.69 159 ASP B CA 1
ATOM 2834 C C . ASP B 1 159 ? -0.534 3.818 6.711 1 98.69 159 ASP B C 1
ATOM 2836 O O . ASP B 1 159 ? -1.526 3.109 6.887 1 98.69 159 ASP B O 1
ATOM 2840 N N . ILE B 1 160 ? -0.373 4.473 5.633 1 98.69 160 ILE B N 1
ATOM 2841 C CA . ILE B 1 160 ? -1.319 4.375 4.527 1 98.69 160 ILE B CA 1
ATOM 2842 C C . ILE B 1 160 ? -1.327 2.949 3.979 1 98.69 160 ILE B C 1
ATOM 2844 O O . ILE B 1 160 ? -2.389 2.398 3.678 1 98.69 160 ILE B O 1
ATOM 2848 N N . TYR B 1 161 ? -0.17 2.314 3.861 1 98.75 161 TYR B N 1
ATOM 2849 C CA . TYR B 1 161 ? -0.107 0.939 3.375 1 98.75 161 TYR B CA 1
ATOM 2850 C C . TYR B 1 161 ? -0.81 -0.011 4.336 1 98.75 161 TYR B C 1
ATOM 2852 O O . TYR B 1 161 ? -1.465 -0.965 3.908 1 98.75 161 TYR B O 1
ATOM 2860 N N . VAL B 1 162 ? -0.692 0.252 5.602 1 98.69 162 VAL B N 1
ATOM 2861 C CA . VAL B 1 162 ? -1.412 -0.565 6.574 1 98.69 162 VAL B CA 1
ATOM 2862 C C . VAL B 1 162 ? -2.916 -0.432 6.344 1 98.69 162 VAL B C 1
ATOM 2864 O O . VAL B 1 162 ? -3.643 -1.429 6.355 1 98.69 162 VAL B O 1
ATOM 2867 N N . ARG B 1 163 ? -3.389 0.731 6.137 1 98.44 163 ARG B N 1
ATOM 2868 C CA . ARG B 1 163 ? -4.816 0.955 5.922 1 98.44 163 ARG B CA 1
ATOM 2869 C C . ARG B 1 163 ? -5.277 0.31 4.617 1 98.44 163 ARG B C 1
ATOM 2871 O O . ARG B 1 163 ? -6.379 -0.24 4.547 1 98.44 163 ARG B O 1
ATOM 2878 N N . LEU B 1 164 ? -4.43 0.351 3.627 1 98.5 164 LEU B N 1
ATOM 2879 C CA . LEU B 1 164 ? -4.75 -0.316 2.369 1 98.5 164 LEU B CA 1
ATOM 2880 C C . LEU B 1 164 ? -4.789 -1.83 2.553 1 98.5 164 LEU B C 1
ATOM 2882 O O . LEU B 1 164 ? -5.637 -2.51 1.968 1 98.5 164 LEU B O 1
ATOM 2886 N N . ALA B 1 165 ? -3.865 -2.316 3.346 1 98.69 165 ALA B N 1
ATOM 2887 C CA . ALA B 1 165 ? -3.887 -3.742 3.664 1 98.69 165 ALA B CA 1
ATOM 2888 C C . ALA B 1 165 ? -5.199 -4.133 4.34 1 98.69 165 ALA B C 1
ATOM 2890 O O . ALA B 1 165 ? -5.82 -5.133 3.975 1 98.69 165 ALA B O 1
ATOM 2891 N N . ALA B 1 166 ? -5.613 -3.344 5.289 1 98.25 166 ALA B N 1
ATOM 2892 C CA . ALA B 1 166 ? -6.867 -3.604 5.996 1 98.25 166 ALA B CA 1
ATOM 2893 C C . ALA B 1 166 ? -8.047 -3.652 5.023 1 98.25 166 ALA B C 1
ATOM 2895 O O . ALA B 1 166 ? -8.875 -4.562 5.09 1 98.25 166 ALA B O 1
ATOM 2896 N N . GLN B 1 167 ? -8.109 -2.732 4.145 1 97.75 167 GLN B N 1
ATOM 2897 C CA . GLN B 1 167 ? -9.172 -2.701 3.148 1 97.75 167 GLN B CA 1
ATOM 2898 C C . GLN B 1 167 ? -9.156 -3.957 2.281 1 97.75 167 GLN B C 1
ATOM 2900 O O . GLN B 1 167 ? -10.211 -4.531 1.989 1 97.75 167 GLN B O 1
ATOM 2905 N N . SER B 1 168 ? -7.965 -4.34 1.899 1 98.62 168 SER B N 1
ATOM 2906 C CA . SER B 1 168 ? -7.84 -5.52 1.053 1 98.62 168 SER B CA 1
ATOM 2907 C C . SER B 1 168 ? -8.281 -6.781 1.79 1 98.62 168 SER B C 1
ATOM 2909 O O . SER B 1 168 ? -9.008 -7.609 1.234 1 98.62 168 SER B O 1
ATOM 2911 N N . TYR B 1 169 ? -7.895 -6.906 3.014 1 98.38 169 TYR B N 1
ATOM 2912 C CA . TYR B 1 169 ? -8.305 -8.062 3.805 1 98.38 169 TYR B CA 1
ATOM 2913 C C . TYR B 1 169 ? -9.805 -8.047 4.055 1 98.38 169 TYR B C 1
ATOM 2915 O O . TYR B 1 169 ? -10.461 -9.094 4.031 1 98.38 169 TYR B O 1
ATOM 2923 N N . GLN B 1 170 ? -10.336 -6.914 4.281 1 98.06 170 GLN B N 1
ATOM 2924 C CA . GLN B 1 170 ? -11.773 -6.789 4.453 1 98.06 170 GLN B CA 1
ATOM 2925 C C . GLN B 1 170 ? -12.523 -7.211 3.189 1 98.06 170 GLN B C 1
ATOM 2927 O O . GLN B 1 170 ? -13.547 -7.891 3.264 1 98.06 170 GLN B O 1
ATOM 2932 N N . ASN B 1 171 ? -12.039 -6.781 2.062 1 98.5 171 ASN B N 1
ATOM 2933 C CA . ASN B 1 171 ? -12.625 -7.207 0.796 1 98.5 171 ASN B CA 1
ATOM 2934 C C . ASN B 1 171 ? -12.562 -8.719 0.629 1 98.5 171 ASN B C 1
ATOM 2936 O O . ASN B 1 171 ? -13.531 -9.336 0.176 1 98.5 171 ASN B O 1
ATOM 2940 N N . ALA B 1 172 ? -11.422 -9.328 1.026 1 98.75 172 ALA B N 1
ATOM 2941 C CA . ALA B 1 172 ? -11.297 -10.781 0.977 1 98.75 172 ALA B CA 1
ATOM 2942 C C . ALA B 1 172 ? -12.359 -11.453 1.843 1 98.75 172 ALA B C 1
ATOM 2944 O O . ALA B 1 172 ? 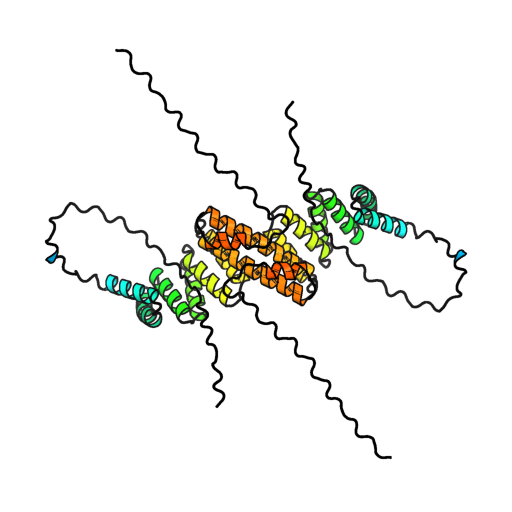-12.984 -12.43 1.424 1 98.75 172 ALA B O 1
ATOM 2945 N N . LEU B 1 173 ? -12.57 -10.883 2.992 1 98.44 173 LEU B N 1
ATOM 2946 C CA . LEU B 1 173 ? -13.492 -11.477 3.955 1 98.44 173 LEU B CA 1
ATOM 2947 C C . LEU B 1 173 ? -14.938 -11.266 3.52 1 98.44 173 LEU B C 1
ATOM 2949 O O . LEU B 1 173 ? -15.812 -12.07 3.848 1 98.44 173 LEU B O 1
ATOM 2953 N N . ARG B 1 174 ? -15.234 -10.188 2.818 1 98.31 174 ARG B N 1
ATOM 2954 C CA . ARG B 1 174 ? -16.562 -9.992 2.238 1 98.31 174 ARG B CA 1
ATOM 2955 C C . ARG B 1 174 ? -16.859 -11.055 1.184 1 98.31 174 ARG B C 1
ATOM 2957 O O . ARG B 1 174 ? -17.969 -11.57 1.113 1 98.31 174 ARG B O 1
ATOM 2964 N N . LEU B 1 175 ? -15.867 -11.398 0.474 1 98.25 175 LEU B N 1
ATOM 2965 C CA . LEU B 1 175 ? -15.992 -12.383 -0.596 1 98.25 175 LEU B CA 1
ATOM 2966 C C . LEU B 1 175 ? -16.016 -13.797 -0.031 1 98.25 175 LEU B C 1
ATOM 2968 O O . LEU B 1 175 ? -16.734 -14.664 -0.545 1 98.25 175 LEU B O 1
ATOM 2972 N N . SER B 1 176 ? -15.18 -14.008 0.969 1 98.44 176 SER B N 1
ATOM 2973 C CA . SER B 1 176 ? -15.086 -15.305 1.643 1 98.44 176 SER B CA 1
ATOM 2974 C C . SER B 1 176 ? -15 -15.133 3.156 1 98.44 176 SER B C 1
ATOM 2976 O O . SER B 1 176 ? -13.906 -15.117 3.723 1 98.44 176 SER B O 1
ATOM 2978 N N . PRO B 1 177 ? -16.109 -15.078 3.822 1 97.88 177 PRO B N 1
ATOM 2979 C CA . PRO B 1 177 ? -16.141 -14.781 5.258 1 97.88 177 PRO B CA 1
ATOM 2980 C C . PRO B 1 177 ? -15.32 -15.781 6.082 1 97.88 177 PRO B C 1
ATOM 2982 O O . PRO B 1 177 ? -14.898 -15.461 7.195 1 97.88 177 PRO B O 1
ATOM 2985 N N . LYS B 1 178 ? -15.062 -16.922 5.57 1 97.88 178 LYS B N 1
ATOM 2986 C CA . LYS B 1 178 ? -14.336 -17.938 6.312 1 97.88 178 LYS B CA 1
ATOM 2987 C C . LYS B 1 178 ? -12.867 -17.984 5.898 1 97.88 178 LYS B C 1
ATOM 2989 O O . LYS B 1 178 ? -12.148 -18.938 6.215 1 97.88 178 LYS B O 1
ATOM 2994 N N . HIS B 1 179 ? -12.469 -17.016 5.203 1 97.56 179 HIS B N 1
ATOM 2995 C CA . HIS B 1 179 ? -11.07 -16.922 4.797 1 97.56 179 HIS B CA 1
ATOM 2996 C C . HIS B 1 179 ? -10.164 -16.688 6 1 97.56 179 HIS B C 1
ATOM 2998 O O . HIS B 1 179 ? -9.938 -15.539 6.387 1 97.56 179 HIS B O 1
ATOM 3004 N N . ALA B 1 180 ? -9.539 -17.688 6.547 1 97.19 180 ALA B N 1
ATOM 3005 C CA . ALA B 1 180 ? -8.875 -17.688 7.848 1 97.19 180 ALA B CA 1
ATOM 3006 C C . ALA B 1 180 ? -7.633 -16.797 7.828 1 97.19 180 ALA B C 1
ATOM 3008 O O . ALA B 1 180 ? -7.387 -16.031 8.766 1 97.19 180 ALA B O 1
ATOM 3009 N N . ALA B 1 181 ? -6.902 -16.906 6.773 1 96.62 181 ALA B N 1
ATOM 3010 C CA . ALA B 1 181 ? -5.656 -16.156 6.707 1 96.62 181 ALA B CA 1
ATOM 3011 C C . ALA B 1 181 ? -5.934 -14.648 6.676 1 96.62 181 ALA B C 1
ATOM 3013 O O . ALA B 1 181 ? -5.285 -13.875 7.387 1 96.62 181 ALA B O 1
ATOM 3014 N N . ALA B 1 182 ? -6.898 -14.258 5.84 1 97.94 182 ALA B N 1
ATOM 3015 C CA . ALA B 1 182 ? -7.25 -12.844 5.762 1 97.94 182 ALA B CA 1
ATOM 3016 C C . ALA B 1 182 ? -7.734 -12.32 7.109 1 97.94 182 ALA B C 1
ATOM 3018 O O . ALA B 1 182 ? -7.387 -11.203 7.512 1 97.94 182 ALA B O 1
ATOM 3019 N N . ARG B 1 183 ? -8.555 -13.117 7.801 1 98 183 ARG B N 1
ATOM 3020 C CA . ARG B 1 183 ? -9.047 -12.727 9.117 1 98 183 ARG B CA 1
ATOM 3021 C C . ARG B 1 183 ? -7.902 -12.555 10.109 1 98 1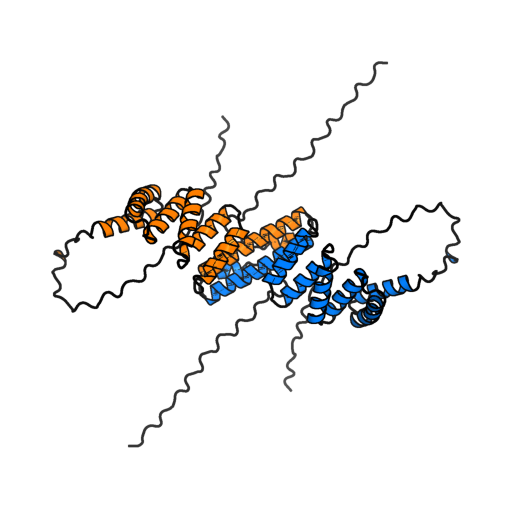83 ARG B C 1
ATOM 3023 O O . ARG B 1 183 ? -7.82 -11.539 10.805 1 98 183 ARG B O 1
ATOM 3030 N N . ALA B 1 184 ? -7.055 -13.508 10.156 1 97.56 184 ALA B N 1
ATOM 3031 C CA . ALA B 1 184 ? -5.93 -13.477 11.086 1 97.56 184 ALA B CA 1
ATOM 3032 C C . ALA B 1 184 ? -5.031 -12.273 10.812 1 97.56 184 ALA B C 1
ATOM 3034 O O . ALA B 1 184 ? -4.586 -11.594 11.742 1 97.56 184 ALA B O 1
ATOM 3035 N N . ARG B 1 185 ? -4.75 -12.031 9.594 1 97.56 185 ARG B N 1
ATOM 3036 C CA . ARG B 1 185 ? -3.873 -10.93 9.211 1 97.56 185 ARG B CA 1
ATOM 3037 C C . ARG B 1 185 ? -4.523 -9.586 9.516 1 97.56 185 ARG B C 1
ATOM 3039 O O . ARG B 1 185 ? -3.859 -8.664 10.008 1 97.56 185 ARG B O 1
ATOM 3046 N N . LEU B 1 186 ? -5.82 -9.461 9.195 1 97.19 186 LEU B N 1
ATOM 3047 C CA . LEU B 1 186 ? -6.543 -8.234 9.516 1 97.19 186 LEU B CA 1
ATOM 3048 C C . LEU B 1 186 ? -6.484 -7.949 11.008 1 97.19 186 LEU B C 1
ATOM 3050 O O . LEU B 1 186 ? -6.215 -6.816 11.422 1 97.19 186 LEU B O 1
ATOM 3054 N N . ASP B 1 187 ? -6.66 -8.977 11.797 1 96.62 187 ASP B N 1
ATOM 3055 C CA . ASP B 1 187 ? -6.691 -8.828 13.25 1 96.62 187 ASP B CA 1
ATOM 3056 C C . ASP B 1 187 ? -5.312 -8.469 13.797 1 96.62 187 ASP B C 1
ATOM 3058 O O . ASP B 1 187 ? -5.199 -7.883 14.875 1 96.62 187 ASP B O 1
ATOM 3062 N N . ALA B 1 188 ? -4.301 -8.773 13.047 1 97.19 188 ALA B N 1
ATOM 3063 C CA . ALA B 1 188 ? -2.934 -8.586 13.523 1 97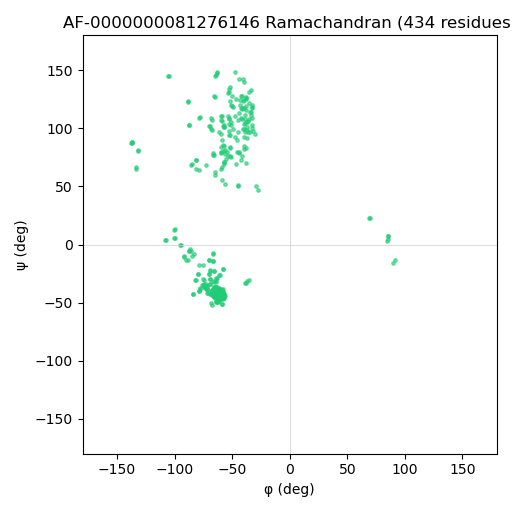.19 188 ALA B CA 1
ATOM 3064 C C . ALA B 1 188 ? -2.4 -7.211 13.125 1 97.19 188 ALA B C 1
ATOM 3066 O O . ALA B 1 188 ? -1.328 -6.801 13.578 1 97.19 188 ALA B O 1
ATOM 3067 N N . LEU B 1 189 ? -3.088 -6.512 12.297 1 97.88 189 LEU B N 1
ATOM 3068 C CA . LEU B 1 189 ? -2.619 -5.195 11.883 1 97.88 189 LEU B CA 1
ATOM 3069 C C . LEU B 1 189 ? -2.588 -4.234 13.062 1 97.88 189 LEU B C 1
ATOM 3071 O O . LEU B 1 189 ? -3.42 -4.328 13.969 1 97.88 189 LEU B O 1
ATOM 3075 N N . PRO B 1 190 ? -1.567 -3.342 13.008 1 96 190 PRO B N 1
ATOM 3076 C CA . PRO B 1 190 ? -1.578 -2.33 14.07 1 96 190 PRO B CA 1
ATOM 3077 C C . PRO B 1 190 ? -2.812 -1.432 14.016 1 96 190 PRO B C 1
ATOM 3079 O O . PRO B 1 190 ? -3.336 -1.16 12.93 1 96 190 PRO B O 1
ATOM 3082 N N . ASP B 1 191 ? -3.236 -1.006 15.133 1 90.31 191 ASP B N 1
ATOM 3083 C CA . ASP B 1 191 ? -4.344 -0.058 15.234 1 90.31 191 ASP B CA 1
ATOM 3084 C C . ASP B 1 191 ? -3.881 1.361 14.914 1 90.31 191 ASP B C 1
ATOM 3086 O O . ASP B 1 191 ? -3.014 1.908 15.602 1 90.31 191 ASP B O 1
ATOM 3090 N N . LEU B 1 192 ? -4.297 1.825 13.828 1 93.12 192 LEU B N 1
ATOM 3091 C CA . LEU B 1 192 ? -3.996 3.201 13.445 1 93.12 192 LEU B CA 1
ATOM 3092 C C . LEU B 1 192 ? -5.223 4.09 13.602 1 93.12 192 LEU B C 1
ATOM 3094 O O . LEU B 1 192 ? -6.355 3.629 13.43 1 93.12 192 LEU B O 1
ATOM 3098 N N . PRO B 1 193 ? -4.871 5.215 13.961 1 79.44 193 PRO B N 1
ATOM 3099 C CA . PRO B 1 193 ? -6.023 6.113 14.062 1 79.44 193 PRO B CA 1
ATOM 3100 C C . PRO B 1 193 ? -6.871 6.137 12.789 1 79.44 193 PRO B C 1
ATOM 3102 O O . PRO B 1 193 ? -6.328 6.098 11.688 1 79.44 193 PRO B O 1
ATOM 3105 N N . GLY B 1 194 ? -8.281 6.043 12.938 1 73.19 194 GLY B N 1
ATOM 3106 C CA . GLY B 1 194 ? -9.195 6.141 11.812 1 73.19 194 GLY B CA 1
ATOM 3107 C C . GLY B 1 194 ? -9.523 4.797 11.188 1 73.19 194 GLY B C 1
ATOM 3108 O O . GLY B 1 194 ? -10.344 4.715 10.273 1 73.19 194 GLY B O 1
ATOM 3109 N N . MET B 1 195 ? -8.742 3.744 11.547 1 70.5 195 MET B N 1
ATOM 3110 C CA . MET B 1 195 ? -8.992 2.43 10.961 1 70.5 195 MET B CA 1
ATOM 3111 C C . MET B 1 195 ? -10.18 1.751 11.641 1 70.5 195 MET B C 1
ATOM 3113 O O . MET B 1 195 ? -10.711 0.768 11.133 1 70.5 195 MET B O 1
ATOM 3117 N N . ARG B 1 196 ? -10.664 2.102 12.797 1 57.84 196 ARG B N 1
ATOM 3118 C CA . ARG B 1 196 ? -11.703 1.314 13.461 1 57.84 196 ARG B CA 1
ATOM 3119 C C . ARG B 1 196 ? -12.875 1.06 12.523 1 57.84 196 ARG B C 1
ATOM 3121 O O . ARG B 1 196 ? -13.273 1.944 11.766 1 57.84 196 ARG B O 1
ATOM 3128 N N . ALA B 1 197 ? -13.203 -0.339 12.336 1 52.34 197 ALA B N 1
ATOM 3129 C CA . ALA B 1 197 ? -14.219 -1.062 11.57 1 52.34 197 ALA B CA 1
ATOM 3130 C C . ALA B 1 197 ? -15.562 -0.344 11.625 1 52.34 197 ALA B C 1
ATOM 3132 O O . ALA B 1 197 ? -15.984 0.107 12.695 1 52.34 197 ALA B O 1
ATOM 3133 N N . VAL B 1 198 ? -15.945 0.336 10.602 1 46.59 198 VAL B N 1
ATOM 3134 C CA . VAL B 1 198 ? -17.391 0.559 10.586 1 46.59 198 VAL B CA 1
ATOM 3135 C C . VAL B 1 198 ? -18.109 -0.717 11.008 1 46.59 198 VAL B C 1
ATOM 3137 O O . VAL B 1 198 ? -17.828 -1.8 10.484 1 46.59 198 VAL B O 1
ATOM 3140 N N . PRO B 1 199 ? -18.641 -0.802 12.062 1 42.94 199 PRO B N 1
ATOM 3141 C CA . PRO B 1 199 ? -19.406 -2.006 12.391 1 42.94 199 PRO B CA 1
ATOM 3142 C C . PRO B 1 199 ? -20.234 -2.518 11.219 1 42.94 199 PRO B C 1
ATOM 3144 O O . PRO B 1 199 ? -20.828 -1.725 10.492 1 42.94 199 PRO B O 1
ATOM 3147 N N . SER B 1 200 ? -19.844 -3.459 10.516 1 41.75 200 SER B N 1
ATOM 3148 C CA . SER B 1 200 ? -20.797 -4.039 9.578 1 41.75 200 SER B CA 1
ATOM 3149 C C . SER B 1 200 ? -22.188 -4.121 10.188 1 41.75 200 SER B C 1
ATOM 3151 O O . SER B 1 200 ? -22.359 -4.629 11.297 1 41.75 200 SER B O 1
ATOM 3153 N N . LYS B 1 201 ? -23.047 -3.203 9.938 1 41.94 201 LYS B N 1
ATOM 3154 C CA . LYS B 1 201 ? -24.422 -3.465 10.352 1 41.94 201 LYS B CA 1
ATOM 3155 C C . LYS B 1 201 ? -24.766 -4.949 10.242 1 41.94 201 LYS B C 1
ATOM 3157 O O . LYS B 1 201 ? -24.5 -5.574 9.211 1 41.94 201 LYS B O 1
ATOM 3162 N N . PRO B 1 202 ? -25.016 -5.605 11.297 1 39.94 202 PRO B N 1
ATOM 3163 C CA . PRO B 1 202 ? -25.5 -6.984 11.164 1 39.94 202 PRO B CA 1
ATOM 3164 C C . PRO B 1 202 ? -26.469 -7.164 10 1 39.94 202 PRO B C 1
ATOM 3166 O O . PRO B 1 202 ? -27.328 -6.316 9.781 1 39.94 202 PRO B O 1
ATOM 3169 N N . ALA B 1 203 ? -26.172 -7.98 9.031 1 40.34 203 ALA B N 1
ATOM 3170 C CA . ALA B 1 203 ? -27.172 -8.312 8.016 1 40.34 203 ALA B CA 1
ATOM 3171 C C . ALA B 1 203 ? -28.547 -8.469 8.648 1 40.34 203 ALA B C 1
ATOM 3173 O O . ALA B 1 203 ? -28.703 -9.148 9.672 1 40.34 203 ALA B O 1
ATOM 3174 N N . ALA B 1 204 ? -29.469 -7.516 8.344 1 43.78 204 ALA B N 1
ATOM 3175 C CA . ALA B 1 204 ? -30.875 -7.594 8.781 1 43.78 204 ALA B CA 1
ATOM 3176 C C . ALA B 1 204 ? -31.391 -9.023 8.695 1 43.78 204 ALA B C 1
ATOM 3178 O O . ALA B 1 204 ? -31.094 -9.742 7.734 1 43.78 204 ALA B O 1
ATOM 3179 N N . GLU B 1 205 ? -31.625 -9.758 9.766 1 43.62 205 GLU B N 1
ATOM 3180 C CA . GLU B 1 205 ? -32.344 -11.023 9.797 1 43.62 205 GLU B CA 1
ATOM 3181 C C . GLU B 1 205 ? -33.469 -11.047 8.773 1 43.62 205 GLU B C 1
ATOM 3183 O O . GLU B 1 205 ? -34.25 -10.078 8.648 1 43.62 205 GLU B O 1
ATOM 3188 N N . PRO B 1 206 ? -33.406 -11.898 7.738 1 44.94 206 PRO B N 1
ATOM 3189 C CA . PRO B 1 206 ? -34.531 -11.914 6.793 1 44.94 206 PRO B CA 1
ATOM 3190 C C . PRO B 1 206 ? -35.875 -11.859 7.492 1 44.94 206 PRO B C 1
ATOM 3192 O O . PRO B 1 206 ? -36.031 -12.398 8.594 1 44.94 206 PRO B O 1
ATOM 3195 N N . PRO B 1 207 ? -36.625 -10.875 7.203 1 45.5 207 PRO B N 1
ATOM 3196 C CA . PRO B 1 207 ? -37.938 -10.781 7.848 1 45.5 207 PRO B CA 1
ATOM 3197 C C . PRO B 1 207 ? -38.625 -12.133 7.969 1 45.5 207 PRO B C 1
ATOM 3199 O O . PRO B 1 207 ? -38.562 -12.961 7.062 1 45.5 207 PRO B O 1
ATOM 3202 N N . ALA B 1 208 ? -38.875 -12.57 9.18 1 43.69 208 ALA B N 1
ATOM 3203 C CA . ALA B 1 208 ? -39.656 -13.781 9.43 1 43.69 208 ALA B CA 1
ATOM 3204 C C . ALA B 1 208 ? -40.906 -13.836 8.523 1 43.69 208 ALA B C 1
ATOM 3206 O O . ALA B 1 208 ? -41.594 -12.836 8.367 1 43.69 208 ALA B O 1
ATOM 3207 N N . ALA B 1 209 ? -40.969 -14.82 7.566 1 43.31 209 ALA B N 1
ATOM 3208 C CA . ALA B 1 209 ? -42.125 -15.102 6.711 1 43.31 209 ALA B CA 1
ATOM 3209 C C . ALA B 1 209 ? -43.406 -15.117 7.52 1 43.31 209 ALA B C 1
ATOM 3211 O O . ALA B 1 209 ? -43.531 -15.867 8.492 1 43.31 209 ALA B O 1
ATOM 3212 N N . SER B 1 210 ? -44.094 -13.969 7.68 1 44.91 210 SER B N 1
ATOM 3213 C CA . SER B 1 210 ? -45.438 -13.945 8.25 1 44.91 210 SER B CA 1
ATOM 3214 C C . SER B 1 210 ? -46.25 -15.125 7.746 1 44.91 210 SER B C 1
ATOM 3216 O O . SER B 1 210 ? -46.5 -15.25 6.543 1 44.91 210 SER B O 1
ATOM 3218 N N . GLY B 1 211 ? -46.156 -16.375 8.375 1 41.31 211 GLY B N 1
ATOM 3219 C CA . GLY B 1 211 ? -47 -17.531 8.141 1 41.31 211 GLY B CA 1
ATOM 3220 C C . GLY B 1 211 ? -48.469 -17.156 7.957 1 41.31 211 GLY B C 1
ATOM 3221 O O . GLY B 1 211 ? -49.062 -16.531 8.836 1 41.31 211 GLY B O 1
ATOM 3222 N N . VAL B 1 212 ? -48.938 -16.938 6.715 1 45.34 212 VAL B N 1
ATOM 3223 C CA . VAL B 1 212 ? -50.312 -16.797 6.254 1 45.34 212 VAL B CA 1
ATOM 3224 C C . VAL B 1 212 ? -51.188 -17.891 6.844 1 45.34 212 VAL B C 1
ATOM 3226 O O . VAL B 1 212 ? -50.938 -19.078 6.605 1 45.34 212 VAL B O 1
ATOM 3229 N N . ASN B 1 213 ? -51.469 -17.875 8.172 1 39.22 213 ASN B N 1
ATOM 3230 C CA . ASN B 1 213 ? -52.469 -18.781 8.695 1 39.22 213 ASN B CA 1
ATOM 3231 C C . ASN B 1 213 ? -53.75 -18.75 7.836 1 39.22 213 ASN B C 1
ATOM 3233 O O . ASN B 1 213 ? -54.406 -17.719 7.723 1 39.22 213 ASN B O 1
ATOM 3237 N N . ALA B 1 214 ? -53.781 -19.656 6.891 1 43.16 214 ALA B N 1
ATOM 3238 C CA . ALA B 1 214 ? -54.906 -19.969 6.016 1 43.16 214 ALA B CA 1
ATOM 3239 C C . ALA B 1 214 ? -56.156 -20.25 6.828 1 43.16 214 ALA B C 1
ATOM 3241 O O . ALA B 1 214 ? -56.188 -21.125 7.684 1 43.16 214 ALA B O 1
ATOM 3242 N N . ARG B 1 215 ? -57.125 -19.312 6.91 1 44.16 215 ARG B N 1
ATOM 3243 C CA . ARG B 1 215 ? -58.469 -19.391 7.477 1 44.16 215 ARG B CA 1
ATOM 3244 C C . ARG B 1 215 ? -59.188 -20.625 6.949 1 44.16 215 ARG B C 1
ATOM 3246 O O . ARG B 1 215 ? -59.344 -20.781 5.738 1 44.16 215 ARG B O 1
ATOM 3253 N N . PRO B 1 216 ? -59.25 -21.766 7.734 1 35.25 216 PRO B N 1
ATOM 3254 C CA . PRO B 1 216 ? -59.938 -22.953 7.234 1 35.25 216 PRO B CA 1
ATOM 3255 C C . PRO B 1 216 ? -61.344 -22.625 6.703 1 35.25 216 PRO B C 1
ATOM 3257 O O . PRO B 1 216 ? -62 -21.719 7.199 1 35.25 216 PRO B O 1
ATOM 3260 N N . ALA B 1 217 ? -61.562 -23.047 5.523 1 40.44 217 ALA B N 1
ATOM 3261 C CA . ALA B 1 217 ? -62.75 -23.031 4.691 1 40.44 217 ALA B CA 1
ATOM 3262 C C . ALA B 1 217 ? -63.969 -23.562 5.457 1 40.44 217 ALA B C 1
ATOM 3264 O O . ALA B 1 217 ? -63.875 -24.594 6.125 1 40.44 217 ALA B O 1
ATOM 3265 N N . LYS B 1 218 ? -64.938 -22.766 5.633 1 38.66 218 LYS B N 1
ATOM 3266 C CA . LYS B 1 218 ? -66.25 -22.984 6.199 1 38.66 218 LYS B CA 1
ATOM 3267 C C . LYS B 1 218 ? -66.875 -24.266 5.648 1 38.66 218 LYS B C 1
ATOM 3269 O O . LYS B 1 218 ? -67 -24.422 4.434 1 38.66 218 LYS B O 1
ATOM 3274 N N . ARG B 1 219 ? -66.875 -25.516 6.25 1 29.2 219 ARG B N 1
ATOM 3275 C CA . ARG B 1 219 ? -67.875 -26.547 5.898 1 29.2 219 ARG B CA 1
ATOM 3276 C C . ARG B 1 219 ? -69.25 -26.047 6.129 1 29.2 219 ARG B C 1
ATOM 3278 O O . ARG B 1 219 ? -69.562 -25.359 7.117 1 29.2 219 ARG B O 1
#

Nearest PDB structures (foldseek):
  6v8e-assembly2_F  TM=8.960E-01  e=1.165E-05  synthetic construct
  1na0-assembly1_A  TM=8.604E-01  e=1.054E-05  unidentified
  6vfk-assembly1_A  TM=8.559E-01  e=1.928E-05  synthetic construct
  7y4i-assembly1_A  TM=7.834E-01  e=1.744E-05  Arabidopsis thaliana
  2vgx-assembly1_B  TM=9.092E-01  e=6.881E-04  Yersinia enterocolitica

Solvent-accessible surface area (backbone atoms only — not comparable to full-atom values): 25390 Å² total; per-residue (Å²): 136,86,77,77,78,76,80,78,77,76,77,79,75,83,71,77,77,80,74,82,81,76,77,79,74,84,72,75,85,72,68,92,63,78,77,66,59,77,85,65,57,58,85,63,74,55,57,67,64,57,47,51,48,51,49,37,52,48,25,53,74,66,64,37,25,69,63,30,35,60,54,28,53,51,49,32,70,75,35,75,79,44,60,65,45,49,46,51,34,25,51,24,31,41,74,69,62,39,48,69,60,16,44,52,46,22,52,50,40,42,69,76,41,60,72,50,38,63,38,29,52,54,38,19,51,52,28,43,75,71,64,38,48,69,61,15,44,55,32,24,54,50,23,34,68,54,32,74,74,41,29,64,40,27,30,51,43,13,52,46,24,45,53,50,15,43,52,24,16,48,52,13,33,70,62,32,76,79,43,60,67,35,51,53,48,49,70,36,44,62,90,47,92,87,60,73,70,70,72,70,69,72,76,73,70,72,74,75,76,74,76,75,77,75,74,76,77,77,127,137,84,81,75,79,77,79,78,76,79,77,79,75,82,71,77,77,78,74,81,81,76,79,78,73,84,72,76,83,73,69,91,64,80,78,66,60,76,83,65,58,58,82,64,74,55,56,67,65,57,48,52,49,52,50,38,52,49,25,52,74,69,65,38,24,68,66,28,34,59,54,28,52,53,50,32,70,76,36,77,80,42,60,66,47,50,48,52,33,24,51,23,31,41,72,68,64,39,47,68,61,16,46,53,45,24,51,50,41,42,68,77,40,60,72,51,36,64,39,28,52,55,38,19,50,53,29,44,74,70,65,38,47,71,60,16,43,54,32,25,53,50,23,34,68,53,32,75,75,41,27,65,42,26,30,51,41,13,52,47,23,43,54,51,14,45,53,24,16,50,52,13,34,72,63,31,76,80,41,58,66,35,51,53,47,50,70,35,43,61,90,48,92,89,62,76,72,72,73,72,72,71,77,77,72,73,76,77,77,77,75,76,77,74,76,79,76,83,127

Sequence (438 aa):
MNSTLRCRALGAALTGLIAMTTAPALAQTAAPGIALPADLTPNTPQPPQVARQKRIDEWLARKQYAQALAELDKDVAAQPRNAQARFQRAVALAGLGRSDDAVVAFSQMTQDFPELPEPYLNLATLYAERGELLRARETLITATRVAPENAQAQANLGDIYVRLAAQSYQNALRLSPKHAAARARLDALPDLPGMRAVPSKPAAEPPAASGVNARPAKRMNSTLRCRALGAALTGLIAMTTAPALAQTAAPGIALPADLTPNTPQPPQVARQKRIDEWLARKQYAQALAELDKDVAAQPRNAQARFQRAVALAGLGRSDDAVVAFSQMTQDFPELPEPYLNLATLYAERGELLRARETLITATRVAPENAQAQANLGDIYVRLAAQSYQNALRLSPKHAAARARLDALPDLPGMRAVPSKPAAEPPAASGVNARPAKR

pLDDT: mean 78.7, std 26.73, range [28.11, 98.88]

InterPro domains:
  IPR011990 Tetratricopeptide-like helical domain superfamily [G3DSA:1.25.40.10] (40-192)
  IPR011990 Tetratricopeptide-like helical domain superfamily [SSF48452] (59-186)
  IPR019734 Tetratricopeptide repeat [PS50005] (117-150)
  IPR019734 Tetratricopeptide repeat [SM00028] (83-116)
  IPR019734 Tetratricopeptide repeat [SM00028] (117-150)
  IPR019734 Tetratricopeptide repeat [SM00028] (151-179)

Secondary structure (DSSP, 8-state):
-------------------------------------GGG-------HHHHHHHHHHHHHHTT-HHHHHHHHHHHHHH-TT-HHHHHHHHHHHHHTT-HHHHHHHHHHHHHH-TT-HHHHHHHHHHHHHTT-HHHHHHHHHHHHHH-TT-HHHHHHHHHHHHHHHHHHHHHHHHH-TT-HHHHHHHHHS---TT-------------------------/-------------------------------------GGG-------HHHHHHHHHHHHHHTT-HHHHHHHHHHHHHH-TT-HHHHHHHHHHHHHTT-HHHHHHHHHHHHHH-TT-HHHHHHHHHHHHHTT-HHHHHHHHHHHHHH-TT-HHHHHHHHHHHHHHHHHHHHHHHHH-TT-HHHHHHHHHS---TT-------------------------